Protein AF-0000000083251388 (afdb_homodimer)

Secondary structure (DSSP, 8-state):
-PPPPEEEEE--TTSSHHHHHHHHHH-SSS-EEEEEHHHHHHHHHHHHHTT---SS---HHHHHHHHHHHHHHHHHHHHHHHHHTT-EEEEEE----HHHHHHHHHHHTTS-EEEEEEE--HHHHHHHHHHH-SS-TTHHHHHHHHHHTS---SEEEETTTS-HHHHHHHHHHHHHTT----TGGGPPPP-----/-PPPPEEEEE--TTSSHHHHHHHHHH-SSS-EEEEEHHHHHHHHHHHHHTT---SS---HHHHHHHHHHHHHHHHHHHHHHHHHTT-EEEEEE----HHHHHHHHHHHTTS-EEEEEEE--HHHHHHHHHHH-SS-TTHHHHHHHHHHTT---SEEEETTTS-HHHHHHHHHHHHHTT----TGGGPPPP-----

Sequence (390 aa):
MKQGIIVLMNGTSSSGKTSISRELMNQKEILFHHLSVDDFIKDFFNNKFSDIEPARELDEQVIARIMFDPLLSLYYSTIKLFSEMGLNVIVDTVIENDKWFNECHDLFFDQPTLFIGVLCSKEELNRREQARGDRHIGLAASQFSKVYGNGEYDLEVNTEEMNPIECAEKILSFIKSNKEYEGFKKLSKRNVSVSMKQGIIVLMNGTSSSGKTSISRELMNQKEILFHHLSVDDFIKDFFNNKFSDIEPARELDEQVIARIMFDPLLSLYYSTIKLFSEMGLNVIVDTVIENDKWFNECHDLFFDQPTLFIGVLCSKEELNRREQARGDRHIGLAASQFSKVYGNGEYDLEVNTEEMNPIECAEKILSFIKSNKEYEGFKKLSKRNVSVS

Solvent-accessible surface area (backbone atoms only — not comparable to full-atom values): 21266 Å² total; per-residue (Å²): 125,65,65,14,42,35,41,38,38,38,30,39,62,66,31,47,58,68,55,24,50,53,42,42,54,67,43,82,89,54,76,52,41,78,55,44,59,68,54,53,51,50,49,49,48,50,73,72,42,66,90,58,79,69,67,28,91,71,55,68,65,60,51,46,69,51,42,46,64,31,49,50,48,34,51,49,31,48,53,45,49,40,16,64,19,29,35,27,33,39,34,55,46,66,60,68,46,50,64,58,43,37,50,46,48,66,63,42,60,88,47,58,34,44,24,29,36,37,36,59,53,69,70,57,28,51,52,44,35,63,71,65,67,82,53,68,81,61,50,30,66,72,31,41,64,50,45,70,60,70,73,66,49,61,41,74,41,47,51,82,82,31,54,42,62,54,44,29,48,52,52,52,52,50,61,72,64,67,64,82,59,50,20,53,70,70,54,72,77,58,86,64,78,83,126,125,66,65,14,44,35,43,40,36,38,30,38,62,65,30,48,59,68,56,24,51,52,42,41,55,67,43,83,88,54,75,52,42,79,55,43,59,69,56,51,52,49,51,49,48,50,72,73,43,66,88,57,78,69,68,27,91,71,56,69,66,59,52,45,70,52,43,47,63,31,48,50,48,35,50,50,31,49,53,44,50,38,15,62,20,29,34,26,33,37,31,54,46,67,59,66,45,49,64,58,42,36,51,46,49,66,65,42,58,89,47,59,35,44,24,30,34,39,36,59,54,71,68,57,29,52,54,43,34,62,71,66,67,82,54,67,82,62,50,30,68,71,30,41,63,53,45,68,60,69,76,62,50,60,41,74,42,47,52,81,83,31,55,43,62,55,44,29,48,52,51,51,51,50,61,73,64,67,63,82,60,50,18,53,70,70,55,71,77,57,87,65,77,84,127

Foldseek 3Di:
DAFAEEEEEEAFPLLCLVVLVVLLCPDDPAHEAEQELVCQVVVVCCVPPVPPDDPDDDDPVVVCVVPVVVSLLVSLLVSLVCRVVVHYYYYYDHQQDLVSLQSNLVSCLPGQYQFEYRDDDPVVSQVSQVVVVPDDRCRRVVRPCSRVVQDFGPYYDYCVVDPSNRRNVVVVVVVVVVDGRCRSNPTDRDDDDPD/DAFAEEEEEEAFPLLCLVVLVVLLCPDDPAHEAEQELVCQVVVVCCVPPVPPDDPDDDDPVVVCVVPVVVSLLVSLLVSLVCRVVVHYYYYYDHQQDLVSLQSNLVSCLPGQYQFEYRDDDPVVSQVSQVVVVPDDRCRRVVRPCSRPVQPFGPYYDYCVVDPSNRRNVVVVVSVVVVDGRCRSNPGDRDDDDPD

InterPro domains:
  IPR012853 Chloramphenicol phosphotransferase-like [PF07931] (5-175)
  IPR012853 Chloramphenicol phosphotransferase-like [PIRSF007531] (2-190)
  IPR027417 P-loop containing nucleoside triphosphate hydrolase [G3DSA:3.40.50.300] (3-176)
  IPR027417 P-loop containing nucleoside triphosphate hydrolase [SSF52540] (6-177)

Organism: NCBI:txid582686

Radius of gyration: 24.0 Å; Cα contacts (8 Å, |Δi|>4): 637; chains: 2; bounding box: 49×65×48 Å

Nearest PDB structures (foldseek):
  1grq-assembly1_A  TM=8.130E-01  e=6.326E-11  Streptomyces venezuelae
  2dwp-assembly1_A  TM=5.796E-01  e=2.954E-05  Homo sapiens
  2v54-assembly1_B  TM=5.614E-01  e=4.050E-05  Vaccinia virus Copenhagen
  3tmk-assembly2_C  TM=4.946E-01  e=3.681E-04  Saccharomyces cerevisiae
  3tmk-assembly4_G  TM=5.344E-01  e=7.846E-04  Saccharomyces cerevisiae

pLDDT: mean 90.64, std 8.25, range [33.78, 98.06]

Structure (mmCIF, N/CA/C/O backbone):
data_AF-0000000083251388-model_v1
#
loop_
_entity.id
_entity.type
_entity.pdbx_description
1 polymer 'Chloramphenicol 3-O phosphotransferase'
#
loop_
_atom_site.group_PDB
_atom_site.id
_atom_site.type_symbol
_atom_site.label_atom_id
_atom_site.label_alt_id
_atom_site.label_comp_id
_atom_site.label_asym_id
_atom_site.label_entity_id
_atom_site.label_seq_id
_atom_site.pdbx_PDB_ins_code
_atom_site.Cartn_x
_atom_site.Cartn_y
_atom_site.Cartn_z
_atom_site.occupancy
_atom_site.B_iso_or_equiv
_atom_site.auth_seq_id
_atom_site.auth_comp_id
_atom_site.auth_asym_id
_atom_site.auth_atom_id
_atom_site.pdbx_PDB_model_num
ATOM 1 N N . MET A 1 1 ? -21.812 -15.797 -7.957 1 66.75 1 MET A N 1
ATOM 2 C CA . MET A 1 1 ? -20.578 -16.047 -8.703 1 66.75 1 MET A CA 1
ATOM 3 C C . MET A 1 1 ? -19.406 -16.266 -7.754 1 66.75 1 MET A C 1
ATOM 5 O O . MET A 1 1 ? -19.438 -15.797 -6.613 1 66.75 1 MET A O 1
ATOM 9 N N . LYS A 1 2 ? -18.484 -17.234 -8.156 1 86.94 2 LYS A N 1
ATOM 10 C CA . LYS A 1 2 ? -17.453 -17.766 -7.293 1 86.94 2 LYS A CA 1
ATOM 11 C C . LYS A 1 2 ? -16.203 -16.875 -7.312 1 86.94 2 LYS A C 1
ATOM 13 O O . LYS A 1 2 ? -16.062 -16.016 -8.18 1 86.94 2 LYS A O 1
ATOM 18 N N . GLN A 1 3 ? -15.477 -16.875 -6.336 1 93.69 3 GLN A N 1
ATOM 19 C CA . GLN A 1 3 ? -14.164 -16.234 -6.285 1 93.69 3 GLN A CA 1
ATOM 20 C C . GLN A 1 3 ? -13.289 -16.688 -7.449 1 93.69 3 GLN A C 1
ATOM 22 O O . GLN A 1 3 ? -13.445 -17.797 -7.965 1 93.69 3 GLN A O 1
ATOM 27 N N . GLY A 1 4 ? -12.477 -15.797 -7.938 1 96.12 4 GLY A N 1
ATOM 28 C CA . GLY A 1 4 ? -11.492 -16.141 -8.953 1 96.12 4 GLY A CA 1
ATOM 29 C C . GLY A 1 4 ? -10.312 -16.922 -8.406 1 96.12 4 GLY A C 1
ATOM 30 O O . GLY A 1 4 ? -9.961 -16.781 -7.23 1 96.12 4 GLY A O 1
ATOM 31 N N . ILE A 1 5 ? -9.656 -17.641 -9.242 1 96.12 5 ILE A N 1
ATOM 32 C CA . ILE A 1 5 ? -8.516 -18.469 -8.859 1 96.12 5 ILE A CA 1
ATOM 33 C C . ILE A 1 5 ? -7.262 -17.594 -8.766 1 96.12 5 ILE A C 1
ATOM 35 O O . ILE A 1 5 ? -7.031 -16.734 -9.617 1 96.12 5 ILE A O 1
ATOM 39 N N . ILE A 1 6 ? -6.566 -17.812 -7.707 1 97.12 6 ILE A N 1
ATOM 40 C CA . ILE A 1 6 ? -5.219 -17.266 -7.605 1 97.12 6 ILE A CA 1
ATOM 41 C C . ILE A 1 6 ? -4.199 -18.312 -8.031 1 97.12 6 ILE A C 1
ATOM 43 O O . ILE A 1 6 ? -4.023 -19.328 -7.355 1 97.12 6 ILE A O 1
ATOM 47 N N . VAL A 1 7 ? -3.592 -18.109 -9.156 1 97 7 VAL A N 1
ATOM 48 C CA . VAL A 1 7 ? -2.496 -18.953 -9.602 1 97 7 VAL A CA 1
ATOM 49 C C . VAL A 1 7 ? -1.175 -18.438 -9.039 1 97 7 VAL A C 1
ATOM 51 O O . VAL A 1 7 ? -0.553 -17.547 -9.625 1 97 7 VAL A O 1
ATOM 54 N N . LEU A 1 8 ? -0.758 -18.984 -7.93 1 95.5 8 LEU A N 1
ATOM 55 C CA . LEU A 1 8 ? 0.434 -18.547 -7.211 1 95.5 8 LEU A CA 1
ATOM 56 C C . LEU A 1 8 ? 1.65 -19.359 -7.629 1 95.5 8 LEU A C 1
ATOM 58 O O . LEU A 1 8 ? 1.784 -20.531 -7.234 1 95.5 8 LEU A O 1
ATOM 62 N N . MET A 1 9 ? 2.48 -18.781 -8.383 1 94.75 9 MET A N 1
ATOM 63 C CA . MET A 1 9 ? 3.693 -19.453 -8.836 1 94.75 9 MET A CA 1
ATOM 64 C C . MET A 1 9 ? 4.887 -19.078 -7.965 1 94.75 9 MET A C 1
ATOM 66 O O . MET A 1 9 ? 5.211 -17.891 -7.824 1 94.75 9 MET A O 1
ATOM 70 N N . ASN A 1 10 ? 5.418 -20 -7.363 1 92.12 10 ASN A N 1
ATOM 71 C CA . ASN A 1 10 ? 6.605 -19.844 -6.531 1 92.12 10 ASN A CA 1
ATOM 72 C C . ASN A 1 10 ? 7.848 -20.422 -7.207 1 92.12 10 ASN A C 1
ATOM 74 O O . ASN A 1 10 ? 7.871 -21.594 -7.566 1 92.12 10 ASN A O 1
ATOM 78 N N . GLY A 1 11 ? 8.781 -19.656 -7.391 1 91.94 11 GLY A N 1
ATOM 79 C CA . GLY A 1 11 ? 10.047 -20 -8.023 1 91.94 11 GLY A CA 1
ATOM 80 C C . GLY A 1 11 ? 11.078 -18.891 -7.941 1 91.94 11 GLY A C 1
ATOM 81 O O . GLY A 1 11 ? 10.727 -17.734 -7.734 1 91.94 11 GLY A O 1
ATOM 82 N N . THR A 1 12 ? 12.305 -19.25 -8.078 1 91.75 12 THR A N 1
ATOM 83 C CA . THR A 1 12 ? 13.383 -18.266 -7.969 1 91.75 12 THR A CA 1
ATOM 84 C C . THR A 1 12 ? 13.375 -17.312 -9.164 1 91.75 12 THR A C 1
ATOM 86 O O . THR A 1 12 ? 12.664 -17.562 -10.148 1 91.75 12 THR A O 1
ATOM 89 N N . SER A 1 13 ? 14.148 -16.203 -8.938 1 90.81 13 SER A N 1
ATOM 90 C CA . SER A 1 13 ? 14.453 -15.375 -10.094 1 90.81 13 SER A CA 1
ATOM 91 C C . SER A 1 13 ? 15.047 -16.219 -11.227 1 90.81 13 SER A C 1
ATOM 93 O O . SER A 1 13 ? 15.852 -17.109 -10.992 1 90.81 13 SER A O 1
ATOM 95 N N . SER A 1 14 ? 14.555 -15.969 -12.461 1 91.88 14 SER A N 1
ATOM 96 C CA . SER A 1 14 ? 15.062 -16.609 -13.68 1 91.88 14 SER A CA 1
ATOM 97 C C . SER A 1 14 ? 14.539 -18.031 -13.812 1 91.88 14 SER A C 1
ATOM 99 O O . SER A 1 14 ? 15.008 -18.781 -14.672 1 91.88 14 SER A O 1
ATOM 101 N N . SER A 1 15 ? 13.523 -18.406 -13.008 1 94.06 15 SER A N 1
ATOM 102 C CA . SER A 1 15 ? 13.016 -19.781 -13.062 1 94.06 15 SER A CA 1
ATOM 103 C C . SER A 1 15 ? 12.031 -19.953 -14.211 1 94.06 15 SER A C 1
ATOM 105 O O . SER A 1 15 ? 11.695 -21.094 -14.57 1 94.06 15 SER A O 1
ATOM 107 N N . GLY A 1 16 ? 11.539 -18.906 -14.781 1 93.94 16 GLY A N 1
ATOM 108 C CA . GLY A 1 16 ? 10.641 -19.016 -15.922 1 93.94 16 GLY A CA 1
ATOM 109 C C . GLY A 1 16 ? 9.219 -18.594 -15.609 1 93.94 16 GLY A C 1
ATOM 110 O O . GLY A 1 16 ? 8.328 -18.703 -16.453 1 93.94 16 GLY A O 1
ATOM 111 N N . LYS A 1 17 ? 8.922 -18.047 -14.445 1 94.31 17 LYS A N 1
ATOM 112 C CA . LYS A 1 17 ? 7.586 -17.641 -14.016 1 94.31 17 LYS A CA 1
ATOM 113 C C . LYS A 1 17 ? 6.977 -16.641 -14.992 1 94.31 17 LYS A C 1
ATOM 115 O O . LYS A 1 17 ? 5.816 -16.781 -15.383 1 94.31 17 LYS A O 1
ATOM 120 N N . THR A 1 18 ? 7.781 -15.703 -15.414 1 92.5 18 THR A N 1
ATOM 121 C CA . THR A 1 18 ? 7.297 -14.648 -16.297 1 92.5 18 THR A CA 1
ATOM 122 C C . THR A 1 18 ? 6.871 -15.219 -17.641 1 92.5 18 THR A C 1
ATOM 124 O O . THR A 1 18 ? 5.832 -14.836 -18.188 1 92.5 18 THR A O 1
ATOM 127 N N . SER A 1 19 ? 7.668 -16.125 -18.203 1 94.19 19 SER A N 1
ATOM 128 C CA . SER A 1 19 ? 7.348 -16.75 -19.484 1 94.19 19 SER A CA 1
ATOM 129 C C . SER A 1 19 ? 6.07 -17.578 -19.375 1 94.19 19 SER A C 1
ATOM 131 O O . SER A 1 19 ? 5.23 -17.531 -20.281 1 94.19 19 SER A O 1
ATOM 133 N N . ILE A 1 20 ? 5.938 -18.312 -18.297 1 96.94 20 ILE A N 1
ATOM 134 C CA . ILE A 1 20 ? 4.734 -19.109 -18.094 1 96.94 20 ILE A CA 1
ATOM 135 C C . ILE A 1 20 ? 3.518 -18.203 -17.984 1 96.94 20 ILE A C 1
ATOM 137 O O . ILE A 1 20 ? 2.473 -18.469 -18.594 1 96.94 20 ILE A O 1
ATOM 141 N N . SER A 1 21 ? 3.637 -17.109 -17.219 1 96.44 21 SER A N 1
ATOM 142 C CA . SER A 1 21 ? 2.555 -16.156 -17.047 1 96.44 21 SER A CA 1
ATOM 143 C C . SER A 1 21 ? 2.09 -15.594 -18.391 1 96.44 21 SER A C 1
ATOM 145 O O . SER A 1 21 ? 0.889 -15.453 -18.625 1 96.44 21 SER A O 1
ATOM 147 N N . ARG A 1 22 ? 3.02 -15.289 -19.234 1 95.56 22 ARG A N 1
ATOM 148 C CA . ARG A 1 22 ? 2.688 -14.766 -20.547 1 95.56 22 ARG A CA 1
ATOM 149 C C . ARG A 1 22 ? 1.854 -15.766 -21.344 1 95.56 22 ARG A C 1
ATOM 151 O O . ARG A 1 22 ? 0.874 -15.383 -22 1 95.56 22 ARG A O 1
ATOM 158 N N . GLU A 1 23 ? 2.279 -17 -21.328 1 96.62 23 GLU A N 1
ATOM 159 C CA . GLU A 1 23 ? 1.537 -18.031 -22.031 1 96.62 23 GLU A CA 1
ATOM 160 C C . GLU A 1 23 ? 0.13 -18.203 -21.469 1 96.62 23 GLU A C 1
ATOM 162 O O . GLU A 1 23 ? -0.833 -18.375 -22.219 1 96.62 23 GLU A O 1
ATOM 167 N N . LEU A 1 24 ? -0.014 -18.156 -20.156 1 97 24 LEU A N 1
ATOM 168 C CA . LEU A 1 24 ? -1.323 -18.25 -19.531 1 97 24 LEU A CA 1
ATOM 169 C C . LEU A 1 24 ? -2.209 -17.078 -19.938 1 97 24 LEU A C 1
ATOM 171 O O . LEU A 1 24 ? -3.404 -17.25 -20.188 1 97 24 LEU A O 1
ATOM 175 N N . MET A 1 25 ? -1.577 -15.891 -20 1 95.75 25 MET A N 1
ATOM 176 C CA . MET A 1 25 ? -2.314 -14.688 -20.375 1 95.75 25 MET A CA 1
ATOM 177 C C . MET A 1 25 ? -2.811 -14.789 -21.812 1 95.75 25 MET A C 1
ATOM 179 O O . MET A 1 25 ? -3.84 -14.203 -22.156 1 95.75 25 MET A O 1
ATOM 183 N N . ASN A 1 26 ? -2.162 -15.539 -22.625 1 94.5 26 ASN A N 1
ATOM 184 C CA . ASN A 1 26 ? -2.461 -15.633 -24.047 1 94.5 26 ASN A CA 1
ATOM 185 C C . ASN A 1 26 ? -3.504 -16.719 -24.328 1 94.5 26 ASN A C 1
ATOM 187 O O . ASN A 1 26 ? -4.035 -16.797 -25.438 1 94.5 26 ASN A O 1
ATOM 191 N N . GLN A 1 27 ? -3.762 -17.469 -23.375 1 90.94 27 GLN A N 1
ATOM 192 C CA . GLN A 1 27 ? -4.766 -18.5 -23.578 1 90.94 27 GLN A CA 1
ATOM 193 C C . GLN A 1 27 ? -6.164 -17.906 -23.672 1 90.94 27 GLN A C 1
ATOM 195 O O . GLN A 1 27 ? -6.395 -16.781 -23.219 1 90.94 27 GLN A O 1
ATOM 200 N N . LYS A 1 28 ? -7.078 -18.578 -24.266 1 87.44 28 LYS A N 1
ATOM 201 C CA . LYS A 1 28 ? -8.398 -18 -24.531 1 87.44 28 LYS A CA 1
ATOM 202 C C . LYS A 1 28 ? -9.469 -18.672 -23.672 1 87.44 28 LYS A C 1
ATOM 204 O O . LYS A 1 28 ? -10.578 -18.156 -23.547 1 87.44 28 LYS A O 1
ATOM 209 N N . GLU A 1 29 ? -9.195 -19.781 -23.109 1 88.88 29 GLU A N 1
ATOM 210 C CA . GLU A 1 29 ? -10.188 -20.562 -22.375 1 88.88 29 GLU A CA 1
ATOM 211 C C . GLU A 1 29 ? -10.547 -19.906 -21.047 1 88.88 29 GLU A C 1
ATOM 213 O O . GLU A 1 29 ? -11.719 -19.844 -20.672 1 88.88 29 GLU A O 1
ATOM 218 N N . ILE A 1 30 ? -9.594 -19.469 -20.344 1 92.69 30 ILE A N 1
ATOM 219 C CA . ILE A 1 30 ? -9.758 -18.812 -19.062 1 92.69 30 ILE A CA 1
ATOM 220 C C . ILE A 1 30 ? -9.047 -17.453 -19.078 1 92.69 30 ILE A C 1
ATOM 222 O O . ILE A 1 30 ? -7.859 -17.375 -19.406 1 92.69 30 ILE A O 1
ATOM 226 N N . LEU A 1 31 ? -9.797 -16.438 -18.766 1 93.38 31 LEU A N 1
ATOM 227 C CA . LEU A 1 31 ? -9.195 -15.109 -18.734 1 93.38 31 LEU A CA 1
ATOM 228 C C . LEU A 1 31 ? -8.422 -14.906 -17.438 1 93.38 31 LEU A C 1
ATOM 230 O O . LEU A 1 31 ? -8.953 -15.133 -16.344 1 93.38 31 LEU A O 1
ATOM 234 N N . PHE A 1 32 ? -7.18 -14.477 -17.594 1 96.44 32 PHE A N 1
ATOM 235 C CA . PHE A 1 32 ? -6.324 -14.219 -16.453 1 96.44 32 PHE A CA 1
ATOM 236 C C . PHE A 1 32 ? -5.879 -12.758 -16.422 1 96.44 32 PHE A C 1
ATOM 238 O O . PHE A 1 32 ? -5.734 -12.133 -17.469 1 96.44 32 PHE A O 1
ATOM 245 N N . HIS A 1 33 ? -5.746 -12.266 -15.234 1 95.06 33 HIS A N 1
ATOM 246 C CA . HIS A 1 33 ? -4.984 -11.047 -14.977 1 95.06 33 HIS A CA 1
ATOM 247 C C . HIS A 1 33 ? -3.619 -11.367 -14.375 1 95.06 33 HIS A C 1
ATOM 249 O O . HIS A 1 33 ? -3.496 -12.25 -13.531 1 95.06 33 HIS A O 1
ATOM 255 N N . HIS A 1 34 ? -2.643 -10.727 -14.883 1 95.38 34 HIS A N 1
ATOM 256 C CA . HIS A 1 34 ? -1.301 -10.93 -14.344 1 95.38 34 HIS A CA 1
ATOM 257 C C . HIS A 1 34 ? -0.889 -9.781 -13.43 1 95.38 34 HIS A C 1
ATOM 259 O O . HIS A 1 34 ? -0.833 -8.633 -13.859 1 95.38 34 HIS A O 1
ATOM 265 N N . LEU A 1 35 ? -0.625 -10.078 -12.195 1 93.56 35 LEU A N 1
ATOM 266 C CA . LEU A 1 35 ? -0.106 -9.102 -11.25 1 93.56 35 LEU A CA 1
ATOM 267 C C . LEU A 1 35 ? 1.315 -9.453 -10.82 1 93.56 35 LEU A C 1
ATOM 269 O O . LEU A 1 35 ? 1.512 -10.234 -9.883 1 93.56 35 LEU A O 1
ATOM 273 N N . SER A 1 36 ? 2.275 -8.867 -11.492 1 90.5 36 SER A N 1
ATOM 274 C CA . SER A 1 36 ? 3.688 -9.008 -11.156 1 90.5 36 SER A CA 1
ATOM 275 C C . SER A 1 36 ? 4.082 -8.07 -10.023 1 90.5 36 SER A C 1
ATOM 277 O O . SER A 1 36 ? 3.828 -6.867 -10.086 1 90.5 36 SER A O 1
ATOM 279 N N . VAL A 1 37 ? 4.75 -8.617 -9.039 1 89.62 37 VAL A N 1
ATOM 280 C CA . VAL A 1 37 ? 5.148 -7.781 -7.91 1 89.62 37 VAL A CA 1
ATOM 281 C C . VAL A 1 37 ? 6.125 -6.703 -8.375 1 89.62 37 VAL A C 1
ATOM 283 O O . VAL A 1 37 ? 6.051 -5.559 -7.934 1 89.62 37 VAL A O 1
ATOM 286 N N . ASP A 1 38 ? 7.008 -7.023 -9.273 1 86.62 38 ASP A N 1
ATOM 287 C CA . ASP A 1 38 ? 7.965 -6.055 -9.797 1 86.62 38 ASP A CA 1
ATOM 288 C C . ASP A 1 38 ? 7.25 -4.914 -10.523 1 86.62 38 ASP A C 1
ATOM 290 O O . ASP A 1 38 ? 7.57 -3.742 -10.305 1 86.62 38 ASP A O 1
ATOM 294 N N . ASP A 1 39 ? 6.285 -5.254 -11.336 1 90 39 ASP A N 1
ATOM 295 C CA . ASP A 1 39 ? 5.535 -4.23 -12.055 1 90 39 ASP A CA 1
ATOM 296 C C . ASP A 1 39 ? 4.691 -3.391 -11.102 1 90 39 ASP A C 1
ATOM 298 O O . ASP A 1 39 ? 4.57 -2.176 -11.281 1 90 39 ASP A O 1
ATOM 302 N N . PHE A 1 40 ? 4.18 -4.059 -10.18 1 93.5 40 PHE A N 1
ATOM 303 C CA . PHE A 1 40 ? 3.35 -3.375 -9.195 1 93.5 40 PHE A CA 1
ATOM 304 C C . PHE A 1 40 ? 4.145 -2.291 -8.477 1 93.5 40 PHE A C 1
ATOM 306 O O . PHE A 1 40 ? 3.701 -1.146 -8.383 1 93.5 40 PHE A O 1
ATOM 313 N N . ILE A 1 41 ? 5.289 -2.656 -8.031 1 92.38 41 ILE A N 1
ATOM 314 C CA . ILE A 1 41 ? 6.156 -1.74 -7.305 1 92.38 41 ILE A CA 1
ATOM 315 C C . ILE A 1 41 ? 6.648 -0.637 -8.242 1 92.38 41 ILE A C 1
ATOM 317 O O . ILE A 1 41 ? 6.566 0.548 -7.906 1 92.38 41 ILE A O 1
ATOM 321 N N . LYS A 1 42 ? 7.094 -1.031 -9.344 1 91.94 42 LYS A N 1
ATOM 322 C CA . LYS A 1 42 ? 7.574 -0.059 -10.32 1 91.94 42 LYS A CA 1
ATOM 323 C C . LYS A 1 42 ? 6.48 0.942 -10.68 1 91.94 42 LYS A C 1
ATOM 325 O O . LYS A 1 42 ? 6.73 2.148 -10.742 1 91.94 42 LYS A O 1
ATOM 330 N N . ASP A 1 43 ? 5.332 0.438 -10.938 1 93 43 ASP A N 1
ATOM 331 C CA . ASP A 1 43 ? 4.203 1.292 -11.289 1 93 43 ASP A CA 1
ATOM 332 C C . ASP A 1 43 ? 3.904 2.295 -10.18 1 93 43 ASP A C 1
ATOM 334 O O . ASP A 1 43 ? 3.609 3.461 -10.445 1 93 43 ASP A O 1
ATOM 338 N N . PHE A 1 44 ? 3.971 1.841 -9 1 94.5 44 PHE A N 1
ATOM 339 C CA . PHE A 1 44 ? 3.709 2.73 -7.871 1 94.5 44 PHE A CA 1
ATOM 340 C C . PHE A 1 44 ? 4.715 3.875 -7.844 1 94.5 44 PHE A C 1
ATOM 342 O O . PHE A 1 44 ? 4.332 5.043 -7.77 1 94.5 44 PHE A O 1
ATOM 349 N N . PHE A 1 45 ? 5.953 3.535 -7.93 1 93.56 45 PHE A N 1
ATOM 350 C CA . PHE A 1 45 ? 7 4.551 -7.871 1 93.56 45 PHE A CA 1
ATOM 351 C C . PHE A 1 45 ? 6.906 5.488 -9.07 1 93.56 45 PHE A C 1
ATOM 353 O O . PHE A 1 45 ? 7.066 6.703 -8.922 1 93.56 45 PHE A O 1
ATOM 360 N N . ASN A 1 46 ? 6.652 4.922 -10.18 1 92.69 46 ASN A N 1
ATOM 361 C CA . ASN A 1 46 ? 6.52 5.758 -11.367 1 92.69 46 ASN A CA 1
ATOM 362 C C . ASN A 1 46 ? 5.359 6.742 -11.234 1 92.69 46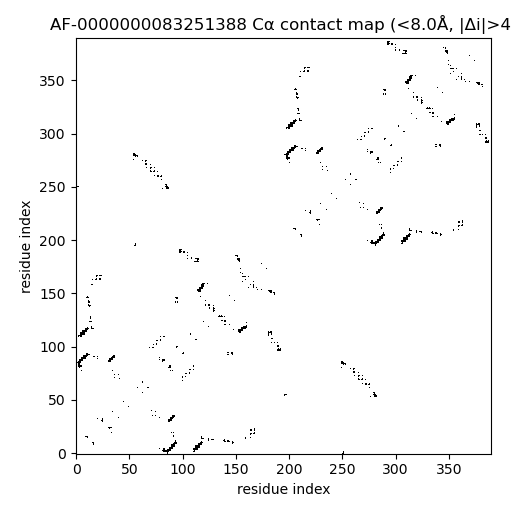 ASN A C 1
ATOM 364 O O . ASN A 1 46 ? 5.496 7.918 -11.578 1 92.69 46 ASN A O 1
ATOM 368 N N . ASN A 1 47 ? 4.289 6.297 -10.766 1 91.12 47 ASN A N 1
ATOM 369 C CA . ASN A 1 47 ? 3.088 7.121 -10.672 1 91.12 47 ASN A CA 1
ATOM 370 C C . ASN A 1 47 ? 3.225 8.18 -9.578 1 91.12 47 ASN A C 1
ATOM 372 O O . ASN A 1 47 ? 2.744 9.305 -9.734 1 91.12 47 ASN A O 1
ATOM 376 N N . LYS A 1 48 ? 3.91 7.832 -8.523 1 89.81 48 LYS A N 1
ATOM 377 C CA . LYS A 1 48 ? 3.889 8.719 -7.367 1 89.81 48 LYS A CA 1
ATOM 378 C C . LYS A 1 48 ? 5.133 9.602 -7.328 1 89.81 48 LYS A C 1
ATOM 380 O O . LYS A 1 48 ? 5.082 10.734 -6.84 1 89.81 48 LYS A O 1
ATOM 385 N N . PHE A 1 49 ? 6.227 9.172 -7.996 1 90.5 49 PHE A N 1
ATOM 386 C CA . PHE A 1 49 ? 7.477 9.875 -7.734 1 90.5 49 PHE A CA 1
ATOM 387 C C . PHE A 1 49 ? 8.125 10.336 -9.039 1 90.5 49 PHE A C 1
ATOM 389 O O . PHE A 1 49 ? 9.164 10.992 -9.023 1 90.5 49 PHE A O 1
ATOM 396 N N . SER A 1 50 ? 7.492 10.055 -10.164 1 87.75 50 SER A N 1
ATOM 397 C CA . SER A 1 50 ? 8.117 10.352 -11.445 1 87.75 50 SER A CA 1
ATOM 398 C C . SER A 1 50 ? 8.406 11.844 -11.586 1 87.75 50 SER A C 1
ATOM 400 O O . SER A 1 50 ? 9.398 12.242 -12.195 1 87.75 50 SER A O 1
ATOM 402 N N . ASP A 1 51 ? 7.551 12.719 -11.008 1 86.75 51 ASP A N 1
ATOM 403 C CA . ASP A 1 51 ? 7.719 14.164 -11.18 1 86.75 51 ASP A CA 1
ATOM 404 C C . ASP A 1 51 ? 8.266 14.812 -9.914 1 86.75 51 ASP A C 1
ATOM 406 O O . ASP A 1 51 ? 8.109 16.016 -9.711 1 86.75 51 ASP A O 1
ATOM 410 N N . ILE A 1 52 ? 8.852 14.008 -9.117 1 89.44 52 ILE A N 1
ATOM 411 C CA . ILE A 1 52 ? 9.359 14.508 -7.852 1 89.44 52 ILE A CA 1
ATOM 412 C C . ILE A 1 52 ? 10.883 14.594 -7.906 1 89.44 52 ILE A C 1
ATOM 414 O O . ILE A 1 52 ? 11.555 13.641 -8.312 1 89.44 52 ILE A O 1
ATOM 418 N N . GLU A 1 53 ? 11.422 15.711 -7.613 1 88.19 53 GLU A N 1
ATOM 419 C CA . GLU A 1 53 ? 12.859 15.891 -7.445 1 88.19 53 GLU A CA 1
ATOM 420 C C . GLU A 1 53 ? 13.242 15.93 -5.969 1 88.19 53 GLU A C 1
ATOM 422 O O . GLU A 1 53 ? 12.898 16.875 -5.258 1 88.19 53 GLU A O 1
ATOM 427 N N . PRO A 1 54 ? 13.961 14.859 -5.602 1 89.12 54 PRO A N 1
ATOM 428 C CA . PRO A 1 54 ? 14.352 14.859 -4.191 1 89.12 54 PRO A CA 1
ATOM 429 C C . PRO A 1 54 ? 15.32 15.992 -3.852 1 89.12 54 PRO A C 1
ATOM 431 O O . PRO A 1 54 ? 16.141 16.375 -4.688 1 89.12 54 PRO A O 1
ATOM 434 N N . ALA A 1 55 ? 15.156 16.531 -2.639 1 89.38 55 ALA A N 1
ATOM 435 C CA . ALA A 1 55 ? 16.094 17.531 -2.135 1 89.38 55 ALA A CA 1
ATOM 436 C C . ALA A 1 55 ? 17.312 16.859 -1.509 1 89.38 55 ALA A C 1
ATOM 438 O O . ALA A 1 55 ? 18.359 17.484 -1.341 1 89.38 55 ALA A O 1
ATOM 439 N N . ARG A 1 56 ? 17.125 15.586 -1.186 1 88.94 56 ARG A N 1
ATOM 440 C CA . ARG A 1 56 ? 18.141 14.75 -0.556 1 88.94 56 ARG A CA 1
ATOM 441 C C . ARG A 1 56 ? 18.141 13.352 -1.152 1 88.94 56 ARG A C 1
ATOM 443 O O . ARG A 1 56 ? 17.094 12.71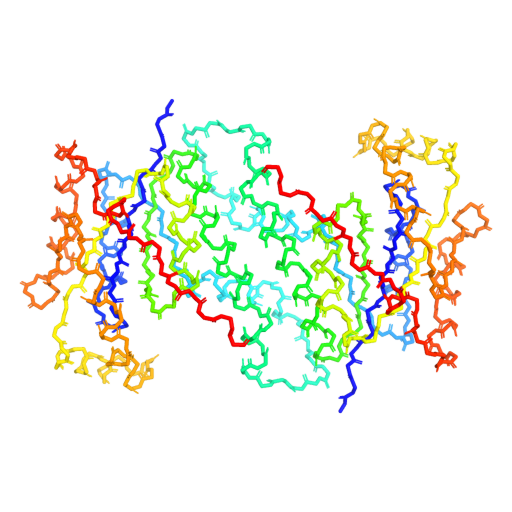1 -1.259 1 88.94 56 ARG A O 1
ATOM 450 N N . GLU A 1 57 ? 19.375 12.945 -1.561 1 87.19 57 GLU A N 1
ATOM 451 C CA . GLU A 1 57 ? 19.469 11.586 -2.094 1 87.19 57 GLU A CA 1
ATOM 452 C C . GLU A 1 57 ? 19.375 10.547 -0.982 1 87.19 57 GLU A C 1
ATOM 454 O O . GLU A 1 57 ? 19.906 10.742 0.11 1 87.19 57 GLU A O 1
ATOM 459 N N . LEU A 1 58 ? 18.641 9.547 -1.289 1 90.94 58 LEU A N 1
ATOM 460 C CA . LEU A 1 58 ? 18.5 8.461 -0.325 1 90.94 58 LEU A CA 1
ATOM 461 C C . LEU A 1 58 ? 19.078 7.168 -0.882 1 90.94 58 LEU A C 1
ATOM 463 O O . LEU A 1 58 ? 18.969 6.895 -2.078 1 90.94 58 LEU A O 1
ATOM 467 N N . ASP A 1 59 ? 19.609 6.43 0.093 1 91.81 59 ASP A N 1
ATOM 468 C CA . ASP A 1 59 ? 20.062 5.078 -0.217 1 91.81 59 ASP A CA 1
ATOM 469 C C . ASP A 1 59 ? 18.875 4.16 -0.531 1 91.81 59 ASP A C 1
ATOM 471 O O . ASP A 1 59 ? 17.812 4.266 0.092 1 91.81 59 ASP A O 1
ATOM 475 N N . GLU A 1 60 ? 19.125 3.258 -1.43 1 89.5 60 GLU A N 1
ATOM 476 C CA . GLU A 1 60 ? 18.094 2.301 -1.822 1 89.5 60 GLU A CA 1
ATOM 477 C C . GLU A 1 60 ? 17.625 1.476 -0.628 1 89.5 60 GLU A C 1
ATOM 479 O O . GLU A 1 60 ? 16.453 1.109 -0.545 1 89.5 60 GLU A O 1
ATOM 484 N N . GLN A 1 61 ? 18.484 1.24 0.241 1 90.31 61 GLN A N 1
ATOM 485 C CA . GLN A 1 61 ? 18.141 0.444 1.414 1 90.31 61 GLN A CA 1
ATOM 486 C C . GLN A 1 61 ? 17.172 1.194 2.326 1 90.31 61 GLN A C 1
ATOM 488 O O . GLN A 1 61 ? 16.281 0.591 2.924 1 90.31 61 GLN A O 1
ATOM 493 N N . VAL A 1 62 ? 17.422 2.486 2.438 1 91 62 VAL A N 1
ATOM 494 C CA . VAL A 1 62 ? 16.531 3.312 3.254 1 91 62 VAL A CA 1
ATOM 495 C C . VAL A 1 62 ? 15.133 3.344 2.635 1 91 62 VAL A C 1
ATOM 497 O O . VAL A 1 62 ? 14.133 3.16 3.332 1 91 62 VAL A O 1
ATOM 500 N N . ILE A 1 63 ? 15.086 3.514 1.338 1 93.5 63 ILE A N 1
ATOM 501 C CA . ILE A 1 63 ? 13.82 3.52 0.619 1 93.5 63 ILE A CA 1
ATOM 502 C C . ILE A 1 63 ? 13.109 2.182 0.811 1 93.5 63 ILE A C 1
ATOM 504 O O . ILE A 1 63 ? 11.914 2.141 1.116 1 93.5 63 ILE A O 1
ATOM 508 N N . ALA A 1 64 ? 13.852 1.069 0.652 1 90.88 64 ALA A N 1
ATOM 509 C CA . ALA A 1 64 ? 13.289 -0.272 0.794 1 90.88 64 ALA A CA 1
ATOM 510 C C . ALA A 1 64 ? 12.719 -0.482 2.191 1 90.88 64 ALA A C 1
ATOM 512 O O . ALA A 1 64 ? 11.625 -1.032 2.344 1 90.88 64 ALA A O 1
ATOM 513 N N . ARG A 1 65 ? 13.367 0.009 3.188 1 91.38 65 ARG A N 1
ATOM 514 C CA . ARG A 1 65 ? 12.945 -0.147 4.574 1 91.38 65 ARG A CA 1
ATOM 515 C C . ARG A 1 65 ? 11.633 0.593 4.832 1 91.38 65 ARG A C 1
ATOM 517 O O . ARG A 1 65 ? 10.805 0.139 5.617 1 91.38 65 ARG A O 1
ATOM 524 N N . ILE A 1 66 ? 11.461 1.631 4.133 1 94.12 66 ILE A N 1
ATOM 525 C CA . ILE A 1 66 ? 10.289 2.467 4.363 1 94.12 66 ILE A CA 1
ATOM 526 C C . ILE A 1 66 ? 9.109 1.932 3.559 1 94.12 66 ILE A C 1
ATOM 528 O O . ILE A 1 66 ? 7.977 1.911 4.047 1 94.12 66 ILE A O 1
ATOM 532 N N . MET A 1 67 ? 9.398 1.402 2.375 1 95.5 67 MET A N 1
ATOM 533 C CA . MET A 1 67 ? 8.32 1.272 1.403 1 95.5 67 MET A CA 1
ATOM 534 C C . MET A 1 67 ? 7.965 -0.193 1.173 1 95.5 67 MET A C 1
ATOM 536 O O . MET A 1 67 ? 6.84 -0.513 0.789 1 95.5 67 MET A O 1
ATOM 540 N N . PHE A 1 68 ? 8.805 -1.131 1.397 1 91.88 68 PHE A N 1
ATOM 541 C CA . PHE A 1 68 ? 8.633 -2.463 0.827 1 91.88 68 PHE A CA 1
ATOM 542 C C . PHE A 1 68 ? 7.523 -3.223 1.545 1 91.88 68 PHE A C 1
ATOM 544 O O . PHE A 1 68 ? 6.68 -3.852 0.903 1 91.88 68 PHE A O 1
ATOM 551 N N . ASP A 1 69 ? 7.465 -3.162 2.891 1 92.19 69 ASP A N 1
ATOM 552 C CA . ASP A 1 69 ? 6.457 -3.904 3.639 1 92.19 69 ASP A CA 1
ATOM 553 C C . ASP A 1 69 ? 5.051 -3.428 3.283 1 92.19 69 ASP A C 1
ATOM 555 O O . ASP A 1 69 ? 4.191 -4.23 2.916 1 92.19 69 ASP A O 1
ATOM 559 N N . PRO A 1 70 ? 4.844 -2.113 3.334 1 94.69 70 PRO A N 1
ATOM 560 C CA . PRO A 1 70 ? 3.484 -1.688 2.988 1 94.69 70 PRO A CA 1
ATOM 561 C C . PRO A 1 70 ? 3.143 -1.938 1.522 1 94.69 70 PRO A C 1
ATOM 563 O O . PRO A 1 70 ? 1.982 -2.195 1.19 1 94.69 70 PRO A O 1
ATOM 566 N N . LEU A 1 71 ? 4.07 -1.853 0.634 1 94.69 71 LEU A N 1
ATOM 567 C CA . LEU A 1 71 ? 3.832 -2.139 -0.777 1 94.69 71 LEU A CA 1
ATOM 568 C C . LEU A 1 71 ? 3.457 -3.604 -0.979 1 94.69 71 LEU A C 1
ATOM 570 O O . LEU A 1 71 ? 2.512 -3.912 -1.708 1 94.69 71 LEU A O 1
ATOM 574 N N . LEU A 1 72 ? 4.18 -4.449 -0.354 1 93.25 72 LEU A N 1
ATOM 575 C CA . LEU A 1 72 ? 3.896 -5.875 -0.491 1 93.25 72 LEU A CA 1
ATOM 576 C C . LEU A 1 72 ? 2.535 -6.219 0.107 1 93.25 72 LEU A C 1
ATOM 578 O O . LEU A 1 72 ? 1.792 -7.027 -0.453 1 93.25 72 LEU A O 1
ATOM 582 N N . SER A 1 73 ? 2.266 -5.625 1.272 1 94.44 73 SER A N 1
ATOM 583 C CA . SER A 1 73 ? 0.95 -5.82 1.874 1 94.44 73 SER A CA 1
ATOM 584 C C . SER A 1 73 ? -0.163 -5.391 0.924 1 94.44 73 SER A C 1
ATOM 586 O O . SER A 1 73 ? -1.154 -6.105 0.757 1 94.44 73 SER A O 1
ATOM 588 N N . LEU A 1 74 ? 0.005 -4.27 0.327 1 96.12 74 LEU A N 1
ATOM 589 C CA . LEU A 1 74 ? -0.991 -3.787 -0.623 1 96.12 74 LEU A CA 1
ATOM 590 C C . LEU A 1 74 ? -1.062 -4.695 -1.846 1 96.12 74 LEU A C 1
ATOM 592 O O . LEU A 1 74 ? -2.146 -4.934 -2.385 1 96.12 74 LEU A O 1
ATOM 596 N N . TYR A 1 75 ? 0.033 -5.172 -2.303 1 95.75 75 TYR A N 1
ATOM 597 C CA . TYR A 1 75 ? 0.109 -6.098 -3.432 1 95.75 75 TYR A CA 1
ATOM 598 C C . TYR A 1 75 ? -0.733 -7.34 -3.176 1 95.75 75 TYR A C 1
ATOM 600 O O . TYR A 1 75 ? -1.598 -7.688 -3.982 1 95.75 75 TYR A O 1
ATOM 608 N N . TYR A 1 76 ? -0.567 -7.996 -2.049 1 96 76 TYR A N 1
ATOM 609 C CA . TYR A 1 76 ? -1.303 -9.211 -1.721 1 96 76 TYR A CA 1
ATOM 610 C C . TYR A 1 76 ? -2.785 -8.914 -1.523 1 96 76 TYR A C 1
ATOM 612 O O . TYR A 1 76 ? -3.641 -9.703 -1.927 1 96 76 TYR A O 1
ATOM 620 N N . SER A 1 77 ? -3.104 -7.812 -0.872 1 97.19 77 SER A N 1
ATOM 621 C CA . SER A 1 77 ? -4.5 -7.422 -0.695 1 97.19 77 SER A CA 1
ATOM 622 C C . SER A 1 77 ? -5.184 -7.195 -2.039 1 97.19 77 SER A C 1
ATOM 624 O O . SER A 1 77 ? -6.359 -7.535 -2.207 1 97.19 77 SER A O 1
ATOM 626 N N . THR A 1 78 ? -4.438 -6.617 -2.963 1 97 78 THR A N 1
ATOM 627 C CA . THR A 1 78 ? -4.969 -6.391 -4.305 1 97 78 THR A CA 1
ATOM 628 C C . THR A 1 78 ? -5.289 -7.719 -4.988 1 97 78 THR A C 1
ATOM 630 O O . THR A 1 78 ? -6.332 -7.855 -5.629 1 97 78 THR A O 1
ATOM 633 N N . ILE A 1 79 ? -4.383 -8.656 -4.836 1 96.88 79 ILE A N 1
ATOM 634 C CA . ILE A 1 79 ? -4.602 -9.992 -5.387 1 96.88 79 ILE A CA 1
ATOM 635 C C . ILE A 1 79 ? -5.875 -10.594 -4.797 1 96.88 79 ILE A C 1
ATOM 637 O O . ILE A 1 79 ? -6.719 -11.117 -5.527 1 96.88 79 ILE A O 1
ATOM 641 N N . LYS A 1 80 ? -5.992 -10.523 -3.479 1 97.19 80 LYS A N 1
ATOM 642 C CA . LYS A 1 80 ? -7.191 -11.039 -2.826 1 97.19 80 LYS A CA 1
ATOM 643 C C . LYS A 1 80 ? -8.445 -10.352 -3.363 1 97.19 80 LYS A C 1
ATOM 645 O O . LYS A 1 80 ? -9.461 -11.008 -3.607 1 97.19 80 LYS A O 1
ATOM 650 N N . LEU A 1 81 ? -8.398 -9.039 -3.533 1 96.88 81 LEU A N 1
ATOM 651 C CA . LEU A 1 81 ? -9.555 -8.297 -4.031 1 96.88 81 LEU A CA 1
ATOM 652 C C . LEU A 1 81 ? -9.938 -8.766 -5.43 1 96.88 81 LEU A C 1
ATOM 654 O O . LEU A 1 81 ? -11.125 -8.922 -5.734 1 96.88 81 LEU A O 1
ATOM 658 N N . PHE A 1 82 ? -8.953 -9 -6.32 1 96.31 82 PHE A N 1
ATOM 659 C CA . PHE A 1 82 ? -9.219 -9.539 -7.648 1 96.31 82 PHE A CA 1
ATOM 660 C C . PHE A 1 82 ? -9.969 -10.859 -7.559 1 96.31 82 PHE A C 1
ATOM 662 O O . PHE A 1 82 ? -10.984 -11.055 -8.234 1 96.31 82 PHE A O 1
ATOM 669 N N . SER A 1 83 ? -9.453 -11.703 -6.711 1 97 83 SER A N 1
ATOM 670 C CA . SER A 1 83 ? -10.117 -12.992 -6.539 1 97 83 SER A CA 1
ATOM 671 C C . SER A 1 83 ? -11.547 -12.812 -6.035 1 97 83 SER A C 1
ATOM 673 O O . SER A 1 83 ? -12.477 -13.422 -6.57 1 97 83 SER A O 1
ATOM 675 N N . GLU A 1 84 ? -11.766 -11.93 -5.023 1 96.19 84 GLU A N 1
ATOM 676 C CA . GLU A 1 84 ? -13.094 -11.664 -4.469 1 96.19 84 GLU A CA 1
ATOM 677 C C . GLU A 1 84 ? -14.031 -11.094 -5.535 1 96.19 84 GLU A C 1
ATOM 679 O O . GLU A 1 84 ? -15.242 -11.312 -5.477 1 96.19 84 GLU A O 1
ATOM 684 N N . MET A 1 85 ? -13.453 -10.477 -6.48 1 95.81 85 MET A N 1
ATOM 685 C CA . MET A 1 85 ? -14.227 -9.898 -7.578 1 95.81 85 MET A CA 1
ATOM 686 C C . MET A 1 85 ? -14.5 -10.938 -8.664 1 95.81 85 MET A C 1
ATOM 688 O O . MET A 1 85 ? -15.086 -10.625 -9.695 1 95.81 85 MET A O 1
ATOM 692 N N . GLY A 1 86 ? -13.984 -12.141 -8.477 1 95.75 86 GLY A N 1
ATOM 693 C CA . GLY A 1 86 ? -14.219 -13.227 -9.414 1 95.75 86 GLY A CA 1
ATOM 694 C C . GLY A 1 86 ? -13.227 -13.266 -10.555 1 95.75 86 GLY A C 1
ATOM 695 O O . GLY A 1 86 ? -13.469 -13.922 -11.57 1 95.75 86 GLY A O 1
ATOM 696 N N . LEU A 1 87 ? -12.156 -12.531 -10.445 1 96.25 87 LEU A N 1
ATOM 697 C CA . LEU A 1 87 ? -11.141 -12.461 -11.484 1 96.25 87 LEU A CA 1
ATOM 698 C C . LEU A 1 87 ? -10.008 -13.445 -11.211 1 96.25 87 LEU A C 1
ATOM 700 O O . LEU A 1 87 ? -9.523 -13.539 -10.086 1 96.25 87 LEU A O 1
ATOM 704 N N . ASN A 1 88 ? -9.633 -14.195 -12.203 1 96.69 88 ASN A N 1
ATOM 705 C CA . ASN A 1 88 ? -8.477 -15.078 -12.078 1 96.69 88 ASN A CA 1
ATOM 706 C C . ASN A 1 88 ? -7.164 -14.312 -12.18 1 96.69 88 ASN A C 1
ATOM 708 O O . ASN A 1 88 ? -7.004 -13.461 -13.062 1 96.69 88 ASN A O 1
ATOM 712 N N . VAL A 1 89 ? -6.301 -14.625 -11.258 1 96.88 89 VAL A N 1
ATOM 713 C CA . VAL A 1 89 ? -5.09 -13.812 -11.195 1 96.88 89 VAL A CA 1
ATOM 714 C C . VAL A 1 89 ? -3.861 -14.719 -11.188 1 96.88 89 VAL A C 1
ATOM 716 O O . VAL A 1 89 ? -3.822 -15.719 -10.469 1 96.88 89 VAL A O 1
ATOM 719 N N . ILE A 1 90 ? -2.906 -14.367 -12.031 1 97.5 90 ILE A N 1
ATOM 720 C CA . ILE A 1 90 ? -1.579 -14.969 -12.016 1 97.5 90 ILE A CA 1
ATOM 721 C C . ILE A 1 90 ? -0.648 -14.148 -11.125 1 97.5 90 ILE A C 1
ATOM 723 O O . ILE A 1 90 ? -0.525 -12.938 -11.297 1 97.5 90 ILE A O 1
ATOM 727 N N . VAL A 1 91 ? -0.096 -14.805 -10.195 1 95.44 91 VAL A N 1
ATOM 728 C CA . VAL A 1 91 ? 0.818 -14.18 -9.242 1 95.44 91 VAL A CA 1
ATOM 729 C C . VAL A 1 91 ? 2.203 -14.812 -9.367 1 95.44 91 VAL A C 1
ATOM 731 O O . VAL A 1 91 ? 2.381 -16 -9.078 1 95.44 91 VAL A O 1
ATOM 734 N N . ASP A 1 92 ? 3.107 -14.047 -9.828 1 90.06 92 ASP A N 1
ATOM 735 C CA . ASP A 1 92 ? 4.484 -14.531 -9.922 1 90.06 92 ASP A CA 1
ATOM 736 C C . ASP A 1 92 ? 5.363 -13.898 -8.844 1 90.06 92 ASP A C 1
ATOM 738 O O . ASP A 1 92 ? 5.836 -12.766 -9.008 1 90.06 92 ASP A O 1
ATOM 742 N N . THR A 1 93 ? 5.551 -14.547 -7.754 1 80.38 93 THR A N 1
ATOM 743 C CA . THR A 1 93 ? 6.266 -13.992 -6.609 1 80.38 93 THR A CA 1
ATOM 744 C C . THR A 1 93 ? 7.406 -14.914 -6.184 1 80.38 93 THR A C 1
ATOM 746 O O . THR A 1 93 ? 7.516 -16.047 -6.676 1 80.38 93 THR A O 1
ATOM 749 N N . VAL A 1 94 ? 8.359 -14.359 -5.523 1 83.5 94 VAL A N 1
ATOM 750 C CA . VAL A 1 94 ? 9.43 -15.094 -4.848 1 83.5 94 VAL A CA 1
ATOM 751 C C . VAL A 1 94 ? 9.188 -15.078 -3.34 1 83.5 94 VAL A C 1
ATOM 753 O O . VAL A 1 94 ? 9.328 -14.039 -2.693 1 83.5 94 VAL A O 1
ATOM 756 N N . ILE A 1 95 ? 8.719 -16.125 -2.811 1 81.5 95 ILE A N 1
ATOM 757 C CA . ILE A 1 95 ? 8.453 -16.188 -1.379 1 81.5 95 ILE A CA 1
ATOM 758 C C . ILE A 1 95 ? 9.742 -16.5 -0.624 1 81.5 95 ILE A C 1
ATOM 760 O O . ILE A 1 95 ? 10.039 -17.672 -0.362 1 81.5 95 ILE A O 1
ATOM 764 N N . GLU A 1 96 ? 10.508 -15.523 -0.374 1 80.5 96 GLU A N 1
ATOM 765 C CA . GLU A 1 96 ? 11.797 -15.727 0.281 1 80.5 96 GLU A CA 1
ATOM 766 C C . GLU A 1 96 ? 11.836 -15.047 1.645 1 80.5 96 GLU A C 1
ATOM 768 O O . GLU A 1 96 ? 12.859 -15.086 2.336 1 80.5 96 GLU A O 1
ATOM 773 N N . ASN A 1 97 ? 10.781 -14.359 2.051 1 81.75 97 ASN A N 1
ATOM 774 C CA . ASN A 1 97 ? 10.664 -13.617 3.303 1 81.75 97 ASN A CA 1
ATOM 775 C C . ASN A 1 97 ? 9.508 -14.133 4.152 1 81.75 97 ASN A C 1
ATOM 777 O O . ASN A 1 97 ? 8.352 -14.117 3.713 1 81.75 97 ASN A O 1
ATOM 781 N N . ASP A 1 98 ? 9.844 -14.547 5.379 1 85.31 98 ASP A N 1
ATOM 782 C CA . ASP A 1 98 ? 8.867 -15.195 6.246 1 85.31 98 ASP A CA 1
ATOM 783 C C . ASP A 1 98 ? 7.707 -14.25 6.57 1 85.31 98 ASP A C 1
ATOM 785 O O . ASP A 1 98 ? 6.555 -14.68 6.629 1 85.31 98 ASP A O 1
ATOM 789 N N . LYS A 1 99 ? 8.047 -13.023 6.801 1 86.69 99 LYS A N 1
ATOM 790 C CA . LYS A 1 99 ? 7.008 -12.039 7.09 1 86.69 99 LYS A CA 1
ATOM 791 C C . LYS A 1 99 ? 6.043 -11.906 5.914 1 86.69 99 LYS A C 1
ATOM 793 O O . LYS A 1 99 ? 4.824 -11.891 6.105 1 86.69 99 LYS A O 1
ATOM 798 N N . TRP A 1 100 ? 6.609 -11.883 4.797 1 85.5 100 TRP A N 1
ATOM 799 C CA . TRP A 1 100 ? 5.797 -11.75 3.592 1 85.5 100 TRP A CA 1
ATOM 800 C C . TRP A 1 100 ? 4.984 -13.016 3.34 1 85.5 100 TRP A C 1
ATOM 802 O O . TRP A 1 100 ? 3.818 -12.938 2.943 1 85.5 100 TRP A O 1
ATOM 812 N N . PHE A 1 101 ? 5.625 -14.117 3.58 1 87.06 101 PHE A N 1
ATOM 813 C CA . PHE A 1 101 ? 4.91 -15.375 3.453 1 87.06 101 PHE A CA 1
ATOM 814 C C . PHE A 1 101 ? 3.703 -15.414 4.383 1 87.06 101 PHE A C 1
ATOM 816 O O . PHE A 1 101 ? 2.607 -15.797 3.973 1 87.06 101 PHE A O 1
ATOM 823 N N . ASN A 1 102 ? 3.891 -15.039 5.637 1 90.62 102 ASN A N 1
ATOM 824 C CA . ASN A 1 102 ? 2.799 -15.047 6.605 1 90.62 102 ASN A CA 1
ATOM 825 C C . ASN A 1 102 ? 1.661 -14.125 6.172 1 90.62 102 ASN A C 1
ATOM 827 O O . ASN A 1 102 ? 0.488 -14.461 6.332 1 90.62 102 ASN A O 1
ATOM 831 N N . GLU A 1 103 ? 2.004 -13.039 5.645 1 88.62 103 GLU A N 1
ATOM 832 C CA . GLU A 1 103 ? 0.991 -12.102 5.168 1 88.62 103 GLU A CA 1
ATOM 833 C C . GLU A 1 103 ? 0.197 -12.695 4.008 1 88.62 103 GLU A C 1
ATOM 835 O O . GLU A 1 103 ? -1.034 -12.625 3.992 1 88.62 103 GLU A O 1
ATOM 840 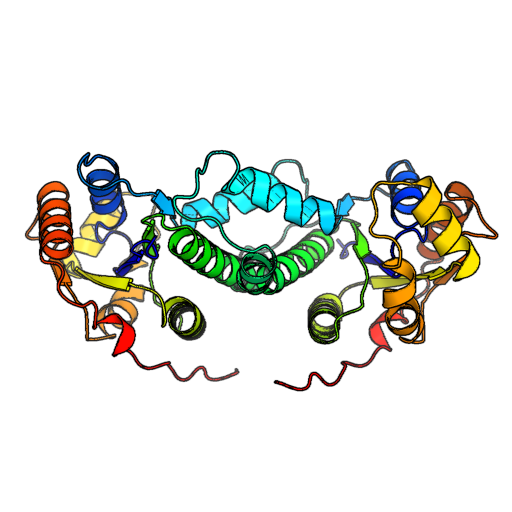N N . CYS A 1 104 ? 0.944 -13.211 3.084 1 89.94 104 CYS A N 1
ATOM 841 C CA . CYS A 1 104 ? 0.317 -13.883 1.952 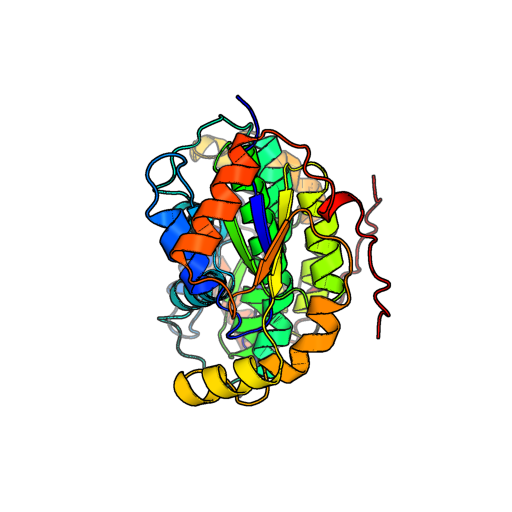1 89.94 104 CYS A CA 1
ATOM 842 C C . CYS A 1 104 ? -0.566 -15.031 2.422 1 89.94 104 CYS A C 1
ATOM 844 O O . CYS A 1 104 ? -1.699 -15.18 1.961 1 89.94 104 CYS A O 1
ATOM 846 N N . HIS A 1 105 ? -0.027 -15.797 3.297 1 90.69 105 HIS A N 1
ATOM 847 C CA . HIS A 1 105 ? -0.757 -16.938 3.848 1 90.69 105 HIS A CA 1
ATOM 848 C C . HIS A 1 105 ? -2.072 -16.484 4.48 1 90.69 105 HIS A C 1
ATOM 850 O O . HIS A 1 105 ? -3.125 -17.078 4.211 1 90.69 105 HIS A O 1
ATOM 856 N N . ASP A 1 106 ? -2.076 -15.469 5.301 1 92.31 106 ASP A N 1
ATOM 857 C CA . ASP A 1 106 ? -3.268 -14.961 5.973 1 92.31 106 ASP A CA 1
ATOM 858 C C . ASP A 1 106 ? -4.301 -14.477 4.957 1 92.31 106 ASP A C 1
ATOM 860 O O . ASP A 1 106 ? -5.492 -14.773 5.086 1 92.31 106 ASP A O 1
ATOM 864 N N . LEU A 1 107 ? -3.84 -13.82 3.979 1 92.94 107 LEU A N 1
ATOM 865 C CA . LEU A 1 107 ? -4.742 -13.156 3.043 1 92.94 107 LEU A CA 1
ATOM 866 C C . LEU A 1 107 ? -5.344 -14.164 2.064 1 92.94 107 LEU A C 1
ATOM 868 O O . LEU A 1 107 ? -6.492 -14.016 1.646 1 92.94 107 LEU A O 1
ATOM 872 N N . PHE A 1 108 ? -4.582 -15.203 1.75 1 93.81 108 PHE A N 1
ATOM 873 C CA . PHE A 1 108 ? -5.031 -16.109 0.7 1 93.81 108 PHE A CA 1
ATOM 874 C C . PHE A 1 108 ? -5.668 -17.359 1.299 1 93.81 108 PHE A C 1
ATOM 876 O O . PHE A 1 108 ? -6.203 -18.203 0.572 1 93.81 108 PHE A O 1
ATOM 883 N N . PHE A 1 109 ? -5.688 -17.5 2.59 1 89.75 109 PHE A N 1
ATOM 884 C CA . PHE A 1 109 ? -6.125 -18.719 3.264 1 89.75 109 PHE A CA 1
ATOM 885 C C . PHE A 1 109 ? -7.531 -19.109 2.812 1 89.75 109 PHE A C 1
ATOM 887 O O . PHE A 1 109 ? -7.816 -20.297 2.619 1 89.75 109 PHE A O 1
ATOM 894 N N . ASP A 1 110 ? -8.414 -18.219 2.664 1 90.81 110 ASP A N 1
ATOM 895 C CA . ASP A 1 110 ? -9.805 -18.5 2.328 1 90.81 110 ASP A CA 1
ATOM 896 C C . ASP A 1 110 ? -10.062 -18.312 0.834 1 90.81 110 ASP A C 1
ATOM 898 O O . ASP A 1 110 ? -11.211 -18.25 0.397 1 90.81 110 ASP A O 1
ATOM 902 N N . GLN A 1 111 ? -9.008 -18.188 0.051 1 94.5 111 GLN A N 1
ATOM 903 C CA . GLN A 1 111 ? -9.125 -18.016 -1.393 1 94.5 111 GLN A CA 1
ATOM 904 C C . GLN A 1 111 ? -8.812 -19.312 -2.127 1 94.5 111 GLN A C 1
ATOM 906 O O . GLN A 1 111 ? -8.109 -20.188 -1.595 1 94.5 111 GLN A O 1
ATOM 911 N N . PRO A 1 112 ? -9.414 -19.531 -3.271 1 95.44 112 PRO A N 1
ATOM 912 C CA . PRO A 1 112 ? -8.977 -20.656 -4.109 1 95.44 112 PRO A CA 1
ATOM 913 C C . PRO A 1 112 ? -7.586 -20.438 -4.703 1 95.44 112 PRO A C 1
ATOM 915 O O . PRO A 1 112 ? -7.461 -19.922 -5.816 1 95.44 112 PRO A O 1
ATOM 918 N N . THR A 1 113 ? -6.609 -20.891 -4.023 1 96 113 THR A N 1
ATOM 919 C CA . THR A 1 113 ? -5.227 -20.625 -4.402 1 96 113 THR A CA 1
ATOM 920 C C . THR A 1 113 ? -4.562 -21.891 -4.926 1 96 113 THR A C 1
ATOM 922 O O . THR A 1 113 ? -4.379 -22.859 -4.18 1 96 113 THR A O 1
ATOM 925 N N . LEU A 1 114 ? -4.293 -21.922 -6.184 1 96.19 114 LEU A N 1
ATOM 926 C CA . LEU A 1 114 ? -3.482 -22.984 -6.785 1 96.19 114 LEU A CA 1
ATOM 927 C C . LEU A 1 114 ? -1.996 -22.688 -6.613 1 96.19 114 LEU A C 1
ATOM 929 O O . LEU A 1 114 ? -1.461 -21.766 -7.242 1 96.19 114 LEU A O 1
ATOM 933 N N . PHE A 1 115 ? -1.385 -23.422 -5.781 1 95.19 115 PHE A N 1
ATOM 934 C CA . PHE A 1 115 ? 0.016 -23.219 -5.438 1 95.19 115 PHE A CA 1
ATOM 935 C C . PHE A 1 115 ? 0.926 -24.047 -6.332 1 95.19 115 PHE A C 1
ATOM 937 O O . PHE A 1 115 ? 0.896 -25.281 -6.281 1 95.19 115 PHE A O 1
ATOM 944 N N . ILE A 1 116 ? 1.752 -23.344 -7.102 1 95.5 116 ILE A N 1
ATOM 945 C CA . ILE A 1 116 ? 2.553 -24.016 -8.117 1 95.5 116 ILE A CA 1
ATOM 946 C C . ILE A 1 116 ? 4.039 -23.797 -7.832 1 95.5 116 ILE A C 1
ATOM 948 O O . ILE A 1 116 ? 4.48 -22.656 -7.66 1 95.5 116 ILE A O 1
ATOM 952 N N . GLY A 1 117 ? 4.746 -24.859 -7.781 1 94.5 117 GLY A N 1
ATOM 953 C CA . GLY A 1 117 ? 6.195 -24.766 -7.75 1 94.5 117 GLY A CA 1
ATOM 954 C C . GLY A 1 117 ? 6.824 -24.766 -9.133 1 94.5 117 GLY A C 1
ATOM 955 O O . GLY A 1 117 ? 6.598 -25.672 -9.922 1 94.5 117 GLY A O 1
ATOM 956 N N . VAL A 1 118 ? 7.539 -23.734 -9.422 1 96.06 118 VAL A N 1
ATOM 957 C CA . VAL A 1 118 ? 8.273 -23.641 -10.68 1 96.06 118 VAL A CA 1
ATOM 958 C C . VAL A 1 118 ? 9.734 -24.047 -10.453 1 96.06 118 VAL A C 1
ATOM 960 O O . VAL A 1 118 ? 10.516 -23.266 -9.906 1 96.06 118 VAL A O 1
ATOM 963 N N . LEU A 1 119 ? 10.055 -25.125 -10.961 1 94.88 119 LEU A N 1
ATOM 964 C CA . LEU A 1 119 ? 11.328 -25.75 -10.617 1 94.88 119 LEU A CA 1
ATOM 965 C C . LEU A 1 119 ? 12.352 -25.547 -11.734 1 94.88 119 LEU A C 1
ATOM 967 O O . LEU A 1 119 ? 12 -25.594 -12.914 1 94.88 119 LEU A O 1
ATOM 971 N N . CYS A 1 120 ? 13.508 -25.344 -11.312 1 95 120 CYS A N 1
ATOM 972 C CA . CYS A 1 120 ? 14.68 -25.219 -12.172 1 95 120 CYS A CA 1
ATOM 973 C C . CYS A 1 120 ? 15.961 -25.484 -11.383 1 95 120 CYS A C 1
ATOM 975 O O . CYS A 1 120 ? 16.062 -25.125 -10.219 1 95 120 CYS A O 1
ATOM 977 N N . SER A 1 121 ? 16.891 -26.172 -11.984 1 94.25 121 SER A N 1
ATOM 978 C CA . SER A 1 121 ? 18.125 -26.484 -11.281 1 94.25 121 SER A CA 1
ATOM 979 C C . SER A 1 121 ? 18.953 -25.219 -11.031 1 94.25 121 SER A C 1
ATOM 981 O O . SER A 1 121 ? 18.828 -24.234 -11.758 1 94.25 121 SER A O 1
ATOM 983 N N . LYS A 1 122 ? 19.812 -25.312 -9.984 1 93.5 122 LYS A N 1
ATOM 984 C CA . LYS A 1 122 ? 20.688 -24.188 -9.672 1 93.5 122 LYS A CA 1
ATOM 985 C C . LYS A 1 122 ? 21.594 -23.859 -10.859 1 93.5 122 LYS A C 1
ATOM 987 O O . LYS A 1 122 ? 21.828 -22.688 -11.164 1 93.5 122 LYS A O 1
ATOM 992 N N . GLU A 1 123 ? 22.078 -24.891 -11.445 1 94.06 123 GLU A N 1
ATOM 993 C CA . GLU A 1 123 ? 22.969 -24.703 -12.586 1 94.06 123 GLU A CA 1
ATOM 994 C C . GLU A 1 123 ? 22.281 -23.969 -13.727 1 94.06 123 GLU A C 1
ATOM 996 O O . GLU A 1 123 ? 22.844 -23.031 -14.297 1 94.06 123 GLU A O 1
ATOM 1001 N N . GLU A 1 124 ? 21.156 -24.391 -14.008 1 94.88 124 GLU A N 1
ATOM 1002 C CA . GLU A 1 124 ? 20.406 -23.766 -15.102 1 94.88 124 GLU A CA 1
ATOM 1003 C C . GLU A 1 124 ? 20.016 -22.328 -14.742 1 94.88 124 GLU A C 1
ATOM 1005 O O . GLU A 1 124 ? 20.031 -21.438 -15.602 1 94.88 124 GLU A O 1
ATOM 1010 N N . LEU A 1 125 ? 19.625 -22.062 -13.484 1 94.25 125 LEU A N 1
ATOM 1011 C CA . LEU A 1 125 ? 19.297 -20.719 -13.031 1 94.25 125 LEU A CA 1
ATOM 1012 C C . LEU A 1 125 ? 20.469 -19.781 -13.242 1 94.25 125 LEU A C 1
ATOM 1014 O O . LEU A 1 125 ? 20.297 -18.656 -13.727 1 94.25 125 LEU A O 1
ATOM 1018 N N . ASN A 1 126 ? 21.594 -20.266 -12.914 1 92.81 126 ASN A N 1
ATOM 1019 C CA . ASN A 1 126 ? 22.797 -19.469 -13.094 1 92.81 126 ASN A CA 1
ATOM 1020 C C . ASN A 1 126 ? 23.031 -19.125 -14.562 1 92.81 126 ASN A C 1
ATOM 1022 O O . ASN A 1 126 ? 23.375 -18 -14.898 1 92.81 126 ASN A O 1
ATOM 1026 N N . ARG A 1 127 ? 22.906 -20.141 -15.336 1 93.94 127 ARG A N 1
ATOM 1027 C CA . ARG A 1 127 ? 23.078 -19.938 -16.781 1 93.94 127 ARG A CA 1
ATOM 1028 C C . ARG A 1 127 ? 22.109 -18.891 -17.297 1 93.94 127 ARG A C 1
ATOM 1030 O O . ARG A 1 127 ? 22.516 -17.984 -18.047 1 93.94 127 ARG A O 1
ATOM 1037 N N . ARG A 1 128 ? 20.844 -18.953 -16.969 1 93.31 128 ARG A N 1
ATOM 1038 C CA . ARG A 1 128 ? 19.812 -18.016 -17.422 1 93.31 128 ARG A CA 1
ATOM 1039 C C . ARG A 1 128 ? 20.094 -16.609 -16.922 1 93.31 128 ARG A C 1
ATOM 1041 O O . ARG A 1 128 ? 19.906 -15.633 -17.656 1 93.31 128 ARG A O 1
ATOM 1048 N N . GLU A 1 129 ? 20.438 -16.484 -15.641 1 90.94 129 GLU A N 1
ATOM 1049 C CA . GLU A 1 129 ? 20.766 -15.188 -15.062 1 90.94 129 GLU A CA 1
ATOM 1050 C C . GLU A 1 129 ? 21.875 -14.5 -15.859 1 90.94 129 GLU A C 1
ATOM 1052 O O . GLU A 1 129 ? 21.797 -13.289 -16.109 1 90.94 129 GLU A O 1
ATOM 1057 N N . GLN A 1 130 ? 22.844 -15.281 -16.25 1 90.62 130 GLN A N 1
ATOM 1058 C CA . GLN A 1 130 ? 23.969 -14.742 -17.016 1 90.62 130 GLN A CA 1
ATOM 1059 C C . GLN A 1 130 ? 23.531 -14.328 -18.422 1 90.62 130 GLN A C 1
ATOM 1061 O O . GLN A 1 130 ? 23.953 -13.281 -18.922 1 90.62 130 GLN A O 1
ATOM 1066 N N . ALA A 1 131 ? 22.719 -15.047 -19 1 91.31 131 ALA A N 1
ATOM 1067 C CA . ALA A 1 131 ? 22.25 -14.789 -20.359 1 91.31 131 ALA A CA 1
ATOM 1068 C C . ALA A 1 131 ? 21.344 -13.57 -20.391 1 91.31 131 ALA A C 1
ATOM 1070 O O . ALA A 1 131 ? 21.328 -12.828 -21.375 1 91.31 131 ALA A O 1
ATOM 1071 N N . ARG A 1 132 ? 20.469 -13.375 -19.359 1 86.5 132 ARG A N 1
ATOM 1072 C CA . ARG A 1 132 ? 19.484 -12.297 -19.281 1 86.5 132 ARG A CA 1
ATOM 1073 C C . ARG A 1 132 ? 20.172 -10.945 -19.141 1 86.5 132 ARG A C 1
ATOM 1075 O O . ARG A 1 132 ? 19.781 -9.961 -19.766 1 86.5 132 ARG A O 1
ATOM 1082 N N . GLY A 1 133 ? 21.141 -10.805 -18.406 1 84.25 133 GLY A N 1
ATOM 1083 C CA . GLY A 1 133 ? 21.953 -9.609 -18.234 1 84.25 133 GLY A CA 1
ATOM 1084 C C . GLY A 1 133 ? 21.266 -8.531 -17.422 1 84.25 133 GLY A C 1
ATOM 1085 O O . GLY A 1 133 ? 21.859 -7.488 -17.125 1 84.25 133 GLY A O 1
ATOM 1086 N N . ASP A 1 134 ? 20 -8.703 -17.078 1 82.19 134 ASP A N 1
ATOM 1087 C CA . ASP A 1 134 ? 19.281 -7.645 -16.359 1 82.19 134 ASP A CA 1
ATOM 1088 C C . ASP A 1 134 ? 18.969 -8.062 -14.93 1 82.19 134 ASP A C 1
ATOM 1090 O O . ASP A 1 134 ? 18.094 -7.48 -14.281 1 82.19 134 ASP A O 1
ATOM 1094 N N . ARG A 1 135 ? 19.625 -9.117 -14.477 1 82.75 135 ARG A N 1
ATOM 1095 C CA . ARG A 1 135 ? 19.438 -9.609 -13.117 1 82.75 135 ARG A CA 1
ATOM 1096 C C . ARG A 1 135 ? 20.75 -9.609 -12.352 1 82.75 135 ARG A C 1
ATOM 1098 O O . ARG A 1 135 ? 21.828 -9.758 -12.953 1 82.75 135 ARG A O 1
ATOM 1105 N N . HIS A 1 136 ? 20.609 -9.438 -11.016 1 83.38 136 HIS A N 1
ATOM 1106 C CA . HIS A 1 136 ? 21.797 -9.562 -10.172 1 83.38 136 HIS A CA 1
ATOM 1107 C C . HIS A 1 136 ? 22.297 -11 -10.141 1 83.38 136 HIS A C 1
ATOM 1109 O O . HIS A 1 136 ? 21.562 -11.914 -9.742 1 83.38 136 HIS A O 1
ATOM 1115 N N . ILE A 1 137 ? 23.562 -11.109 -10.586 1 85.44 137 ILE A N 1
ATOM 1116 C CA . ILE A 1 137 ? 24.156 -12.438 -10.57 1 85.44 137 ILE A CA 1
ATOM 1117 C C . ILE A 1 137 ? 24.172 -12.984 -9.141 1 85.44 137 ILE A C 1
ATOM 1119 O O . ILE A 1 137 ? 24.562 -12.281 -8.211 1 85.44 137 ILE A O 1
ATOM 1123 N N . GLY A 1 138 ? 23.672 -14.164 -8.984 1 89.06 138 GLY A N 1
ATOM 1124 C CA . GLY A 1 138 ? 23.641 -14.781 -7.664 1 89.06 138 GLY A CA 1
ATOM 1125 C C . GLY A 1 138 ? 22.312 -14.625 -6.957 1 89.06 138 GLY A C 1
ATOM 1126 O O . GLY A 1 138 ? 22.094 -15.211 -5.898 1 89.06 138 GLY A O 1
ATOM 1127 N N . LEU A 1 139 ? 21.453 -13.859 -7.52 1 88 139 LEU A N 1
ATOM 1128 C CA . LEU A 1 139 ? 20.156 -13.625 -6.895 1 88 139 LEU A CA 1
ATOM 1129 C C . LEU A 1 139 ? 19.359 -14.922 -6.797 1 88 139 LEU A C 1
ATOM 1131 O O . LEU A 1 139 ? 18.859 -15.273 -5.723 1 88 139 LEU A O 1
ATOM 1135 N N . ALA A 1 140 ? 19.281 -15.656 -7.898 1 89.69 140 ALA A N 1
ATOM 1136 C CA . ALA A 1 140 ? 18.531 -16.906 -7.918 1 89.69 140 ALA A CA 1
ATOM 1137 C C . ALA A 1 140 ? 19.094 -17.906 -6.91 1 89.69 140 ALA A C 1
ATOM 1139 O O . ALA A 1 140 ? 18.344 -18.562 -6.184 1 89.69 140 ALA A O 1
ATOM 1140 N N . ALA A 1 141 ? 20.359 -17.984 -6.906 1 87.94 141 ALA A N 1
ATOM 1141 C CA . ALA A 1 141 ? 21.031 -18.891 -5.973 1 87.94 141 ALA A CA 1
ATOM 1142 C C . ALA A 1 141 ? 20.703 -18.531 -4.527 1 87.94 141 ALA A C 1
ATOM 1144 O O . ALA A 1 141 ? 20.469 -19.406 -3.691 1 87.94 141 ALA A O 1
ATOM 1145 N N . SER A 1 142 ? 20.641 -17.281 -4.238 1 88.88 142 SER A N 1
ATOM 1146 C CA . SER A 1 142 ? 20.375 -16.828 -2.875 1 88.88 142 SER A CA 1
ATOM 1147 C C . SER A 1 142 ? 18.953 -17.141 -2.445 1 88.88 142 SER A C 1
ATOM 1149 O O . SER A 1 142 ? 18.672 -17.25 -1.251 1 88.88 142 SER A O 1
ATOM 1151 N N . GLN A 1 143 ? 18.141 -17.328 -3.395 1 89.12 143 GLN A N 1
ATOM 1152 C CA . GLN A 1 143 ? 16.719 -17.578 -3.131 1 89.12 143 GLN A CA 1
ATOM 1153 C C . GLN A 1 143 ? 16.438 -19.062 -3.045 1 89.12 143 GLN A C 1
ATOM 1155 O O . GLN A 1 143 ? 15.391 -19.469 -2.525 1 89.12 143 GLN A O 1
ATOM 1160 N N . PHE A 1 144 ? 17.266 -19.891 -3.592 1 89.56 144 PHE A N 1
ATOM 1161 C CA . PHE A 1 144 ? 16.984 -21.266 -3.957 1 89.56 144 PHE A CA 1
ATOM 1162 C C . PHE A 1 144 ? 16.484 -22.062 -2.752 1 89.56 144 PHE A C 1
ATOM 1164 O O . PHE A 1 144 ? 15.414 -22.672 -2.797 1 89.56 144 PHE A O 1
ATOM 1171 N N . SER A 1 145 ? 17.172 -22.016 -1.68 1 86.75 145 SER A N 1
ATOM 1172 C CA . SER A 1 145 ? 16.812 -22.797 -0.509 1 86.75 145 SER A CA 1
ATOM 1173 C C . SER A 1 145 ? 15.523 -22.281 0.122 1 86.75 145 SER A C 1
ATOM 1175 O O . SER A 1 145 ? 14.703 -23.078 0.595 1 86.75 145 SER A O 1
ATOM 1177 N N . LYS A 1 146 ? 15.297 -21.062 0.142 1 84.88 146 LYS A N 1
ATOM 1178 C CA . LYS A 1 146 ? 14.117 -20.453 0.757 1 84.88 146 LYS A CA 1
ATOM 1179 C C . LYS A 1 146 ? 12.867 -20.75 -0.062 1 84.88 146 LYS A C 1
ATOM 1181 O O . LYS A 1 146 ? 11.789 -20.984 0.498 1 84.88 146 LYS A O 1
ATOM 1186 N N . VAL A 1 147 ? 13.078 -20.766 -1.323 1 86.06 147 VAL A N 1
ATOM 1187 C CA . VAL A 1 147 ? 11.953 -20.922 -2.236 1 86.06 147 VAL A CA 1
ATOM 1188 C C . VAL A 1 147 ? 11.539 -22.391 -2.303 1 86.06 147 VAL A C 1
ATOM 1190 O O . VAL A 1 147 ? 10.352 -22.719 -2.26 1 86.06 147 VAL A O 1
ATOM 1193 N N . TYR A 1 148 ? 12.422 -23.266 -2.383 1 82.38 148 TYR A N 1
ATOM 1194 C CA . TYR A 1 148 ? 12.094 -24.656 -2.643 1 82.38 148 TYR A CA 1
ATOM 1195 C C . TYR A 1 148 ? 12.102 -25.469 -1.352 1 82.38 148 TYR A C 1
ATOM 1197 O O . TYR A 1 148 ? 11.781 -26.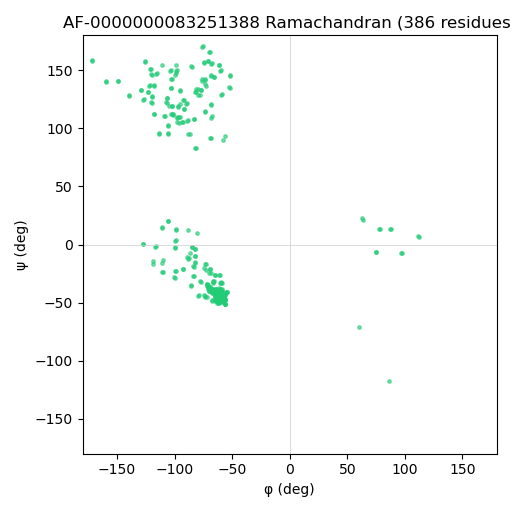656 -1.355 1 82.38 148 TYR A O 1
ATOM 1205 N N . GLY A 1 149 ? 12.336 -24.719 -0.32 1 76.38 149 GLY A N 1
ATOM 1206 C CA . GLY A 1 149 ? 12.289 -25.391 0.97 1 76.38 149 GLY A CA 1
ATOM 1207 C C . GLY A 1 149 ? 10.898 -25.438 1.565 1 76.38 149 GLY A C 1
ATOM 1208 O O . GLY A 1 149 ? 10.688 -26.047 2.619 1 76.38 149 GLY A O 1
ATOM 1209 N N . ASN A 1 150 ? 9.945 -24.719 1.056 1 67 150 ASN A N 1
ATOM 1210 C CA . ASN A 1 150 ? 8.648 -24.5 1.684 1 67 150 ASN A CA 1
ATOM 1211 C C . ASN A 1 150 ? 7.703 -25.672 1.455 1 67 150 ASN A C 1
ATOM 1213 O O . ASN A 1 150 ? 6.59 -25.688 1.978 1 67 150 ASN A O 1
ATOM 1217 N N . GLY A 1 151 ? 8.039 -26.766 0.972 1 69.06 151 GLY A N 1
ATOM 1218 C CA . GLY A 1 151 ? 7.34 -28.047 0.964 1 69.06 151 GLY A CA 1
ATOM 1219 C C . GLY A 1 151 ? 6.371 -28.188 -0.197 1 69.06 151 GLY A C 1
ATOM 1220 O O . GLY A 1 151 ? 6.73 -27.906 -1.345 1 69.06 151 GLY A O 1
ATOM 1221 N N . GLU A 1 152 ? 4.812 -28.359 0.158 1 82.25 152 GLU A N 1
ATOM 1222 C CA . GLU A 1 152 ? 3.889 -29.078 -0.715 1 82.25 152 GLU A CA 1
ATOM 1223 C C . GLU A 1 152 ? 3.148 -28.125 -1.646 1 82.25 152 GLU A C 1
ATOM 1225 O O . GLU A 1 152 ? 2.648 -27.094 -1.207 1 82.25 152 GLU A O 1
ATOM 1230 N N . TYR A 1 153 ? 3.293 -28.328 -2.906 1 92.31 153 TYR A N 1
ATOM 1231 C CA . TYR A 1 153 ? 2.598 -27.625 -3.988 1 92.31 153 TYR A CA 1
ATOM 1232 C C . TYR A 1 153 ? 1.422 -28.453 -4.496 1 92.31 153 TYR A C 1
ATOM 1234 O O . TYR A 1 153 ? 1.378 -29.672 -4.293 1 92.31 153 TYR A O 1
ATOM 1242 N N . ASP A 1 154 ? 0.483 -27.797 -5.039 1 95.06 154 ASP A N 1
ATOM 1243 C CA . ASP A 1 154 ? -0.58 -28.516 -5.742 1 95.06 154 ASP A CA 1
ATOM 1244 C C . ASP A 1 154 ? -0.069 -29.109 -7.055 1 95.06 154 ASP A C 1
ATOM 1246 O O . ASP A 1 154 ? -0.519 -30.172 -7.473 1 95.06 154 ASP A O 1
ATOM 1250 N N . LEU A 1 155 ? 0.791 -28.375 -7.621 1 95.75 155 LEU A N 1
ATOM 1251 C CA . LEU A 1 155 ? 1.35 -28.734 -8.922 1 95.75 155 LEU A CA 1
ATOM 1252 C C . LEU A 1 155 ? 2.785 -28.234 -9.055 1 95.75 155 LEU A C 1
ATOM 1254 O O . LEU A 1 155 ? 3.121 -27.156 -8.555 1 95.75 155 LEU A O 1
ATOM 1258 N N . GLU A 1 156 ? 3.6 -29 -9.641 1 95.88 156 GLU A N 1
ATOM 1259 C CA . GLU A 1 156 ? 4.965 -28.594 -9.953 1 95.88 156 GLU A CA 1
ATOM 1260 C C . GLU A 1 156 ? 5.203 -28.594 -11.461 1 95.88 156 GLU A C 1
ATOM 1262 O O . GLU A 1 156 ? 4.738 -29.5 -12.164 1 95.88 156 GLU A O 1
ATOM 1267 N N . VAL A 1 157 ? 5.848 -27.562 -11.914 1 97.12 157 VAL A N 1
ATOM 1268 C CA . VAL A 1 157 ? 6.281 -27.516 -13.312 1 97.12 157 VAL A CA 1
ATOM 1269 C C . VAL A 1 157 ? 7.793 -27.312 -13.375 1 97.12 157 VAL A C 1
ATOM 1271 O O . VAL A 1 157 ? 8.336 -26.453 -12.664 1 97.12 157 VAL A O 1
ATOM 1274 N N . ASN A 1 158 ? 8.461 -28.109 -14.164 1 96.88 158 ASN A N 1
ATOM 1275 C CA . ASN A 1 158 ? 9.906 -28.031 -14.344 1 96.88 158 ASN A CA 1
ATOM 1276 C C . ASN A 1 158 ? 10.266 -27.359 -15.664 1 96.88 158 ASN A C 1
ATOM 1278 O O . ASN A 1 158 ? 10.102 -27.953 -16.734 1 96.88 158 ASN A O 1
ATOM 1282 N N . THR A 1 159 ? 10.836 -26.188 -15.539 1 97.19 159 THR A N 1
ATOM 1283 C CA . THR A 1 159 ? 11.047 -25.375 -16.734 1 97.19 159 THR A CA 1
ATOM 1284 C C . THR A 1 159 ? 12.312 -25.812 -17.469 1 97.19 159 THR A C 1
ATOM 1286 O O . THR A 1 159 ? 12.625 -25.297 -18.547 1 97.19 159 THR A O 1
ATOM 1289 N N . GLU A 1 160 ? 13.023 -26.719 -16.953 1 95.5 160 GLU A N 1
ATOM 1290 C CA . GLU A 1 160 ? 14.133 -27.344 -17.688 1 95.5 160 GLU A CA 1
ATOM 1291 C C . GLU A 1 160 ? 13.633 -28.453 -18.594 1 95.5 160 GLU A C 1
ATOM 1293 O O . GLU A 1 160 ? 14.25 -28.75 -19.625 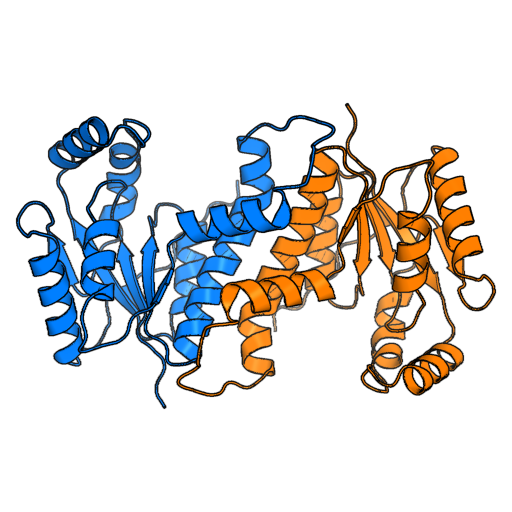1 95.5 160 GLU A O 1
ATOM 1298 N N . GLU A 1 161 ? 12.594 -29 -18.219 1 96.5 161 GLU A N 1
ATOM 1299 C CA . GLU A 1 161 ? 12.055 -30.141 -18.938 1 96.5 161 GLU A CA 1
ATOM 1300 C C . GLU A 1 161 ? 10.906 -29.734 -19.844 1 96.5 161 GLU A C 1
ATOM 1302 O O . GLU A 1 161 ? 10.617 -30.422 -20.844 1 96.5 161 GLU A O 1
ATOM 1307 N N . MET A 1 162 ? 10.227 -28.703 -19.469 1 97.5 162 MET A N 1
ATOM 1308 C CA . MET A 1 162 ? 9.055 -28.234 -20.203 1 97.5 162 MET A CA 1
ATOM 1309 C C . MET A 1 162 ? 9.25 -26.781 -20.656 1 97.5 162 MET A C 1
ATOM 1311 O O . MET A 1 162 ? 9.797 -25.969 -19.906 1 97.5 162 MET A O 1
ATOM 1315 N N . ASN A 1 163 ? 8.867 -26.469 -21.875 1 96.75 163 ASN A N 1
ATOM 1316 C CA . ASN A 1 163 ? 8.852 -25.078 -22.297 1 96.75 163 ASN A CA 1
ATOM 1317 C C . ASN A 1 163 ? 7.656 -24.328 -21.719 1 96.75 163 ASN A C 1
ATOM 1319 O O . ASN A 1 163 ? 6.773 -24.938 -21.109 1 96.75 163 ASN A O 1
ATOM 1323 N N . PRO A 1 164 ? 7.637 -23.078 -21.859 1 97.12 164 PRO A N 1
ATOM 1324 C CA . PRO A 1 164 ? 6.59 -22.281 -21.219 1 97.12 164 PRO A CA 1
ATOM 1325 C C . PRO A 1 164 ? 5.184 -22.688 -21.656 1 97.12 164 PRO A C 1
ATOM 1327 O O . PRO A 1 164 ? 4.25 -22.672 -20.844 1 97.12 164 PRO A O 1
ATOM 1330 N N . ILE A 1 165 ? 4.973 -23 -22.922 1 97.19 165 ILE A N 1
ATOM 1331 C CA . ILE A 1 165 ? 3.672 -23.406 -23.453 1 97.19 165 ILE A CA 1
ATOM 1332 C C . ILE A 1 165 ? 3.213 -24.688 -22.75 1 97.19 165 ILE A C 1
ATOM 1334 O O . ILE A 1 165 ? 2.066 -24.781 -22.312 1 97.19 165 ILE A O 1
ATOM 1338 N N . GLU A 1 166 ? 4.098 -25.625 -22.656 1 97.88 166 GLU A N 1
ATOM 1339 C CA . GLU A 1 166 ? 3.805 -26.891 -22 1 97.88 166 GLU A CA 1
ATOM 1340 C C . GLU A 1 166 ? 3.465 -26.688 -20.531 1 97.88 166 GLU A C 1
ATOM 1342 O O . GLU A 1 166 ? 2.545 -27.328 -20 1 97.88 166 GLU A O 1
ATOM 1347 N N . CYS A 1 167 ? 4.227 -25.891 -19.875 1 98.06 167 CYS A N 1
ATOM 1348 C CA . CYS A 1 167 ? 3.951 -25.562 -18.469 1 98.06 167 CYS A CA 1
ATOM 1349 C C . CYS A 1 167 ? 2.559 -24.969 -18.312 1 98.06 167 CYS A C 1
ATOM 1351 O O . CYS A 1 167 ? 1.795 -25.391 -17.438 1 98.06 167 CYS A O 1
ATOM 1353 N N . ALA A 1 168 ? 2.201 -23.984 -19.172 1 97.62 168 ALA A N 1
ATOM 1354 C CA . ALA A 1 168 ? 0.896 -23.328 -19.109 1 97.62 168 ALA A CA 1
ATOM 1355 C C . ALA A 1 168 ? -0.229 -24.344 -19.344 1 97.62 168 ALA A C 1
ATOM 1357 O O . ALA A 1 168 ? -1.246 -24.312 -18.641 1 97.62 168 ALA A O 1
ATOM 1358 N N . GLU A 1 169 ? -0.001 -25.234 -20.281 1 97 169 GLU A N 1
ATOM 1359 C CA . GLU A 1 169 ? -1.004 -26.25 -20.578 1 97 169 GLU A CA 1
ATOM 1360 C C . GLU A 1 169 ? -1.218 -27.172 -19.375 1 97 169 GLU A C 1
ATOM 1362 O O . GLU A 1 169 ? -2.35 -27.562 -19.094 1 97 169 GLU A O 1
ATOM 1367 N N . LYS A 1 170 ? -0.18 -27.531 -18.781 1 97.56 170 LYS A N 1
ATOM 1368 C CA . LYS A 1 170 ? -0.271 -28.359 -17.594 1 97.56 170 LYS A CA 1
ATOM 1369 C C . LYS A 1 170 ? -1.065 -27.672 -16.484 1 97.56 170 LYS A C 1
ATOM 1371 O O . LYS A 1 170 ? -1.896 -28.297 -15.82 1 97.56 170 LYS A O 1
ATOM 1376 N N . ILE A 1 171 ? -0.845 -26.438 -16.297 1 97.19 171 ILE A N 1
ATOM 1377 C CA . ILE A 1 171 ? -1.554 -25.641 -15.305 1 97.19 171 ILE A CA 1
ATOM 1378 C C . ILE A 1 171 ? -3.035 -25.578 -15.664 1 97.19 171 ILE A C 1
ATOM 1380 O O . ILE A 1 171 ? -3.898 -25.812 -14.82 1 97.19 171 ILE A O 1
ATOM 1384 N N . LEU A 1 172 ? -3.357 -25.297 -16.922 1 97 172 LEU A N 1
ATOM 1385 C CA . LEU A 1 172 ? -4.734 -25.188 -17.391 1 97 172 LEU A CA 1
ATOM 1386 C C . LEU A 1 172 ? -5.469 -26.516 -17.203 1 97 172 LEU A C 1
ATOM 1388 O O . LEU A 1 172 ? -6.633 -26.531 -16.797 1 97 172 LEU A O 1
ATOM 1392 N N . SER A 1 173 ? -4.754 -27.578 -17.531 1 96.75 173 SER A N 1
ATOM 1393 C CA . SER A 1 173 ? -5.344 -28.906 -17.375 1 96.75 173 SER A CA 1
ATOM 1394 C C . SER A 1 173 ? -5.688 -29.172 -15.914 1 96.75 173 SER A C 1
ATOM 1396 O O . SER A 1 173 ? -6.73 -29.766 -15.609 1 96.75 173 SER A O 1
ATOM 1398 N N . PHE A 1 174 ? -4.812 -28.781 -15.062 1 96.94 174 PHE A N 1
ATOM 1399 C CA . PHE A 1 174 ? -5.066 -28.953 -13.633 1 96.94 174 PHE A CA 1
ATOM 1400 C C . PHE A 1 174 ? -6.293 -28.156 -13.203 1 96.94 174 PHE A C 1
ATOM 1402 O O . PHE A 1 174 ? -7.148 -28.672 -12.484 1 96.94 174 PHE A O 1
ATOM 1409 N N . ILE A 1 175 ? -6.418 -26.953 -13.633 1 96 175 ILE A N 1
ATOM 1410 C CA . ILE A 1 175 ? -7.547 -26.094 -13.305 1 96 175 ILE A CA 1
ATOM 1411 C C . ILE A 1 175 ? -8.844 -26.734 -13.797 1 96 175 ILE A C 1
ATOM 1413 O O . ILE A 1 175 ? -9.844 -26.75 -13.078 1 96 175 ILE A O 1
ATOM 1417 N N . LYS A 1 176 ? -8.836 -27.312 -14.945 1 94.44 176 LYS A N 1
ATOM 1418 C CA . LYS A 1 176 ? -10.023 -27.906 -15.562 1 94.44 176 LYS A CA 1
ATOM 1419 C C . LYS A 1 176 ? -10.422 -29.203 -14.875 1 94.44 176 LYS A C 1
ATOM 1421 O O . LYS A 1 176 ? -11.562 -29.656 -14.992 1 94.44 176 LYS A O 1
ATOM 1426 N N . SER A 1 177 ? -9.469 -29.766 -14.219 1 94.19 177 SER A N 1
ATOM 1427 C CA . SER A 1 177 ? -9.742 -31.031 -13.523 1 94.19 177 SER A CA 1
ATOM 1428 C C . SER A 1 177 ? -10.602 -30.797 -12.289 1 94.19 177 SER A C 1
ATOM 1430 O O . SER A 1 177 ? -11.156 -31.75 -11.734 1 94.19 177 SER A O 1
ATOM 1432 N N . ASN A 1 178 ? -10.734 -29.578 -11.766 1 88.06 178 ASN A N 1
ATOM 1433 C CA . ASN A 1 178 ? -11.531 -29.141 -10.625 1 88.06 178 ASN A CA 1
ATOM 1434 C C . ASN A 1 178 ? -11.078 -29.812 -9.328 1 88.06 178 ASN A C 1
ATOM 1436 O O . ASN A 1 178 ? -11.883 -30.062 -8.438 1 88.06 178 ASN A O 1
ATOM 1440 N N . LYS A 1 179 ? -9.812 -30.266 -9.352 1 90 179 LYS A N 1
ATOM 1441 C CA . LYS A 1 179 ? -9.234 -30.75 -8.102 1 90 179 LYS A CA 1
ATOM 1442 C C . LYS A 1 179 ? -9.172 -29.641 -7.062 1 90 179 LYS A C 1
ATOM 1444 O O . LYS A 1 179 ? -9.164 -28.453 -7.406 1 90 179 LYS A O 1
ATOM 1449 N N . GLU A 1 180 ? -9.18 -30.078 -5.879 1 90.62 180 GLU A N 1
ATOM 1450 C CA . GLU A 1 180 ? -9.078 -29.109 -4.801 1 90.62 180 GLU A CA 1
ATOM 1451 C C . GLU A 1 180 ? -7.656 -28.547 -4.699 1 90.62 180 GLU A C 1
ATOM 1453 O O . GLU A 1 180 ? -6.684 -29.266 -4.961 1 90.62 180 GLU A O 1
ATOM 1458 N N . TYR A 1 181 ? -7.602 -27.391 -4.434 1 92.25 181 TYR A N 1
ATOM 1459 C CA . TYR A 1 181 ? -6.316 -26.75 -4.164 1 92.25 181 TYR A CA 1
ATOM 1460 C C . TYR A 1 181 ? -5.961 -26.844 -2.688 1 92.25 181 TYR A C 1
ATOM 1462 O O . TYR A 1 181 ? -6.523 -26.125 -1.86 1 92.25 181 TYR A O 1
ATOM 1470 N N . GLU A 1 182 ? -5.035 -27.672 -2.352 1 89.31 182 GLU A N 1
ATOM 1471 C CA . GLU A 1 182 ? -4.758 -27.891 -0.937 1 89.31 182 GLU A CA 1
ATOM 1472 C C . GLU A 1 182 ? -3.326 -27.5 -0.585 1 89.31 182 GLU A C 1
ATOM 1474 O O . GLU A 1 182 ? -2.986 -27.359 0.592 1 89.31 182 GLU A O 1
ATOM 1479 N N . GLY A 1 183 ? -2.57 -27.344 -1.588 1 88.06 183 GLY A N 1
ATOM 1480 C CA . GLY A 1 183 ? -1.154 -27.109 -1.358 1 88.06 183 GLY A CA 1
ATOM 1481 C C . GLY A 1 183 ? -0.887 -25.906 -0.486 1 88.06 183 GLY A C 1
ATOM 1482 O O . GLY A 1 183 ? -0.137 -25.984 0.489 1 88.06 183 GLY A O 1
ATOM 1483 N N . PHE A 1 184 ? -1.51 -24.859 -0.786 1 87.06 184 PHE A N 1
ATOM 1484 C CA . PHE A 1 184 ? -1.271 -23.594 -0.081 1 87.06 184 PHE A CA 1
ATOM 1485 C C . PHE A 1 184 ? -1.827 -23.656 1.337 1 87.06 184 PHE A C 1
ATOM 1487 O O . PHE A 1 184 ? -1.213 -23.141 2.273 1 87.06 184 PHE A O 1
ATOM 1494 N N . LYS A 1 185 ? -2.883 -24.297 1.524 1 85.44 185 LYS A N 1
ATOM 1495 C CA . LYS A 1 185 ? -3.553 -24.391 2.818 1 85.44 185 LYS A CA 1
ATOM 1496 C C . LYS A 1 185 ? -2.744 -25.234 3.793 1 85.44 185 LYS A C 1
ATOM 1498 O O . LYS A 1 185 ? -2.902 -25.125 5.008 1 85.44 185 LYS A O 1
ATOM 1503 N N . LYS A 1 186 ? -1.951 -26.078 3.246 1 84.62 186 LYS A N 1
ATOM 1504 C CA . LYS A 1 186 ? -1.176 -27 4.07 1 84.62 186 LYS A CA 1
ATOM 1505 C C . LYS A 1 186 ? 0.089 -26.328 4.602 1 84.62 186 LYS A C 1
ATOM 1507 O O . LYS A 1 186 ? 0.762 -26.875 5.484 1 84.62 186 LYS A O 1
ATOM 1512 N N . LEU A 1 187 ? 0.335 -25.172 4.078 1 83.75 187 LEU A N 1
ATOM 1513 C CA . LEU A 1 187 ? 1.516 -24.453 4.551 1 83.75 187 LEU A CA 1
ATOM 1514 C C . LEU A 1 187 ? 1.265 -23.844 5.922 1 83.75 187 LEU A C 1
ATOM 1516 O O . LEU A 1 187 ? 0.158 -23.375 6.207 1 83.75 187 LEU A O 1
ATOM 1520 N N . SER A 1 188 ? 2.266 -23.922 6.699 1 77.5 188 SER A N 1
ATOM 1521 C CA . SER A 1 188 ? 2.195 -23.281 8.016 1 77.5 188 SER A CA 1
ATOM 1522 C C . SER A 1 188 ? 2.889 -21.922 8.016 1 77.5 188 SER A C 1
ATOM 1524 O O . SER A 1 188 ? 3.852 -21.719 7.277 1 77.5 188 SER A O 1
ATOM 1526 N N . LYS A 1 189 ? 2.301 -21.109 8.836 1 81.88 189 LYS A N 1
ATOM 1527 C CA . LYS A 1 189 ? 2.977 -19.828 9.039 1 81.88 189 LYS A CA 1
ATOM 1528 C C . LYS A 1 189 ? 4.375 -20.031 9.617 1 81.88 189 LYS A C 1
ATOM 1530 O O . LYS A 1 189 ? 4.625 -21.031 10.312 1 81.88 189 LYS A O 1
ATOM 1535 N N . ARG A 1 190 ? 5.195 -19.109 9.25 1 78.81 190 ARG A N 1
ATOM 1536 C CA . ARG A 1 190 ? 6.59 -19.188 9.664 1 78.81 190 ARG A CA 1
ATOM 1537 C C . ARG A 1 190 ? 6.848 -18.312 10.883 1 78.81 190 ARG A C 1
ATOM 1539 O O . ARG A 1 190 ? 6.133 -17.328 11.109 1 78.81 190 ARG A O 1
ATOM 1546 N N . ASN A 1 191 ? 7.773 -18.703 11.68 1 70.38 191 ASN A N 1
ATOM 1547 C CA . ASN A 1 191 ? 8.18 -17.906 12.828 1 70.38 191 ASN A CA 1
ATOM 1548 C C . ASN A 1 191 ? 9.008 -16.688 12.406 1 70.38 191 ASN A C 1
ATOM 1550 O O . ASN A 1 191 ? 10 -16.828 11.68 1 70.38 191 ASN A O 1
ATOM 1554 N N . VAL A 1 192 ? 8.453 -15.594 12.641 1 65.44 192 VAL A N 1
ATOM 1555 C CA . VAL A 1 192 ? 9.188 -14.375 12.312 1 65.44 192 VAL A CA 1
ATOM 1556 C C . VAL A 1 192 ? 9.875 -13.828 13.562 1 65.44 192 VAL A C 1
ATOM 1558 O O . VAL A 1 192 ? 9.234 -13.617 14.594 1 65.44 192 VAL A O 1
ATOM 1561 N N . SER A 1 193 ? 11.188 -13.969 13.688 1 55.62 193 SER A N 1
ATOM 1562 C CA . SER A 1 193 ? 11.898 -13.391 14.82 1 55.62 193 SER A CA 1
ATOM 1563 C C . SER A 1 193 ? 11.898 -11.867 14.758 1 55.62 193 SER A C 1
ATOM 1565 O O . SER A 1 193 ? 12.109 -11.281 13.695 1 55.62 193 SER A O 1
ATOM 1567 N N . VAL A 1 194 ? 11.219 -11.117 15.539 1 48.22 194 VAL A N 1
ATOM 1568 C CA . VAL A 1 194 ? 11.312 -9.664 15.68 1 48.22 194 VAL A CA 1
ATOM 1569 C C . VAL A 1 194 ? 12.75 -9.273 16.016 1 48.22 194 VAL A C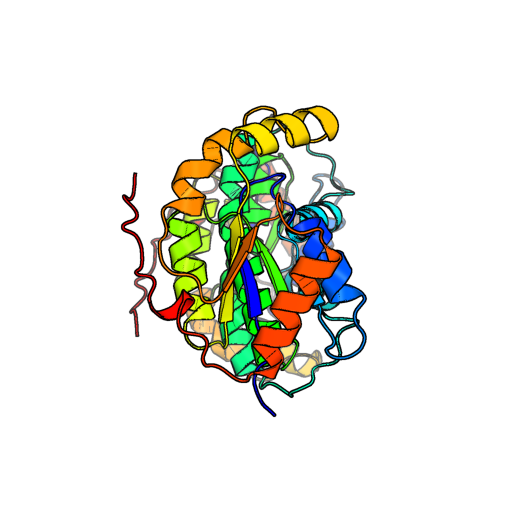 1
ATOM 1571 O O . VAL A 1 194 ? 13.297 -9.703 17.031 1 48.22 194 VAL A O 1
ATOM 1574 N N . SER A 1 195 ? 13.641 -8.922 14.945 1 33.84 195 SER A N 1
ATOM 1575 C CA . SER A 1 195 ? 14.875 -8.344 15.453 1 33.84 195 SER A CA 1
ATOM 1576 C C . SER A 1 195 ? 14.641 -6.949 16.016 1 33.84 195 SER A C 1
ATOM 1578 O O . SER A 1 195 ? 13.797 -6.203 15.523 1 33.84 195 SER A O 1
ATOM 1580 N N . MET B 1 1 ? 21.734 17.5 3.754 1 66.5 1 MET B N 1
ATOM 1581 C CA . MET B 1 1 ? 20.438 18.172 3.688 1 66.5 1 MET B CA 1
ATOM 1582 C C . MET B 1 1 ? 19.438 17.484 4.617 1 66.5 1 MET B C 1
ATOM 1584 O O . MET B 1 1 ? 19.594 16.312 4.953 1 66.5 1 MET B O 1
ATOM 1588 N N . LYS B 1 2 ? 18.547 18.359 5.25 1 86.94 2 LYS B N 1
ATOM 1589 C CA . LYS B 1 2 ? 17.688 17.969 6.359 1 86.94 2 LYS B CA 1
ATOM 1590 C C . LYS B 1 2 ? 16.391 17.328 5.855 1 86.94 2 LYS B C 1
ATOM 1592 O O . LYS B 1 2 ? 16.062 17.438 4.672 1 86.94 2 LYS B O 1
ATOM 1597 N N . GLN B 1 3 ? 15.805 16.516 6.555 1 93.62 3 GLN B N 1
ATOM 1598 C CA . GLN B 1 3 ? 14.477 15.984 6.293 1 93.62 3 GLN B CA 1
ATOM 1599 C C . GLN B 1 3 ? 13.469 17.094 6.055 1 93.62 3 GLN B C 1
ATOM 1601 O O . GLN B 1 3 ? 13.633 18.219 6.555 1 93.62 3 GLN B O 1
ATOM 1606 N N . GLY B 1 4 ? 12.516 16.859 5.199 1 96.12 4 GLY B N 1
ATOM 1607 C CA . GLY B 1 4 ? 11.422 17.781 4.98 1 96.12 4 GLY B CA 1
ATOM 1608 C C . GLY B 1 4 ? 10.398 17.781 6.102 1 96.12 4 GLY B C 1
ATOM 1609 O O . GLY B 1 4 ? 10.219 16.766 6.781 1 96.12 4 GLY B O 1
ATOM 1610 N N . ILE B 1 5 ? 9.688 18.844 6.234 1 96.12 5 ILE B N 1
ATOM 1611 C CA . ILE B 1 5 ? 8.68 19 7.277 1 96.12 5 ILE B CA 1
ATOM 1612 C C . ILE B 1 5 ? 7.395 18.281 6.863 1 96.12 5 ILE B C 1
ATOM 1614 O O . ILE B 1 5 ? 6.973 18.359 5.707 1 96.12 5 ILE B O 1
ATOM 1618 N N . ILE B 1 6 ? 6.883 17.562 7.797 1 97.12 6 ILE B N 1
ATOM 1619 C CA . ILE B 1 6 ? 5.531 17.031 7.645 1 97.12 6 ILE B CA 1
ATOM 1620 C C . ILE B 1 6 ? 4.535 17.953 8.344 1 97.12 6 ILE B C 1
ATOM 1622 O O . ILE B 1 6 ? 4.539 18.062 9.57 1 97.12 6 ILE B O 1
ATOM 1626 N N . VAL B 1 7 ? 3.752 18.625 7.578 1 97.06 7 VAL B N 1
ATOM 1627 C CA . VAL B 1 7 ? 2.666 19.438 8.125 1 97.06 7 VAL B CA 1
ATOM 1628 C C . VAL B 1 7 ? 1.411 18.578 8.273 1 97.06 7 VAL B C 1
ATOM 1630 O O . VAL B 1 7 ? 0.646 18.422 7.32 1 97.06 7 VAL B O 1
ATOM 1633 N N . LEU B 1 8 ? 1.209 18.031 9.453 1 95.62 8 LEU B N 1
ATOM 1634 C CA . LEU B 1 8 ? 0.112 17.125 9.75 1 95.62 8 LEU B CA 1
ATOM 1635 C C . LEU B 1 8 ? -1.091 17.875 10.305 1 95.62 8 LEU B C 1
ATOM 1637 O O . LEU B 1 8 ? -1.08 18.297 11.469 1 95.62 8 LEU B O 1
ATOM 1641 N N . MET B 1 9 ? -2.07 18.031 9.516 1 94.81 9 MET B N 1
ATOM 1642 C CA . MET B 1 9 ? -3.287 18.719 9.938 1 94.81 9 MET B CA 1
ATOM 1643 C C . MET B 1 9 ? -4.355 17.719 10.375 1 94.81 9 MET B C 1
ATOM 1645 O O . MET B 1 9 ? -4.73 16.828 9.602 1 94.81 9 MET B O 1
ATOM 1649 N N . ASN B 1 10 ? -4.727 17.812 11.539 1 92.38 10 ASN B N 1
ATOM 1650 C CA . ASN B 1 10 ? -5.781 16.969 12.109 1 92.38 10 ASN B CA 1
ATOM 1651 C C . ASN B 1 10 ? -7.066 17.766 12.328 1 92.38 10 ASN B C 1
ATOM 1653 O O . ASN B 1 10 ? -7.059 18.781 13.016 1 92.38 10 ASN B O 1
ATOM 1657 N N . GLY B 1 11 ? -8.07 17.359 11.773 1 92.12 11 GLY B N 1
ATOM 1658 C CA . GLY B 1 11 ? -9.383 17.969 11.836 1 92.12 11 GLY B CA 1
ATOM 1659 C C . GLY B 1 11 ? -10.469 17.125 11.195 1 92.12 11 GLY B C 1
ATOM 1660 O O . GLY B 1 11 ? -10.18 16.25 10.375 1 92.12 11 GLY B O 1
ATOM 1661 N N . THR B 1 12 ? -11.68 17.359 11.578 1 91.94 12 THR B N 1
ATOM 1662 C CA . THR B 1 12 ? -12.797 16.578 11.062 1 91.94 12 THR B CA 1
ATOM 1663 C C . THR B 1 12 ? -13.039 16.891 9.586 1 91.94 12 THR B C 1
ATOM 1665 O O . THR B 1 12 ? -12.477 17.844 9.055 1 91.94 12 THR B O 1
ATOM 1668 N N . SER B 1 13 ? -13.852 15.961 8.992 1 91.06 13 SER B N 1
ATOM 1669 C CA . SER B 1 13 ? -14.398 16.312 7.684 1 91.06 13 SER B CA 1
ATOM 1670 C C . SER B 1 13 ? -15.086 17.672 7.715 1 91.06 13 SER B C 1
ATOM 1672 O O . SER B 1 13 ? -15.773 18 8.68 1 91.06 13 SER B O 1
ATOM 1674 N N . SER B 1 14 ? -14.805 18.5 6.684 1 92.19 14 SER B N 1
ATOM 1675 C CA . SER B 1 14 ? -15.445 19.797 6.496 1 92.19 14 SER B CA 1
ATOM 1676 C C . SER B 1 14 ? -14.852 20.859 7.426 1 92.19 14 SER B C 1
ATOM 1678 O O . SER B 1 14 ? -15.375 21.953 7.543 1 92.19 14 SER B O 1
ATOM 1680 N N . SER B 1 15 ? -13.695 20.547 8.055 1 94.19 15 SER B N 1
ATOM 1681 C CA . SER B 1 15 ? -13.102 21.484 9 1 94.19 15 SER B CA 1
ATOM 1682 C C . SER B 1 15 ? -12.297 22.562 8.273 1 94.19 15 SER B C 1
ATOM 1684 O O . SER B 1 15 ? -11.938 23.578 8.867 1 94.19 15 SER B O 1
ATOM 1686 N N . GLY B 1 16 ? -11.969 22.359 7.035 1 94.06 16 GLY B N 1
ATOM 1687 C CA . GLY B 1 16 ? -11.258 23.375 6.273 1 94.06 16 GLY B CA 1
ATOM 1688 C C . GLY B 1 16 ? -9.836 22.953 5.918 1 94.06 16 GLY B C 1
ATOM 1689 O O . GLY B 1 16 ? -9.086 23.75 5.336 1 94.06 16 GLY B O 1
ATOM 1690 N N . LYS B 1 17 ? -9.406 21.75 6.18 1 94.44 17 LYS B N 1
ATOM 1691 C CA . LYS B 1 17 ? -8.055 21.25 5.926 1 94.44 17 LYS B CA 1
ATOM 1692 C C . LYS B 1 17 ? -7.68 21.406 4.457 1 94.44 17 LYS B C 1
ATOM 1694 O O . LYS B 1 17 ? -6.586 21.875 4.133 1 94.44 17 LYS B O 1
ATOM 1699 N N . THR B 1 18 ? -8.602 21.078 3.6 1 92.62 18 THR B N 1
ATOM 1700 C CA . THR B 1 18 ? -8.344 21.125 2.164 1 92.62 18 THR B CA 1
ATOM 1701 C C . THR B 1 18 ? -8.086 22.547 1.702 1 92.62 18 THR B C 1
ATOM 1703 O O . THR B 1 18 ? -7.176 22.797 0.911 1 92.62 18 THR B O 1
ATOM 1706 N N . SER B 1 19 ? -8.891 23.5 2.17 1 94.31 19 SER B N 1
ATOM 1707 C CA . SER B 1 19 ? -8.727 24.906 1.811 1 94.31 19 SER B CA 1
ATOM 1708 C C . SER B 1 19 ? -7.391 25.438 2.309 1 94.31 19 SER B C 1
ATOM 1710 O O . SER B 1 19 ? -6.703 26.172 1.589 1 94.31 19 SER B O 1
ATOM 1712 N N . ILE B 1 20 ? -7.039 25.094 3.525 1 97.06 20 ILE B N 1
ATOM 1713 C CA . ILE B 1 20 ? -5.766 25.547 4.078 1 97.06 20 ILE B CA 1
ATOM 1714 C C . ILE B 1 20 ? -4.617 24.969 3.254 1 97.06 20 ILE B C 1
ATOM 1716 O O . ILE B 1 20 ? -3.66 25.672 2.93 1 97.06 20 ILE B O 1
ATOM 1720 N N . SER B 1 21 ? -4.695 23.672 2.916 1 96.5 21 SER B N 1
ATOM 1721 C CA . SER B 1 21 ? -3.674 23 2.113 1 96.5 21 SER B CA 1
ATOM 1722 C C . SER B 1 21 ? -3.463 23.719 0.783 1 96.5 21 SER B C 1
ATOM 1724 O O . SER B 1 21 ? -2.326 23.906 0.34 1 96.5 21 SER B O 1
ATOM 1726 N N . ARG B 1 22 ? -4.527 24.109 0.167 1 95.69 22 ARG B N 1
ATOM 1727 C CA . ARG B 1 22 ? -4.441 24.812 -1.107 1 95.69 22 ARG B CA 1
ATOM 1728 C C . ARG B 1 22 ? -3.668 26.125 -0.96 1 95.69 22 ARG B C 1
ATOM 1730 O O . ARG B 1 22 ? -2.83 26.453 -1.802 1 95.69 22 ARG B O 1
ATOM 1737 N N . GLU B 1 23 ? -3.998 26.859 0.077 1 96.69 23 GLU B N 1
ATOM 1738 C CA . GLU B 1 23 ? -3.299 28.109 0.323 1 96.69 23 GLU B CA 1
ATOM 1739 C C . GLU B 1 23 ? -1.814 27.875 0.582 1 96.69 23 GLU B C 1
ATOM 1741 O O . GLU B 1 23 ? -0.968 28.641 0.102 1 96.69 23 GLU B O 1
ATOM 1746 N N . LEU B 1 24 ? -1.47 26.859 1.341 1 97.06 24 LEU B N 1
ATOM 1747 C CA . LEU B 1 24 ? -0.075 26.516 1.605 1 97.06 24 LEU B CA 1
ATOM 1748 C C . LEU B 1 24 ? 0.65 26.156 0.316 1 97.06 24 LEU B C 1
ATOM 1750 O O . LEU B 1 24 ? 1.804 26.531 0.116 1 97.06 24 LEU B O 1
ATOM 1754 N N . MET B 1 25 ? -0.071 25.406 -0.548 1 95.88 25 MET B N 1
ATOM 1755 C CA . MET B 1 25 ? 0.508 24.984 -1.822 1 95.88 25 MET B CA 1
ATOM 1756 C C . MET B 1 25 ? 0.783 26.188 -2.713 1 95.88 25 MET B C 1
ATOM 1758 O O . MET B 1 25 ? 1.702 26.172 -3.535 1 95.88 25 MET B O 1
ATOM 1762 N N . ASN B 1 26 ? 0.065 27.234 -2.535 1 94.62 26 ASN B N 1
ATOM 1763 C CA . ASN B 1 26 ? 0.14 28.422 -3.396 1 94.62 26 ASN B CA 1
ATOM 1764 C C . ASN B 1 26 ? 1.193 29.406 -2.904 1 94.62 26 ASN B C 1
ATOM 1766 O O . ASN B 1 26 ? 1.564 30.328 -3.627 1 94.62 26 ASN B O 1
ATOM 1770 N N . GLN B 1 27 ? 1.634 29.188 -1.751 1 91.19 27 GLN B N 1
ATOM 1771 C CA . GLN B 1 27 ? 2.652 30.094 -1.238 1 91.19 27 GLN B CA 1
ATOM 1772 C C . GLN B 1 27 ? 3.986 29.891 -1.948 1 91.19 27 GLN B C 1
ATOM 1774 O O . GLN B 1 27 ? 4.207 28.844 -2.568 1 91.19 27 GLN B O 1
ATOM 1779 N N . LYS B 1 28 ? 4.84 30.844 -1.948 1 88 28 LYS B N 1
ATOM 1780 C CA . LYS B 1 28 ? 6.066 30.781 -2.742 1 88 28 LYS B CA 1
ATOM 1781 C C . LYS B 1 28 ? 7.293 30.625 -1.848 1 88 28 LYS B C 1
ATOM 1783 O O . LYS B 1 28 ? 8.383 30.312 -2.33 1 88 28 LYS B O 1
ATOM 1788 N N . GLU B 1 29 ? 7.176 30.828 -0.589 1 89.19 29 GLU B N 1
ATOM 1789 C CA . GLU B 1 29 ? 8.312 30.844 0.329 1 89.19 29 GLU B CA 1
ATOM 1790 C C . GLU B 1 29 ? 8.852 29.438 0.567 1 89.19 29 GLU B C 1
ATOM 1792 O O . GLU B 1 29 ? 10.062 29.219 0.569 1 89.19 29 GLU B O 1
ATOM 1797 N N . ILE B 1 30 ? 8 28.531 0.79 1 92.81 30 ILE B N 1
ATOM 1798 C CA . ILE B 1 30 ? 8.336 27.141 1.049 1 92.81 30 ILE B CA 1
ATOM 1799 C C . ILE B 1 30 ? 7.547 26.234 0.103 1 92.81 30 ILE B C 1
ATOM 1801 O O . ILE B 1 30 ? 6.32 26.328 0.015 1 92.81 30 ILE B O 1
ATOM 1805 N N . LEU B 1 31 ? 8.266 25.422 -0.619 1 93.44 31 LEU B N 1
ATOM 1806 C CA . LEU B 1 31 ? 7.586 24.5 -1.521 1 93.44 31 LEU B CA 1
ATOM 1807 C C . LEU B 1 31 ? 7.008 23.312 -0.754 1 93.44 31 LEU B C 1
ATOM 1809 O O . LEU B 1 31 ? 7.719 22.656 0.014 1 93.44 31 LEU B O 1
ATOM 1813 N N . PHE B 1 32 ? 5.73 23.078 -1.012 1 96.5 32 PHE B N 1
ATOM 1814 C CA . PHE B 1 32 ? 5.051 21.969 -0.365 1 96.5 32 PHE B CA 1
ATOM 1815 C C . PHE B 1 32 ? 4.512 20.984 -1.401 1 96.5 32 PHE B C 1
ATOM 1817 O O . PHE B 1 32 ? 4.16 21.375 -2.516 1 96.5 32 PHE B O 1
ATOM 1824 N N . HIS B 1 33 ? 4.52 19.75 -1.021 1 95.06 33 HIS B N 1
ATOM 1825 C CA . HIS B 1 33 ? 3.723 18.719 -1.679 1 95.06 33 HIS B CA 1
ATOM 1826 C C . HIS B 1 33 ? 2.488 18.359 -0.854 1 95.06 33 HIS B C 1
ATOM 1828 O O . HIS B 1 33 ? 2.562 18.281 0.374 1 95.06 33 HIS B O 1
ATOM 1834 N N . HIS B 1 34 ? 1.404 18.266 -1.51 1 95.44 34 HIS B N 1
ATOM 1835 C CA . HIS B 1 34 ? 0.18 17.891 -0.812 1 95.44 34 HIS B CA 1
ATOM 1836 C C . HIS B 1 34 ? -0.168 16.422 -1.064 1 95.44 34 HIS B C 1
ATOM 1838 O O . HIS B 1 34 ? -0.375 16.016 -2.211 1 95.44 34 HIS B O 1
ATOM 1844 N N . LEU B 1 35 ? -0.217 15.648 -0.031 1 93.56 35 LEU B N 1
ATOM 1845 C CA . LEU B 1 35 ? -0.658 14.258 -0.113 1 93.56 35 LEU B CA 1
ATOM 1846 C C . LEU B 1 35 ? -1.969 14.062 0.641 1 93.56 35 LEU B C 1
ATOM 1848 O O . LEU B 1 35 ? -1.965 13.836 1.853 1 93.56 35 LEU B O 1
ATOM 1852 N N . SER B 1 36 ? -3.059 14.125 -0.077 1 90.69 36 SER B N 1
ATOM 1853 C CA . SER B 1 36 ? -4.387 13.852 0.46 1 90.69 36 SER B CA 1
ATOM 1854 C C . SER B 1 36 ? -4.672 12.352 0.505 1 90.69 36 SER B C 1
ATOM 1856 O O . SER B 1 36 ? -4.516 11.656 -0.5 1 90.69 36 SER B O 1
ATOM 1858 N N . VAL B 1 37 ? -5.145 11.883 1.621 1 89.56 37 VAL B N 1
ATOM 1859 C CA . VAL B 1 37 ? -5.426 10.461 1.743 1 89.56 37 VAL B CA 1
ATOM 1860 C C . VAL B 1 37 ? -6.539 10.062 0.774 1 89.56 37 VAL B C 1
ATOM 1862 O O . VAL B 1 37 ? -6.484 9 0.158 1 89.56 37 VAL B O 1
ATOM 1865 N N . ASP B 1 38 ? -7.52 10.898 0.612 1 86.75 38 ASP B N 1
ATOM 1866 C CA . ASP B 1 38 ? -8.609 10.617 -0.313 1 86.75 38 ASP B CA 1
ATOM 1867 C C . ASP B 1 38 ? -8.102 10.5 -1.747 1 86.75 38 ASP B C 1
ATOM 1869 O O . ASP B 1 38 ? -8.469 9.57 -2.467 1 86.75 38 ASP B O 1
ATOM 1873 N N . ASP B 1 39 ? -7.254 11.414 -2.143 1 90.31 39 ASP B N 1
ATOM 1874 C CA . ASP B 1 39 ? -6.695 11.383 -3.49 1 90.31 39 ASP B CA 1
ATOM 1875 C C . ASP B 1 39 ? -5.781 10.172 -3.674 1 90.31 39 ASP B C 1
ATOM 1877 O O . ASP B 1 39 ? -5.773 9.547 -4.738 1 90.31 39 ASP B O 1
ATOM 1881 N N . PHE B 1 40 ? -5.082 9.914 -2.674 1 93.56 40 PHE B N 1
ATOM 1882 C CA . PHE B 1 40 ? -4.164 8.781 -2.713 1 93.56 40 PHE B CA 1
ATOM 1883 C C . PHE B 1 40 ? -4.914 7.48 -2.98 1 93.56 40 PHE B C 1
ATOM 1885 O O . PHE B 1 40 ? -4.543 6.715 -3.871 1 93.56 40 PHE B O 1
ATOM 1892 N N . ILE B 1 41 ? -5.945 7.289 -2.252 1 92.44 41 ILE B N 1
ATOM 1893 C CA . ILE B 1 41 ? -6.758 6.082 -2.373 1 92.44 41 ILE B CA 1
ATOM 1894 C C . ILE B 1 41 ? -7.461 6.066 -3.729 1 92.44 41 ILE B C 1
ATOM 1896 O O . ILE B 1 41 ? -7.414 5.066 -4.449 1 92.44 41 ILE B O 1
ATOM 1900 N N . LYS B 1 42 ? -8.047 7.145 -4.035 1 92 42 LYS B N 1
ATOM 1901 C CA . LYS B 1 42 ? -8.742 7.246 -5.316 1 92 42 LYS B CA 1
ATOM 1902 C C . LYS B 1 42 ? -7.789 6.969 -6.477 1 92 42 LYS B C 1
ATOM 1904 O O . LYS B 1 42 ? -8.133 6.23 -7.402 1 92 42 LYS B O 1
ATOM 1909 N N . ASP B 1 43 ? -6.656 7.574 -6.422 1 93.06 43 ASP B N 1
ATOM 1910 C CA . ASP B 1 43 ? -5.66 7.383 -7.473 1 93.06 43 ASP B CA 1
ATOM 1911 C C . ASP B 1 43 ? -5.266 5.914 -7.598 1 93.06 43 ASP B C 1
ATOM 1913 O O . ASP B 1 43 ? -5.094 5.402 -8.703 1 93.06 43 ASP B O 1
ATOM 1917 N N . PHE B 1 44 ? -5.109 5.281 -6.5 1 94.5 44 PHE B N 1
ATOM 1918 C CA . PHE B 1 44 ? -4.742 3.869 -6.523 1 94.5 44 PHE B CA 1
ATOM 1919 C C . PHE B 1 44 ? -5.809 3.045 -7.234 1 94.5 44 PHE B C 1
ATOM 1921 O O . PHE B 1 44 ? -5.5 2.268 -8.141 1 94.5 44 PHE B O 1
ATOM 1928 N N . PHE B 1 45 ? -7.023 3.238 -6.848 1 93.56 45 PHE B N 1
ATOM 1929 C CA . PHE B 1 45 ? -8.117 2.471 -7.438 1 93.56 45 PHE B CA 1
ATOM 1930 C C . PHE B 1 45 ? -8.273 2.799 -8.914 1 93.56 45 PHE B C 1
ATOM 1932 O O . PHE B 1 45 ? -8.492 1.905 -9.734 1 93.56 45 PHE B O 1
ATOM 1939 N N . ASN B 1 46 ? -8.164 4.047 -9.211 1 92.81 46 ASN B N 1
ATOM 1940 C CA . ASN B 1 46 ? -8.273 4.438 -10.609 1 92.81 46 ASN B CA 1
ATOM 1941 C C . ASN B 1 46 ? -7.18 3.801 -11.461 1 92.81 46 ASN B C 1
ATOM 1943 O O . ASN B 1 46 ? -7.449 3.303 -12.555 1 92.81 46 ASN B O 1
ATOM 1947 N N . ASN B 1 47 ? -6.008 3.795 -10.992 1 91.19 47 ASN B N 1
ATOM 1948 C CA . ASN B 1 47 ? -4.871 3.285 -11.742 1 91.19 47 ASN B CA 1
ATOM 1949 C C . ASN B 1 47 ? -4.91 1.764 -11.859 1 91.19 47 ASN B C 1
ATOM 1951 O O . ASN B 1 47 ? -4.539 1.207 -12.898 1 91.19 47 ASN B O 1
ATOM 1955 N N . LYS B 1 48 ? -5.402 1.123 -10.844 1 89.88 48 LYS B N 1
ATOM 1956 C CA . LYS B 1 48 ? -5.266 -0.331 -10.812 1 89.88 48 LYS B CA 1
ATOM 1957 C C . LYS B 1 48 ? -6.551 -1.013 -11.273 1 89.88 48 LYS B C 1
ATOM 1959 O O . LYS B 1 48 ? -6.508 -2.104 -11.852 1 89.88 48 LYS B O 1
ATOM 1964 N N . PHE B 1 49 ? -7.699 -0.31 -11.188 1 90.56 49 PHE B N 1
ATOM 1965 C CA . PHE B 1 49 ? -8.945 -1.046 -11.383 1 90.56 49 PHE B CA 1
ATOM 1966 C C . PHE B 1 49 ? -9.805 -0.385 -12.445 1 90.56 49 PHE B C 1
ATOM 1968 O O . PHE B 1 49 ? -10.883 -0.886 -12.781 1 90.56 49 PHE B O 1
ATOM 1975 N N . SER B 1 50 ? -9.344 0.702 -13.023 1 87.88 50 SER B N 1
ATOM 1976 C CA . SER B 1 50 ? -10.172 1.453 -13.961 1 87.88 50 SER B CA 1
ATOM 1977 C C . SER B 1 50 ? -10.586 0.593 -15.148 1 87.88 50 SER B C 1
ATOM 1979 O O . SER B 1 50 ? -11.688 0.746 -15.688 1 87.88 50 SER B O 1
ATOM 1981 N N . ASP B 1 51 ? -9.727 -0.355 -15.594 1 87 51 ASP B N 1
ATOM 1982 C CA . ASP B 1 51 ? -10.023 -1.148 -16.781 1 87 51 ASP B CA 1
ATOM 1983 C C . ASP B 1 51 ? -10.422 -2.574 -16.406 1 87 51 ASP B C 1
ATOM 1985 O O . ASP B 1 51 ? -10.32 -3.488 -17.219 1 87 51 ASP B O 1
ATOM 1989 N N . ILE B 1 52 ? -10.82 -2.705 -15.203 1 89.5 52 ILE B N 1
ATOM 1990 C CA . ILE B 1 52 ? -11.172 -4.035 -14.719 1 89.5 52 ILE B CA 1
ATOM 1991 C C . ILE B 1 52 ? -12.688 -4.156 -14.586 1 89.5 52 ILE B C 1
ATOM 1993 O O . ILE B 1 52 ? -13.336 -3.285 -14 1 89.5 52 ILE B O 1
ATOM 1997 N N . GLU B 1 53 ? -13.25 -5.129 -15.18 1 88.31 53 GLU B N 1
ATOM 1998 C CA . GLU B 1 53 ? -14.656 -5.48 -15 1 88.31 53 GLU B CA 1
ATOM 1999 C C . GLU B 1 53 ? -14.812 -6.668 -14.047 1 88.31 53 GLU B C 1
ATOM 2001 O O . GLU B 1 53 ? -14.43 -7.789 -14.383 1 88.31 53 GLU B O 1
ATOM 2006 N N . PRO B 1 54 ? -15.375 -6.32 -12.891 1 89.31 54 PRO B N 1
ATOM 2007 C CA . PRO B 1 54 ? -15.539 -7.434 -11.953 1 89.31 54 PRO B CA 1
ATOM 2008 C C . PRO B 1 54 ? -16.531 -8.484 -12.461 1 89.31 54 PRO B C 1
ATOM 2010 O O . PRO B 1 54 ? -17.5 -8.148 -13.148 1 89.31 54 PRO B O 1
ATOM 2013 N N . ALA B 1 55 ? -16.234 -9.742 -12.156 1 89.56 55 ALA B N 1
ATOM 2014 C CA . ALA B 1 55 ? -17.156 -10.836 -12.461 1 89.56 55 ALA B CA 1
ATOM 2015 C C . ALA B 1 55 ? -18.219 -10.977 -11.367 1 89.56 55 ALA B C 1
ATOM 2017 O O . ALA B 1 55 ? -19.266 -11.594 -11.586 1 89.56 55 ALA B O 1
ATOM 2018 N N . ARG B 1 56 ? -17.875 -10.398 -10.234 1 89 56 ARG B N 1
ATOM 2019 C CA . ARG B 1 56 ? -18.719 -10.43 -9.039 1 89 56 ARG B CA 1
ATOM 2020 C C . ARG B 1 56 ? -18.703 -9.078 -8.336 1 89 56 ARG B C 1
ATOM 2022 O O . ARG B 1 56 ? -17.641 -8.516 -8.07 1 89 56 ARG B O 1
ATOM 2029 N N . GLU B 1 57 ? -19.953 -8.602 -8.094 1 87.56 57 GLU B N 1
ATOM 2030 C CA . GLU B 1 57 ? -20.047 -7.34 -7.367 1 87.56 57 GLU B CA 1
ATOM 2031 C C . GLU B 1 57 ? -19.703 -7.523 -5.891 1 87.56 57 GLU B C 1
ATOM 2033 O O . GLU B 1 57 ? -20.078 -8.523 -5.277 1 87.56 57 GLU B O 1
ATOM 2038 N N . LEU B 1 58 ? -18.938 -6.602 -5.426 1 91.06 58 LEU B N 1
ATOM 2039 C CA . LEU B 1 58 ? -18.594 -6.637 -4.012 1 91.06 58 LEU B CA 1
ATOM 2040 C C . LEU B 1 58 ? -19.156 -5.422 -3.279 1 91.06 58 LEU B C 1
ATOM 2042 O O . LEU B 1 58 ? -19.203 -4.324 -3.836 1 91.06 58 LEU B O 1
ATOM 2046 N N . ASP B 1 59 ? -19.484 -5.73 -2.029 1 91.94 59 ASP B N 1
ATOM 2047 C CA . ASP B 1 59 ? -19.875 -4.66 -1.119 1 91.94 59 ASP B CA 1
ATOM 2048 C C . ASP B 1 59 ? -18.688 -3.752 -0.788 1 91.94 59 ASP B C 1
ATOM 2050 O O . ASP B 1 59 ? -17.562 -4.227 -0.634 1 91.94 59 ASP B O 1
ATOM 2054 N N . GLU B 1 60 ? -19 -2.504 -0.629 1 89.62 60 GLU B N 1
ATOM 2055 C CA . GLU B 1 60 ? -17.984 -1.521 -0.298 1 89.62 60 GLU B CA 1
ATOM 2056 C C . GLU B 1 60 ? -17.281 -1.878 1.008 1 89.62 60 GLU B C 1
ATOM 2058 O O . GLU B 1 60 ? -16.078 -1.627 1.163 1 89.62 60 GLU B O 1
ATOM 2063 N N . GLN B 1 61 ? -17.984 -2.453 1.866 1 90.5 61 GLN B N 1
ATOM 2064 C CA . GLN B 1 61 ? -17.406 -2.82 3.156 1 90.5 61 GLN B CA 1
ATOM 2065 C C . GLN B 1 61 ? -16.375 -3.932 3.004 1 90.5 61 GLN B C 1
ATOM 2067 O O . GLN B 1 61 ? -15.359 -3.941 3.701 1 90.5 61 GLN B O 1
ATOM 2072 N N . VAL B 1 62 ? -16.688 -4.863 2.127 1 91.12 62 VAL B N 1
ATOM 2073 C CA . VAL B 1 62 ? -15.75 -5.953 1.867 1 91.12 62 VAL B CA 1
ATOM 2074 C C . VAL B 1 62 ? -14.469 -5.406 1.245 1 91.12 62 VAL B C 1
ATOM 2076 O O . VAL B 1 62 ? -13.367 -5.758 1.668 1 91.12 62 VAL B O 1
ATOM 2079 N N . ILE B 1 63 ? -14.641 -4.516 0.293 1 93.62 63 ILE B N 1
ATOM 2080 C CA . ILE B 1 63 ? -13.492 -3.881 -0.353 1 93.62 63 ILE B CA 1
ATOM 2081 C C . ILE B 1 63 ? -12.664 -3.125 0.685 1 93.62 63 ILE B C 1
ATOM 2083 O O . ILE B 1 63 ? -11.438 -3.252 0.722 1 93.62 63 ILE B O 1
ATOM 2087 N N . ALA B 1 64 ? -13.328 -2.346 1.557 1 91.06 64 ALA B N 1
ATOM 2088 C CA . ALA B 1 64 ? -12.656 -1.562 2.59 1 91.06 64 ALA B CA 1
ATOM 2089 C C . ALA B 1 64 ? -11.867 -2.463 3.533 1 91.06 64 ALA B C 1
ATOM 2091 O O . ALA B 1 64 ? -10.719 -2.154 3.887 1 91.06 64 ALA B O 1
ATOM 2092 N N . ARG B 1 65 ? -12.391 -3.582 3.881 1 91.56 65 ARG B N 1
ATOM 2093 C CA . ARG B 1 65 ? -11.75 -4.52 4.801 1 91.56 65 ARG B CA 1
ATOM 2094 C C . ARG B 1 65 ? -10.477 -5.094 4.191 1 91.56 65 ARG B C 1
ATOM 2096 O O . ARG B 1 65 ? -9.508 -5.348 4.906 1 91.56 65 ARG B O 1
ATOM 2103 N N . ILE B 1 66 ? -10.492 -5.211 2.936 1 94.25 66 ILE B N 1
ATOM 2104 C CA . ILE B 1 66 ? -9.359 -5.836 2.258 1 94.25 66 ILE B CA 1
ATOM 2105 C C . ILE B 1 66 ? -8.273 -4.789 1.99 1 94.25 66 ILE B C 1
ATOM 2107 O O . ILE B 1 66 ? -7.082 -5.07 2.143 1 94.25 66 ILE B O 1
ATOM 2111 N N . MET B 1 67 ? -8.703 -3.568 1.691 1 95.5 67 MET B N 1
ATOM 2112 C CA . MET B 1 67 ? -7.773 -2.658 1.026 1 95.5 67 MET B CA 1
ATOM 2113 C C . MET B 1 67 ? -7.355 -1.527 1.96 1 95.5 67 MET B C 1
ATOM 2115 O O . MET B 1 67 ? -6.277 -0.95 1.801 1 95.5 67 MET B O 1
ATOM 2119 N N . PHE B 1 68 ? -8.078 -1.172 2.947 1 91.88 68 PHE B N 1
ATOM 2120 C CA . PHE B 1 68 ? -7.91 0.12 3.602 1 91.88 68 PHE B CA 1
ATOM 2121 C C . PHE B 1 68 ? -6.648 0.13 4.457 1 91.88 68 PHE B C 1
ATOM 2123 O O . PHE B 1 68 ? -5.871 1.084 4.414 1 91.88 68 PHE B O 1
ATOM 2130 N N . ASP B 1 69 ? -6.387 -0.933 5.238 1 92.25 69 ASP B N 1
ATOM 2131 C CA . ASP B 1 69 ? -5.223 -0.965 6.121 1 92.25 69 ASP B CA 1
ATOM 2132 C C . ASP B 1 69 ? -3.926 -0.892 5.32 1 92.25 69 ASP B C 1
ATOM 2134 O O . ASP B 1 69 ? -3.076 -0.039 5.586 1 92.25 69 ASP B O 1
ATOM 2138 N N . PRO B 1 70 ? -3.807 -1.748 4.309 1 94.69 70 PRO B N 1
ATOM 2139 C CA . PRO B 1 70 ? -2.551 -1.653 3.562 1 94.69 70 PRO B CA 1
ATOM 2140 C C . PRO B 1 70 ? -2.416 -0.34 2.797 1 94.69 70 PRO B C 1
ATOM 2142 O O . PRO B 1 70 ? -1.305 0.162 2.615 1 94.69 70 PRO B O 1
ATOM 2145 N N . LEU B 1 71 ? -3.475 0.22 2.32 1 94.69 71 LEU B N 1
ATOM 2146 C CA . LEU B 1 71 ? -3.438 1.505 1.631 1 94.69 71 LEU B CA 1
ATOM 2147 C C . LEU B 1 71 ? -2.994 2.617 2.576 1 94.69 71 LEU B C 1
ATOM 2149 O O . LEU B 1 71 ? -2.154 3.445 2.219 1 94.69 71 LEU B O 1
ATOM 2153 N N . LEU B 1 72 ? -3.551 2.619 3.725 1 93.19 72 LEU B N 1
ATOM 2154 C CA . LEU B 1 72 ? -3.191 3.648 4.695 1 93.19 72 LEU B CA 1
ATOM 2155 C C . LEU B 1 72 ? -1.734 3.506 5.125 1 93.19 72 LEU B C 1
ATOM 2157 O O . LEU B 1 72 ? -1.031 4.504 5.289 1 93.19 72 LEU B O 1
ATOM 2161 N N . SER B 1 73 ? -1.334 2.254 5.344 1 94.38 73 SER B N 1
ATOM 2162 C CA . SER B 1 73 ? 0.068 2.012 5.672 1 94.38 73 SER B CA 1
ATOM 2163 C C . SER B 1 73 ? 0.99 2.549 4.582 1 94.38 73 SER B C 1
ATOM 2165 O O . SER B 1 73 ? 1.994 3.199 4.875 1 94.38 73 SER B O 1
ATOM 2167 N N . LEU B 1 74 ? 0.656 2.295 3.379 1 96.12 74 LEU B N 1
ATOM 2168 C CA . LEU B 1 74 ? 1.457 2.789 2.264 1 96.12 74 LEU B CA 1
ATOM 2169 C C . LEU B 1 74 ? 1.409 4.312 2.191 1 96.12 74 LEU B C 1
ATOM 2171 O O . LEU B 1 74 ? 2.412 4.953 1.876 1 96.12 74 LEU B O 1
ATOM 2175 N N . TYR B 1 75 ? 0.293 4.879 2.447 1 95.69 75 TYR B N 1
ATOM 2176 C CA . TYR B 1 75 ? 0.112 6.328 2.473 1 95.69 75 TYR B CA 1
ATOM 2177 C C . TYR B 1 75 ? 1.072 6.98 3.459 1 95.69 75 TYR B C 1
ATOM 2179 O O . TYR B 1 75 ? 1.828 7.883 3.094 1 95.69 75 TYR B O 1
ATOM 2187 N N . TYR B 1 76 ? 1.129 6.516 4.684 1 95.88 76 TYR B N 1
ATOM 2188 C CA . TYR B 1 76 ? 1.992 7.086 5.711 1 95.88 76 TYR B CA 1
ATOM 2189 C C . TYR B 1 76 ? 3.461 6.855 5.383 1 95.88 76 TYR B C 1
ATOM 2191 O O . TYR B 1 76 ? 4.301 7.73 5.605 1 95.88 76 TYR B O 1
ATOM 2199 N N . SER B 1 77 ? 3.795 5.68 4.887 1 97.12 77 SER B N 1
ATOM 2200 C CA . SER B 1 77 ? 5.172 5.398 4.484 1 97.12 77 SER B CA 1
ATOM 2201 C C . SER B 1 77 ? 5.621 6.336 3.369 1 97.12 77 SER B C 1
ATOM 2203 O O . SER B 1 77 ? 6.777 6.762 3.342 1 97.12 77 SER B O 1
ATOM 2205 N N . THR B 1 78 ? 4.703 6.629 2.467 1 97 78 THR B N 1
ATOM 2206 C CA . THR B 1 78 ? 5 7.551 1.379 1 97 78 THR B CA 1
ATOM 2207 C C . THR B 1 78 ? 5.305 8.945 1.922 1 97 78 THR B C 1
ATOM 2209 O O . THR B 1 78 ? 6.246 9.602 1.47 1 97 78 THR B O 1
ATOM 2212 N N . ILE B 1 79 ? 4.508 9.359 2.875 1 96.81 79 ILE B N 1
ATOM 2213 C CA . ILE B 1 79 ? 4.738 10.641 3.523 1 96.81 79 ILE B CA 1
ATOM 2214 C C . ILE B 1 79 ? 6.125 10.664 4.156 1 96.81 79 ILE B C 1
ATOM 2216 O O . ILE B 1 79 ? 6.887 11.617 3.971 1 96.81 79 ILE B O 1
ATOM 2220 N N . LYS B 1 80 ? 6.438 9.625 4.91 1 97.12 80 LYS B N 1
ATOM 2221 C CA . LYS B 1 80 ? 7.758 9.539 5.527 1 97.12 80 LYS B CA 1
ATOM 2222 C C . LYS B 1 80 ? 8.859 9.602 4.473 1 97.12 80 LYS B C 1
ATOM 2224 O O . LYS B 1 80 ? 9.875 10.281 4.672 1 97.12 80 LYS B O 1
ATOM 2229 N N . LEU B 1 81 ? 8.695 8.898 3.369 1 96.88 81 LEU B N 1
ATOM 2230 C CA . LEU B 1 81 ? 9.703 8.891 2.314 1 96.88 81 LEU B CA 1
ATOM 2231 C C . LEU B 1 81 ? 9.898 10.289 1.742 1 96.88 81 LEU B C 1
ATOM 2233 O O . LEU B 1 81 ? 11.031 10.711 1.489 1 96.88 81 LEU B O 1
ATOM 2237 N N . PHE B 1 82 ? 8.812 11.047 1.52 1 96.31 82 PHE B N 1
ATOM 2238 C CA . PHE B 1 82 ? 8.906 12.43 1.062 1 96.31 82 PHE B CA 1
ATOM 2239 C C . PHE B 1 82 ? 9.758 13.258 2.016 1 96.31 82 PHE B C 1
ATOM 2241 O O . PHE B 1 82 ? 10.664 13.977 1.587 1 96.31 82 PHE B O 1
ATOM 2248 N N . SER B 1 83 ? 9.438 13.102 3.262 1 96.94 83 SER B N 1
ATOM 2249 C CA . SER B 1 83 ? 10.211 13.836 4.258 1 96.94 83 SER B CA 1
ATOM 2250 C C . SER B 1 83 ? 11.68 13.445 4.219 1 96.94 83 SER B C 1
ATOM 2252 O O . SER B 1 83 ? 12.562 14.312 4.211 1 96.94 83 SER B O 1
ATOM 2254 N N . GLU B 1 84 ? 11.992 12.117 4.145 1 96.12 84 GLU B N 1
ATOM 2255 C CA . GLU B 1 84 ? 13.359 11.625 4.082 1 96.12 84 GLU B CA 1
ATOM 2256 C C . GLU B 1 84 ? 14.086 12.148 2.844 1 96.12 84 GLU B C 1
ATOM 2258 O O . GLU B 1 84 ? 15.305 12.328 2.861 1 96.12 84 GLU B O 1
ATOM 2263 N N . MET B 1 85 ? 13.328 12.438 1.866 1 95.75 85 MET B N 1
ATOM 2264 C CA . ME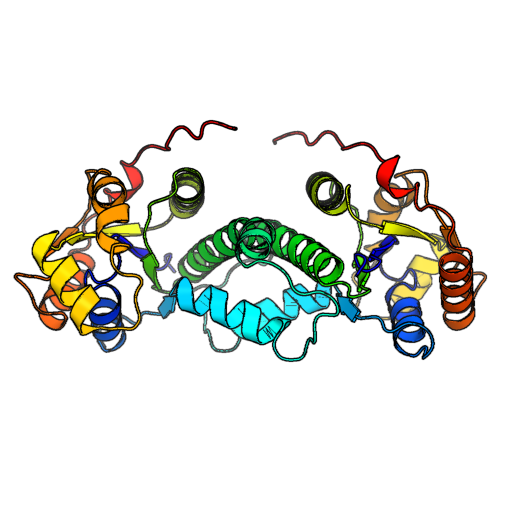T B 1 85 ? 13.883 12.969 0.624 1 95.75 85 MET B CA 1
ATOM 2265 C C . MET B 1 85 ? 14.055 14.477 0.706 1 95.75 85 MET B C 1
ATOM 2267 O O . MET B 1 85 ? 14.461 15.117 -0.27 1 95.75 85 MET B O 1
ATOM 2271 N N . GLY B 1 86 ? 13.664 15.07 1.812 1 95.69 86 GLY B N 1
ATOM 2272 C CA . GLY B 1 86 ? 13.844 16.5 2.035 1 95.69 86 GLY B CA 1
ATOM 2273 C C . GLY B 1 86 ? 12.688 17.328 1.506 1 95.69 86 GLY B C 1
ATOM 2274 O O . GLY B 1 86 ? 12.82 18.547 1.346 1 95.69 86 GLY B O 1
ATOM 2275 N N . LEU B 1 87 ? 11.586 16.688 1.181 1 96.19 87 LEU B N 1
ATOM 2276 C CA . LEU B 1 87 ? 10.422 17.375 0.634 1 96.19 87 LEU B CA 1
ATOM 2277 C C . LEU B 1 87 ? 9.43 17.719 1.736 1 96.19 87 LEU B C 1
ATOM 2279 O O . LEU B 1 87 ? 9.125 16.875 2.588 1 96.19 87 LEU B O 1
ATOM 2283 N N . ASN B 1 88 ? 8.961 18.922 1.75 1 96.75 88 ASN B N 1
ATOM 2284 C CA . ASN B 1 88 ? 7.906 19.312 2.684 1 96.75 88 ASN B CA 1
ATOM 2285 C C . ASN B 1 88 ? 6.539 18.797 2.232 1 96.75 88 ASN B C 1
ATOM 2287 O O . ASN B 1 88 ? 6.184 18.922 1.059 1 96.75 88 ASN B O 1
ATOM 2291 N N . VAL B 1 89 ? 5.852 18.234 3.182 1 96.88 89 VAL B N 1
ATOM 2292 C CA . VAL B 1 89 ? 4.609 17.578 2.789 1 96.88 89 VAL B CA 1
ATOM 2293 C C . VAL B 1 89 ? 3.463 18.062 3.674 1 96.88 89 VAL B C 1
ATOM 2295 O O . VAL B 1 89 ? 3.607 18.156 4.895 1 96.88 89 VAL B O 1
ATOM 2298 N N . ILE B 1 90 ? 2.361 18.406 3.021 1 97.56 90 ILE B N 1
ATOM 2299 C CA . ILE B 1 90 ? 1.101 18.688 3.701 1 97.56 90 ILE B CA 1
ATOM 2300 C C . ILE B 1 90 ? 0.259 17.422 3.766 1 97.56 90 ILE B C 1
ATOM 2302 O O . ILE B 1 90 ? 0.022 16.766 2.744 1 97.56 90 ILE B O 1
ATOM 2306 N N . VAL B 1 91 ? -0.097 17.078 4.934 1 95.5 91 VAL B N 1
ATOM 2307 C CA . VAL B 1 91 ? -0.901 15.883 5.184 1 95.5 91 VAL B CA 1
ATOM 2308 C C . VAL B 1 91 ? -2.238 16.281 5.805 1 95.5 91 VAL B C 1
ATOM 2310 O O . VAL B 1 91 ? -2.279 16.797 6.926 1 95.5 91 VAL B O 1
ATOM 2313 N N . ASP B 1 92 ? -3.262 16.094 5.074 1 90.38 92 ASP B N 1
ATOM 2314 C CA . ASP B 1 92 ? -4.598 16.375 5.594 1 90.38 92 ASP B CA 1
ATOM 2315 C C . ASP B 1 92 ? -5.348 15.094 5.914 1 90.38 92 ASP B C 1
ATOM 2317 O O . ASP B 1 92 ? -5.906 14.453 5.02 1 90.38 92 ASP B O 1
ATOM 2321 N N . THR B 1 93 ? -5.316 14.656 7.133 1 80.81 93 THR B N 1
ATOM 2322 C CA . THR B 1 93 ? -5.887 13.375 7.527 1 80.81 93 THR B CA 1
ATOM 2323 C C . THR B 1 93 ? -6.875 13.555 8.672 1 80.81 93 THR B C 1
ATOM 2325 O O . THR B 1 93 ? -6.984 14.641 9.242 1 80.81 93 THR B O 1
ATOM 2328 N N . VAL B 1 94 ? -7.75 12.609 8.805 1 84.5 94 VAL B N 1
ATOM 2329 C CA . VAL B 1 94 ? -8.641 12.477 9.953 1 84.5 94 VAL B CA 1
ATOM 2330 C C . VAL B 1 94 ? -8.172 11.328 10.844 1 84.5 94 VAL B C 1
ATOM 2332 O O . VAL B 1 94 ? -8.289 10.156 10.477 1 84.5 94 VAL B O 1
ATOM 2335 N N . ILE B 1 95 ? -7.543 11.633 11.898 1 82.31 95 ILE B N 1
ATOM 2336 C CA . ILE B 1 95 ? -7.047 10.594 12.797 1 82.31 95 ILE B CA 1
ATOM 2337 C C . ILE B 1 95 ? -8.172 10.109 13.703 1 82.31 95 ILE B C 1
ATOM 2339 O O . ILE B 1 95 ? -8.352 10.625 14.805 1 82.31 95 ILE B O 1
ATOM 2343 N N . GLU B 1 96 ? -8.953 9.227 13.234 1 81.12 96 GLU B N 1
ATOM 2344 C CA . GLU B 1 96 ? -10.109 8.758 13.992 1 81.12 96 GLU B CA 1
ATOM 2345 C C . GLU B 1 96 ? -9.984 7.27 14.312 1 81.12 96 GLU B C 1
ATOM 2347 O O . GLU B 1 96 ? -10.875 6.688 14.93 1 81.12 96 GLU B O 1
ATOM 2352 N N . ASN B 1 97 ? -8.945 6.59 13.867 1 81.62 97 ASN B N 1
ATOM 2353 C CA . ASN B 1 97 ? -8.688 5.164 14.047 1 81.62 97 ASN B CA 1
ATOM 2354 C C . ASN B 1 97 ? -7.383 4.922 14.797 1 81.62 97 ASN B C 1
ATOM 2356 O O . ASN B 1 97 ? -6.312 5.32 14.336 1 81.62 97 ASN B O 1
ATOM 2360 N N . ASP B 1 98 ? -7.492 4.215 15.938 1 85.31 98 ASP B N 1
ATOM 2361 C CA . ASP B 1 98 ? -6.352 4.031 16.828 1 85.31 98 ASP B CA 1
ATOM 2362 C C . ASP B 1 98 ? -5.23 3.266 16.125 1 85.31 98 ASP B C 1
ATOM 2364 O O . ASP B 1 98 ? -4.051 3.576 16.312 1 85.31 98 ASP B O 1
ATOM 2368 N N . LYS B 1 99 ? -5.617 2.287 15.391 1 86.56 99 LYS B N 1
ATOM 2369 C CA . LYS B 1 99 ? -4.617 1.51 14.656 1 86.56 99 LYS B CA 1
ATOM 2370 C C . LYS B 1 99 ? -3.85 2.389 13.68 1 86.56 99 LYS B C 1
ATOM 2372 O O . LYS B 1 99 ? -2.621 2.318 13.602 1 86.56 99 LYS B O 1
ATOM 2377 N N . TRP B 1 100 ? -4.586 3.191 13.047 1 85.44 100 TRP B N 1
ATOM 2378 C CA . TRP B 1 100 ? -3.973 4.082 12.062 1 85.44 100 TRP B CA 1
ATOM 2379 C C . TRP B 1 100 ? -3.121 5.145 12.75 1 85.44 100 TRP B C 1
ATOM 2381 O O . TRP B 1 100 ? -2.039 5.488 12.266 1 85.44 100 TRP B O 1
ATOM 2391 N N . PHE B 1 101 ? -3.641 5.625 13.852 1 87.19 101 PHE B N 1
ATOM 2392 C CA . PHE B 1 101 ? -2.865 6.582 14.633 1 87.19 101 PHE B CA 1
ATOM 2393 C C . PHE B 1 101 ? -1.53 5.984 15.055 1 87.19 101 PHE B C 1
ATOM 2395 O O . PHE B 1 101 ? -0.485 6.625 14.93 1 87.19 101 PHE B O 1
ATOM 2402 N N . ASN B 1 102 ? -1.555 4.77 15.57 1 90.5 102 ASN B N 1
ATOM 2403 C CA . ASN B 1 102 ? -0.33 4.109 16.016 1 90.5 102 ASN B CA 1
ATOM 2404 C C . ASN B 1 102 ? 0.66 3.939 14.859 1 90.5 102 ASN B C 1
ATOM 2406 O O . ASN B 1 102 ? 1.865 4.121 15.039 1 90.5 102 ASN B O 1
ATOM 2410 N N . GLU B 1 103 ? 0.175 3.619 13.758 1 88.44 103 GLU B N 1
ATOM 2411 C CA . GLU B 1 103 ? 1.034 3.461 12.586 1 88.44 103 GLU B CA 1
ATOM 2412 C C . GLU B 1 103 ? 1.68 4.785 12.195 1 88.44 103 GLU B C 1
ATOM 2414 O O . GLU B 1 103 ? 2.885 4.848 11.945 1 88.44 103 GLU B O 1
ATOM 2419 N N . CYS B 1 104 ? 0.84 5.773 12.141 1 90 104 CYS B N 1
ATOM 2420 C CA . CYS B 1 104 ? 1.329 7.117 11.852 1 90 104 CYS B CA 1
ATOM 2421 C C . CYS B 1 104 ? 2.354 7.559 12.891 1 90 104 CYS B C 1
ATOM 2423 O O . CYS B 1 104 ? 3.408 8.086 12.547 1 90 104 CYS B O 1
ATOM 2425 N N . HIS B 1 105 ? 2.006 7.332 14.102 1 90.75 105 HIS B N 1
ATOM 2426 C CA . HIS B 1 105 ? 2.891 7.688 15.211 1 90.75 105 HIS B CA 1
ATOM 2427 C C . HIS B 1 105 ? 4.254 7.02 15.062 1 90.75 105 HIS B C 1
ATOM 2429 O O . HIS B 1 105 ? 5.289 7.676 15.18 1 90.75 105 HIS B O 1
ATOM 2435 N N . ASP B 1 106 ? 4.316 5.742 14.773 1 92.25 106 ASP B N 1
ATOM 2436 C CA . ASP B 1 106 ? 5.559 4.992 14.617 1 92.25 106 ASP B CA 1
ATOM 2437 C C . ASP B 1 106 ? 6.383 5.535 13.453 1 92.25 106 ASP B C 1
ATOM 2439 O O . ASP B 1 106 ? 7.598 5.715 13.578 1 92.25 106 ASP B O 1
ATOM 2443 N N . LEU B 1 107 ? 5.723 5.832 12.414 1 92.88 107 LEU B N 1
ATOM 2444 C CA . LEU B 1 107 ? 6.414 6.195 11.188 1 92.88 107 LEU B CA 1
ATOM 2445 C C . LEU B 1 107 ? 6.934 7.629 11.258 1 92.88 107 LEU B C 1
ATOM 2447 O O . LEU B 1 107 ? 7.988 7.941 10.703 1 92.88 107 LEU B O 1
ATOM 2451 N N . PHE B 1 108 ? 6.203 8.477 11.977 1 93.81 108 PHE B N 1
ATOM 2452 C CA . PHE B 1 108 ? 6.547 9.891 11.953 1 93.81 108 PHE B CA 1
ATOM 2453 C C . PHE B 1 108 ? 7.359 10.273 13.188 1 93.81 108 PHE B C 1
ATOM 2455 O O . PHE B 1 108 ? 7.836 11.398 13.297 1 93.81 108 PHE B O 1
ATOM 2462 N N . PHE B 1 109 ? 7.598 9.375 14.094 1 89.69 109 PHE B N 1
ATOM 2463 C CA . PHE B 1 109 ? 8.227 9.664 15.383 1 89.69 109 PHE B CA 1
ATOM 2464 C C . PHE B 1 109 ? 9.57 10.359 15.18 1 89.69 109 PHE B C 1
ATOM 2466 O O . PHE B 1 109 ? 9.906 11.281 15.922 1 89.69 109 PHE B O 1
ATOM 2473 N N . ASP B 1 110 ? 10.352 9.969 14.258 1 90.69 110 ASP B N 1
ATOM 2474 C CA . ASP B 1 110 ? 11.688 10.516 14.047 1 90.69 110 ASP B CA 1
ATOM 2475 C C . ASP B 1 110 ? 11.688 11.555 12.93 1 90.69 110 ASP B C 1
ATOM 2477 O O . ASP B 1 110 ? 12.75 11.938 12.438 1 90.69 110 ASP B O 1
ATOM 2481 N N . GLN B 1 111 ? 10.516 12.008 12.523 1 94.38 111 GLN B N 1
ATOM 2482 C CA . GLN B 1 111 ? 10.398 13.016 11.477 1 94.38 111 GLN B CA 1
ATOM 2483 C C . GLN B 1 111 ? 10.07 14.383 12.07 1 94.38 111 GLN B C 1
ATOM 2485 O O . GLN B 1 111 ? 9.531 14.477 13.18 1 94.38 111 GLN B O 1
ATOM 2490 N N . PRO B 1 112 ? 10.508 15.453 11.438 1 95.38 112 PRO B N 1
ATOM 2491 C CA . PRO B 1 112 ? 10.031 16.781 11.844 1 95.38 112 PRO B CA 1
ATOM 2492 C C . PRO B 1 112 ? 8.555 17 11.516 1 95.38 112 PRO B C 1
ATOM 2494 O O . PRO B 1 112 ? 8.219 17.531 10.453 1 95.38 112 PRO B O 1
ATOM 2497 N N . THR B 1 113 ? 7.719 16.688 12.438 1 96 113 THR B N 1
ATOM 2498 C CA . THR B 1 113 ? 6.277 16.703 12.219 1 96 113 THR B CA 1
ATOM 2499 C C . THR B 1 113 ? 5.637 17.875 12.969 1 96 113 THR B C 1
ATOM 2501 O O . THR B 1 113 ? 5.645 17.891 14.203 1 96 113 THR B O 1
ATOM 2504 N N . LEU B 1 114 ? 5.176 18.828 12.242 1 96.25 114 LEU B N 1
ATOM 2505 C CA . LEU B 1 114 ? 4.359 19.906 12.805 1 96.25 114 LEU B CA 1
ATOM 2506 C C . LEU B 1 114 ? 2.9 19.469 12.922 1 96.25 114 LEU B C 1
ATOM 2508 O O . LEU B 1 114 ? 2.209 19.344 11.906 1 96.25 114 LEU B O 1
ATOM 2512 N N . PHE B 1 115 ? 2.477 19.25 14.102 1 95.25 115 PHE B N 1
ATOM 2513 C CA . PHE B 1 115 ? 1.133 18.75 14.367 1 95.25 115 PHE B CA 1
ATOM 2514 C C . PHE B 1 115 ? 0.16 19.906 14.594 1 95.25 115 PHE B C 1
ATOM 2516 O O . PHE B 1 115 ? 0.294 20.656 15.562 1 95.25 115 PHE B O 1
ATOM 2523 N N . ILE B 1 116 ? -0.82 20 13.703 1 95.69 116 ILE B N 1
ATOM 2524 C CA . ILE B 1 116 ? -1.716 21.141 13.719 1 95.69 116 ILE B CA 1
ATOM 2525 C C . ILE B 1 116 ? -3.152 20.672 13.953 1 95.69 116 ILE B C 1
ATOM 2527 O O . ILE B 1 116 ? -3.645 19.797 13.25 1 95.69 116 ILE B O 1
ATOM 2531 N N . GLY B 1 117 ? -3.768 21.25 14.906 1 94.69 117 GLY B N 1
ATOM 2532 C CA . GLY B 1 117 ? -5.199 21.062 15.078 1 94.69 117 GLY B CA 1
ATOM 2533 C C . GLY B 1 117 ? -6.031 22.078 14.312 1 94.69 117 GLY B C 1
ATOM 2534 O O . GLY B 1 117 ? -5.859 23.281 14.477 1 94.69 117 GLY B O 1
ATOM 2535 N N . VAL B 1 118 ? -6.859 21.594 13.453 1 96.25 118 VAL B N 1
ATOM 2536 C CA . VAL B 1 118 ? -7.781 22.453 12.711 1 96.25 118 VAL B CA 1
ATOM 2537 C C . VAL B 1 118 ? -9.156 22.438 13.383 1 96.25 118 VAL B C 1
ATOM 2539 O O . VAL B 1 118 ? -9.898 21.453 13.242 1 96.25 118 VAL B O 1
ATOM 2542 N N . LEU B 1 119 ? -9.469 23.484 13.953 1 94.94 119 LEU B N 1
ATOM 2543 C CA . LEU B 1 119 ? -10.625 23.516 14.844 1 94.94 119 LEU B CA 1
ATOM 2544 C C . LEU B 1 119 ? -11.82 24.172 14.156 1 94.94 119 LEU B C 1
ATOM 2546 O O . LEU B 1 119 ? -11.656 25.141 13.406 1 94.94 119 LEU B O 1
ATOM 2550 N N . CYS B 1 120 ? -12.898 23.625 14.445 1 95.19 120 CYS B N 1
ATOM 2551 C CA . CYS B 1 120 ? -14.195 24.125 14 1 95.19 120 CYS B CA 1
ATOM 2552 C C . CYS B 1 120 ? -15.32 23.594 14.883 1 95.19 120 CYS B C 1
ATOM 2554 O O . CYS B 1 120 ? -15.266 22.453 15.344 1 95.19 120 CYS B O 1
ATOM 2556 N N . SER B 1 121 ? -16.281 24.422 15.18 1 94.44 121 SER B N 1
ATOM 2557 C CA . SER B 1 121 ? -17.359 23.984 16.047 1 94.44 121 SER B CA 1
ATOM 2558 C C . SER B 1 121 ? -18.234 22.938 15.367 1 94.44 121 SER B C 1
ATOM 2560 O O . SER B 1 121 ? -18.297 22.875 14.141 1 94.44 121 SER B O 1
ATOM 2562 N N . LYS B 1 122 ? -18.891 22.125 16.219 1 93.62 122 LYS B N 1
ATOM 2563 C CA . LYS B 1 122 ? -19.797 21.109 15.695 1 93.62 122 LYS B CA 1
ATOM 2564 C C . LYS B 1 122 ? -20.906 21.734 14.844 1 93.62 122 LYS B C 1
ATOM 2566 O O . LYS B 1 122 ? -21.266 21.203 13.789 1 93.62 122 LYS B O 1
ATOM 2571 N N . GLU B 1 123 ? -21.391 22.828 15.336 1 94.25 123 GLU B N 1
ATOM 2572 C CA . GLU B 1 123 ? -22.453 23.516 14.633 1 94.25 123 GLU B CA 1
ATOM 2573 C C . GLU B 1 123 ? -22 23.969 13.242 1 94.25 123 GLU B C 1
ATOM 2575 O O . GLU B 1 123 ? -22.719 23.781 12.258 1 94.25 123 GLU B O 1
ATOM 2580 N N . GLU B 1 124 ? -20.922 24.547 13.219 1 95.06 124 GLU B N 1
ATOM 2581 C CA . GLU B 1 124 ? -20.406 25.031 11.945 1 95.06 124 GLU B CA 1
ATOM 2582 C C . GLU B 1 124 ? -20.062 23.891 11.008 1 95.06 124 GLU B C 1
ATOM 2584 O O . GLU B 1 124 ? -20.266 23.984 9.797 1 95.06 124 GLU B O 1
ATOM 2589 N N . LEU B 1 125 ? -19.5 22.781 11.516 1 94.5 125 LEU B N 1
ATOM 2590 C CA . LEU B 1 125 ? -19.219 21.594 10.711 1 94.5 125 LEU B CA 1
ATOM 2591 C C . LEU B 1 125 ? -20.484 21.062 10.039 1 94.5 125 LEU B C 1
ATOM 2593 O O . LEU B 1 125 ? -20.469 20.734 8.844 1 94.5 125 LEU B O 1
ATOM 2597 N N . ASN B 1 126 ? -21.484 21.031 10.797 1 93.06 126 ASN B N 1
ATOM 2598 C CA . ASN B 1 126 ? -22.75 20.578 10.266 1 93.06 126 ASN B CA 1
ATOM 2599 C C . ASN B 1 126 ? -23.25 21.484 9.133 1 93.06 126 ASN B C 1
ATOM 2601 O O . ASN B 1 126 ? -23.719 21 8.102 1 93.06 126 ASN B O 1
ATOM 2605 N N . ARG B 1 127 ? -23.172 22.734 9.398 1 94.12 127 ARG B N 1
ATOM 2606 C CA . ARG B 1 127 ? -23.578 23.703 8.391 1 94.12 127 ARG B CA 1
ATOM 2607 C C . ARG B 1 127 ? -22.781 23.516 7.098 1 94.12 127 ARG B C 1
ATOM 2609 O O . ARG B 1 127 ? -23.359 23.484 6.008 1 94.12 127 ARG B O 1
ATOM 2616 N N . ARG B 1 128 ? -21.484 23.391 7.16 1 93.5 128 ARG B N 1
ATOM 2617 C CA . ARG B 1 128 ? -20.609 23.219 6.004 1 93.5 128 ARG B CA 1
ATOM 2618 C C . ARG B 1 128 ? -20.906 21.922 5.27 1 93.5 128 ARG B C 1
ATOM 2620 O O . ARG B 1 128 ? -20.906 21.875 4.035 1 93.5 128 ARG B O 1
ATOM 2627 N N . GLU B 1 129 ? -21.031 20.844 6.039 1 91.12 129 GLU B N 1
ATOM 2628 C CA . GLU B 1 129 ? -21.359 19.547 5.449 1 91.12 129 GLU B CA 1
ATOM 2629 C C . GLU B 1 129 ? -22.625 19.625 4.602 1 91.12 129 GLU B C 1
ATOM 2631 O O . GLU B 1 129 ? -22.688 19.062 3.51 1 91.12 129 GLU B O 1
ATOM 2636 N N . GLN B 1 130 ? -23.594 20.344 5.105 1 90.75 130 GLN B N 1
ATOM 2637 C CA . GLN B 1 130 ? -24.859 20.516 4.395 1 90.75 130 GLN B CA 1
ATOM 2638 C C . GLN B 1 130 ? -24.672 21.359 3.137 1 90.75 130 GLN B C 1
ATOM 2640 O O . GLN B 1 130 ? -25.234 21.047 2.088 1 90.75 130 GLN B O 1
ATOM 2645 N N . ALA B 1 131 ? -23.922 22.328 3.207 1 91.44 131 ALA B N 1
ATOM 2646 C CA . ALA B 1 131 ? -23.688 23.25 2.096 1 91.44 131 ALA B CA 1
ATOM 2647 C C . ALA B 1 131 ? -22.891 22.578 0.986 1 91.44 131 ALA B C 1
ATOM 2649 O O . ALA B 1 131 ? -23.094 22.859 -0.197 1 91.44 131 ALA B O 1
ATOM 2650 N N . ARG B 1 132 ? -21.891 21.719 1.339 1 86.62 132 ARG B N 1
ATOM 2651 C CA . ARG B 1 132 ? -20.984 21.047 0.398 1 86.62 132 ARG B CA 1
ATOM 2652 C C . ARG B 1 132 ? -21.734 20.031 -0.442 1 86.62 132 ARG B C 1
ATOM 2654 O O . ARG B 1 132 ? -21.516 19.922 -1.65 1 86.62 132 ARG B O 1
ATOM 2661 N N . GLY B 1 133 ? -22.578 19.297 0.07 1 84.44 133 GLY B N 1
ATOM 2662 C CA . GLY B 1 133 ? -23.438 18.344 -0.616 1 84.44 133 GLY B CA 1
ATOM 2663 C C . GLY B 1 133 ? -22.719 17.078 -1.056 1 84.44 133 GLY B C 1
ATOM 2664 O O . GLY B 1 133 ? -23.328 16.156 -1.596 1 84.44 133 GLY B O 1
ATOM 2665 N N . ASP B 1 134 ? -21.422 17.016 -0.912 1 82.69 134 ASP B N 1
ATOM 2666 C CA . ASP B 1 134 ? -20.672 15.859 -1.397 1 82.69 134 ASP B CA 1
ATOM 2667 C C . ASP B 1 134 ? -20.109 15.047 -0.237 1 82.69 134 ASP B C 1
ATOM 2669 O O . ASP B 1 134 ? -19.188 14.25 -0.424 1 82.69 134 ASP B O 1
ATOM 2673 N N . ARG B 1 135 ? -20.594 15.312 0.947 1 83.06 135 ARG B N 1
ATOM 2674 C CA . ARG B 1 135 ? -20.172 14.586 2.141 1 83.06 135 ARG B CA 1
ATOM 2675 C C . ARG B 1 135 ? -21.344 13.898 2.816 1 83.06 135 ARG B C 1
ATOM 2677 O O . ARG B 1 135 ? -22.484 14.367 2.723 1 83.06 135 ARG B O 1
ATOM 2684 N N . HIS B 1 136 ? -21.016 12.781 3.49 1 83.69 136 HIS B N 1
ATOM 2685 C CA . HIS B 1 136 ? -22.031 12.117 4.293 1 83.69 136 HIS B CA 1
ATOM 2686 C C . HIS B 1 136 ? -22.422 12.961 5.496 1 83.69 136 HIS B C 1
ATOM 2688 O O . HIS B 1 136 ? -21.578 13.297 6.328 1 83.69 136 HIS B O 1
ATOM 2694 N N . ILE B 1 137 ? -23.734 13.281 5.496 1 85.75 137 ILE B N 1
ATOM 2695 C CA . ILE B 1 137 ? -24.219 14.07 6.617 1 85.75 137 ILE B CA 1
ATOM 2696 C C . ILE B 1 137 ? -23.969 13.32 7.926 1 85.75 137 ILE B C 1
ATOM 2698 O O . ILE B 1 137 ? -24.281 12.125 8.031 1 85.75 137 ILE B O 1
ATOM 2702 N N . GLY B 1 138 ? -23.375 13.992 8.859 1 89.25 138 GLY B N 1
ATOM 2703 C CA . GLY B 1 138 ? -23.094 13.375 10.148 1 89.25 138 GLY B CA 1
ATOM 2704 C C . GLY B 1 138 ? -21.688 12.828 10.258 1 89.25 138 GLY B C 1
ATOM 2705 O O . GLY B 1 138 ? -21.266 12.406 11.336 1 89.25 138 GLY B O 1
ATOM 2706 N N . LEU B 1 139 ? -20.969 12.836 9.188 1 88.25 139 LEU B N 1
ATOM 2707 C CA . LEU B 1 139 ? -19.609 12.305 9.195 1 88.25 139 LEU B CA 1
ATOM 2708 C C . LEU B 1 139 ? -18.719 13.109 10.133 1 88.25 139 LEU B C 1
ATOM 2710 O O . LEU B 1 139 ? -18.031 12.547 10.984 1 88.25 139 LEU B O 1
ATOM 2714 N N . ALA B 1 140 ? -18.766 14.438 10 1 89.94 140 ALA B N 1
ATOM 2715 C CA . ALA B 1 140 ? -17.953 15.305 10.836 1 89.94 140 ALA B CA 1
ATOM 2716 C C . ALA B 1 140 ? -18.281 15.117 12.312 1 89.94 140 ALA B C 1
ATOM 2718 O O . ALA B 1 140 ? -17.375 15.023 13.148 1 89.94 140 ALA B O 1
ATOM 2719 N N . ALA B 1 141 ? -19.516 15.062 12.586 1 88.31 141 ALA B N 1
ATOM 2720 C CA . ALA B 1 141 ? -19.953 14.875 13.961 1 88.31 141 ALA B CA 1
ATOM 2721 C C . ALA B 1 141 ? -19.438 13.555 14.523 1 88.31 141 ALA B C 1
ATOM 2723 O O . ALA B 1 141 ? -19.031 13.484 15.688 1 88.31 141 ALA B O 1
ATOM 2724 N N . SER B 1 142 ? -19.422 12.555 13.734 1 89.12 142 SER B N 1
ATOM 2725 C CA . SER B 1 142 ? -18.984 11.234 14.188 1 89.12 142 SER B CA 1
ATOM 2726 C C . SER B 1 142 ? -17.484 11.211 14.477 1 89.12 142 SER B C 1
ATOM 2728 O O . SER B 1 142 ? -17.016 10.383 15.258 1 89.12 142 SER B O 1
ATOM 2730 N N . GLN B 1 143 ? -16.828 12.125 13.898 1 89.44 143 GLN B N 1
ATOM 2731 C CA . GLN B 1 143 ? -15.375 12.188 14.031 1 89.44 143 GLN B CA 1
ATOM 2732 C C . GLN B 1 143 ? -14.961 13.094 15.188 1 89.44 143 GLN B C 1
ATOM 2734 O O . GLN B 1 143 ? -13.828 13.031 15.664 1 89.44 143 GLN B O 1
ATOM 2739 N N . PHE B 1 144 ? -15.805 13.961 15.609 1 90.06 144 PHE B N 1
ATOM 2740 C CA . PHE B 1 144 ? -15.492 15.148 16.406 1 90.06 144 PHE B CA 1
ATOM 2741 C C . PHE B 1 144 ? -14.758 14.758 17.688 1 90.06 144 PHE B C 1
ATOM 2743 O O . PHE B 1 144 ? -13.664 15.258 17.953 1 90.06 144 PHE B O 1
ATOM 2750 N N . SER B 1 145 ? -15.266 13.844 18.422 1 87.12 145 SER B N 1
ATOM 2751 C CA . SER B 1 145 ? -14.664 13.477 19.688 1 87.12 145 SER B CA 1
ATOM 2752 C C . SER B 1 145 ? -13.336 12.766 19.5 1 87.12 145 SER B C 1
ATOM 2754 O O . SER B 1 145 ? -12.398 12.961 20.266 1 87.12 145 SER B O 1
ATOM 2756 N N . LYS B 1 146 ? -13.203 11.984 18.531 1 85.5 146 LYS B N 1
ATOM 2757 C CA . LYS B 1 146 ? -11.984 11.227 18.266 1 85.5 146 LYS B CA 1
ATOM 2758 C C . LYS B 1 146 ? -10.859 12.133 17.781 1 85.5 146 LYS B C 1
ATOM 2760 O O . LYS B 1 146 ? -9.695 11.938 18.156 1 85.5 146 LYS B O 1
ATOM 2765 N N . VAL B 1 147 ? -11.258 13.102 17.047 1 86.56 147 VAL B N 1
ATOM 2766 C CA . VAL B 1 147 ? -10.281 13.984 16.422 1 86.56 147 VAL B CA 1
ATOM 2767 C C . VAL B 1 147 ? -9.781 15 17.453 1 86.56 147 VAL B C 1
ATOM 2769 O O . VAL B 1 147 ? -8.578 15.258 17.547 1 86.56 147 VAL B O 1
ATOM 2772 N N . TYR B 1 148 ? -10.602 15.562 18.203 1 83.12 148 TYR B N 1
ATOM 2773 C CA . TYR B 1 148 ? -10.219 16.672 19.078 1 83.12 148 TYR B CA 1
ATOM 2774 C C . TYR B 1 148 ? -9.977 16.203 20.5 1 83.12 148 TYR B C 1
ATOM 2776 O O . TYR B 1 148 ? -9.57 16.984 21.359 1 83.12 148 TYR B O 1
ATOM 2784 N N . GLY B 1 149 ? -10.078 14.945 20.594 1 76.56 149 GLY B N 1
ATOM 2785 C CA . GLY B 1 149 ? -9.805 14.391 21.906 1 76.56 149 GLY B CA 1
ATOM 2786 C C . GLY B 1 149 ? -8.328 14.109 22.141 1 76.56 149 GLY B C 1
ATOM 2787 O O . GLY B 1 149 ? -7.926 13.727 23.234 1 76.56 149 GLY B O 1
ATOM 2788 N N . ASN B 1 150 ? -7.508 14.242 21.156 1 68.44 150 ASN B N 1
ATOM 2789 C CA . ASN B 1 150 ? -6.125 13.781 21.25 1 68.44 150 ASN B CA 1
ATOM 2790 C C . ASN B 1 150 ? -5.215 14.859 21.828 1 68.44 150 ASN B C 1
ATOM 2792 O O . ASN B 1 150 ? -4.027 14.617 22.047 1 68.44 150 ASN B O 1
ATOM 2796 N N . GLY B 1 151 ? -5.68 15.906 22.391 1 67.25 151 GLY B N 1
ATOM 2797 C CA . GLY B 1 151 ? -5.203 16.984 23.25 1 67.25 151 GLY B CA 1
ATOM 2798 C C . GLY B 1 151 ? -4.086 17.797 22.609 1 67.25 151 GLY B C 1
ATOM 2799 O O . GLY B 1 151 ? -4.188 19.016 22.516 1 67.25 151 GLY B O 1
ATOM 2800 N N . GLU B 1 152 ? -2.662 17.328 22.375 1 83.25 152 GLU B N 1
ATOM 2801 C CA . GLU B 1 152 ? -1.603 18.328 22.281 1 83.25 152 GLU B CA 1
ATOM 2802 C C . GLU B 1 152 ? -1.154 18.531 20.844 1 83.25 152 GLU B C 1
ATOM 2804 O O . GLU B 1 152 ? -0.865 17.562 20.125 1 83.25 152 GLU B O 1
ATOM 2809 N N . TYR B 1 153 ? -1.308 19.75 20.359 1 92.69 153 TYR B N 1
ATOM 2810 C CA . TYR B 1 153 ? -0.853 20.219 19.047 1 92.69 153 TYR B CA 1
ATOM 2811 C C . TYR B 1 153 ? 0.287 21.219 19.188 1 92.69 153 TYR B C 1
ATOM 2813 O O . TYR B 1 153 ? 0.464 21.812 20.25 1 92.69 153 TYR B O 1
ATOM 2821 N N . ASP B 1 154 ? 1.072 21.312 18.203 1 95.12 154 ASP B N 1
ATOM 2822 C CA . ASP B 1 154 ? 2.064 22.391 18.141 1 95.12 154 ASP B CA 1
ATOM 2823 C C . ASP B 1 154 ? 1.404 23.734 17.875 1 95.12 154 ASP B C 1
ATOM 2825 O O . ASP B 1 154 ? 1.866 24.766 18.359 1 95.12 154 ASP B O 1
ATOM 2829 N N . LEU B 1 155 ? 0.411 23.656 17.094 1 95.75 155 LEU B N 1
ATOM 2830 C CA . LEU B 1 155 ? -0.313 24.828 16.656 1 95.75 155 LEU B CA 1
ATOM 2831 C C . LEU B 1 155 ? -1.784 24.516 16.406 1 95.75 155 LEU B C 1
ATOM 2833 O O . LEU B 1 155 ? -2.117 23.422 15.938 1 95.75 155 LEU B O 1
ATOM 2837 N N . GLU B 1 156 ? -2.627 25.391 16.766 1 95.94 156 GLU B N 1
ATOM 2838 C CA . GLU B 1 156 ? -4.047 25.266 16.453 1 95.94 156 GLU B CA 1
ATOM 2839 C C . GLU B 1 156 ? -4.516 26.422 15.562 1 95.94 156 GLU B C 1
ATOM 2841 O O . GLU B 1 156 ? -4.098 27.562 15.75 1 95.94 156 GLU B O 1
ATOM 2846 N N . VAL B 1 157 ? -5.297 26.078 14.594 1 97.19 157 VAL B N 1
ATOM 2847 C CA . VAL B 1 157 ? -5.941 27.078 13.766 1 97.19 157 VAL B CA 1
ATOM 2848 C C . VAL B 1 157 ? -7.453 26.891 13.789 1 97.19 157 VAL B C 1
ATOM 2850 O O . VAL B 1 157 ? -7.945 25.766 13.656 1 97.19 157 VAL B O 1
ATOM 2853 N N . ASN B 1 158 ? -8.172 27.953 14.023 1 96.94 158 ASN B N 1
ATOM 2854 C CA . ASN B 1 158 ? -9.633 27.938 14.07 1 96.94 158 ASN B CA 1
ATOM 2855 C C . ASN B 1 158 ? -10.234 28.5 12.789 1 96.94 158 ASN B C 1
ATOM 2857 O O . ASN B 1 158 ? -10.203 29.719 12.562 1 96.94 158 ASN B O 1
ATOM 2861 N N . THR B 1 159 ? -10.867 27.625 12.055 1 97.25 159 THR B N 1
ATOM 2862 C CA . THR B 1 159 ? -11.32 28 10.719 1 97.25 159 THR B CA 1
ATOM 2863 C C . THR B 1 159 ? -12.641 28.75 10.797 1 97.25 159 THR B C 1
ATOM 2865 O O . THR B 1 159 ? -13.148 29.234 9.781 1 97.25 159 THR B O 1
ATOM 2868 N N . GLU B 1 160 ? -13.195 28.891 11.914 1 95.62 160 GLU B N 1
ATOM 2869 C CA . GLU B 1 160 ? -14.352 29.766 12.102 1 95.62 160 GLU B CA 1
ATOM 2870 C C . GLU B 1 160 ? -13.922 31.219 12.32 1 95.62 160 GLU B C 1
ATOM 2872 O O . GLU B 1 160 ? -14.664 32.156 12.008 1 95.62 160 GLU B O 1
ATOM 2877 N N . GLU B 1 161 ? -12.797 31.344 12.82 1 96.62 161 GLU B N 1
ATOM 2878 C CA . GLU B 1 161 ? -12.289 32.656 13.172 1 96.62 161 GLU B CA 1
ATOM 2879 C C . GLU B 1 161 ? -11.328 33.188 12.109 1 96.62 161 GLU B C 1
ATOM 2881 O O . GLU B 1 161 ? -11.141 34.406 11.977 1 96.62 161 GLU B O 1
ATOM 2886 N N . MET B 1 162 ? -10.68 32.281 11.438 1 97.56 162 MET B N 1
ATOM 2887 C CA . MET B 1 162 ? -9.672 32.625 10.438 1 97.56 162 MET B CA 1
ATOM 2888 C C . MET B 1 162 ? -10.039 32.031 9.078 1 97.56 162 MET B C 1
ATOM 2890 O O . MET B 1 162 ? -10.516 30.906 8.992 1 97.56 162 MET B O 1
ATOM 2894 N N . ASN B 1 163 ? -9.883 32.812 8.023 1 96.81 163 ASN B N 1
ATOM 2895 C CA . ASN B 1 163 ? -10.031 32.25 6.691 1 96.81 163 ASN B CA 1
ATOM 2896 C C . ASN B 1 163 ? -8.812 31.406 6.293 1 96.81 163 ASN B C 1
ATOM 2898 O O . ASN B 1 163 ? -7.809 31.391 7.004 1 96.81 163 ASN B O 1
ATOM 2902 N N . PRO B 1 164 ? -8.906 30.719 5.238 1 97.25 164 PRO B N 1
ATOM 2903 C CA . PRO B 1 164 ? -7.84 29.797 4.863 1 97.25 164 PRO B CA 1
ATOM 2904 C C . PRO B 1 164 ? -6.492 30.5 4.676 1 97.25 164 PRO B C 1
ATOM 2906 O O . PRO B 1 164 ? -5.449 29.938 5.027 1 97.25 164 PRO B O 1
ATOM 2909 N N . ILE B 1 165 ? -6.453 31.703 4.105 1 97.25 165 ILE B N 1
ATOM 2910 C CA . ILE B 1 165 ? -5.223 32.438 3.889 1 97.25 165 ILE B CA 1
ATOM 2911 C C . ILE B 1 165 ? -4.566 32.781 5.23 1 97.25 165 ILE B C 1
ATOM 2913 O O . ILE B 1 165 ? -3.361 32.562 5.406 1 97.25 165 ILE B O 1
ATOM 2917 N N . GLU B 1 166 ? -5.359 33.219 6.152 1 97.94 166 GLU B N 1
ATOM 2918 C CA . GLU B 1 166 ? -4.875 33.531 7.492 1 97.94 166 GLU B CA 1
ATOM 2919 C C . GLU B 1 166 ? -4.324 32.312 8.195 1 97.94 166 GLU B C 1
ATOM 2921 O O . GLU B 1 166 ? -3.293 32.375 8.867 1 97.94 166 GLU B O 1
ATOM 2926 N N . CYS B 1 167 ? -5.047 31.234 8.109 1 98.06 167 CYS B N 1
ATOM 2927 C CA . CYS B 1 167 ? -4.582 29.984 8.688 1 98.06 167 CYS B CA 1
ATOM 2928 C C . CYS B 1 167 ? -3.229 29.578 8.109 1 98.06 167 CYS B C 1
ATOM 2930 O O . CYS B 1 167 ? -2.311 29.234 8.859 1 98.06 167 CYS B O 1
ATOM 2932 N N . ALA B 1 168 ? -3.084 29.641 6.773 1 97.75 168 ALA B N 1
ATOM 2933 C CA . ALA B 1 168 ? -1.837 29.281 6.102 1 97.75 168 ALA B CA 1
ATOM 2934 C C . ALA B 1 168 ? -0.69 30.172 6.562 1 97.75 168 ALA B C 1
ATOM 2936 O O . ALA B 1 168 ? 0.418 29.688 6.812 1 97.75 168 ALA B O 1
ATOM 2937 N N . GLU B 1 169 ? -0.983 31.453 6.691 1 97.12 169 GLU B N 1
ATOM 2938 C CA . GLU B 1 169 ? 0.034 32.406 7.137 1 97.12 169 GLU B CA 1
ATOM 2939 C C . GLU B 1 169 ? 0.499 32.094 8.555 1 97.12 169 GLU B C 1
ATOM 2941 O O . GLU B 1 169 ? 1.688 32.188 8.859 1 97.12 169 GLU B O 1
ATOM 2946 N N . LYS B 1 170 ? -0.414 31.766 9.367 1 97.62 170 LYS B N 1
ATOM 2947 C CA . LYS B 1 170 ? -0.076 31.391 10.734 1 97.62 170 LYS B CA 1
ATOM 2948 C C . LYS B 1 170 ? 0.826 30.156 10.758 1 97.62 170 LYS B C 1
ATOM 2950 O O . LYS B 1 170 ? 1.793 30.109 11.523 1 97.62 170 LYS B O 1
ATOM 2955 N N . ILE B 1 171 ? 0.543 29.219 9.961 1 97.19 171 ILE B N 1
ATOM 2956 C CA . ILE B 1 171 ? 1.337 28 9.859 1 97.19 171 ILE B CA 1
ATOM 2957 C C . ILE B 1 171 ? 2.736 28.344 9.344 1 97.19 171 ILE B C 1
ATOM 2959 O O . ILE B 1 171 ? 3.736 27.906 9.922 1 97.19 171 ILE B O 1
ATOM 2963 N N . LEU B 1 172 ? 2.838 29.156 8.305 1 97.06 172 LEU B N 1
ATOM 2964 C CA . LEU B 1 172 ? 4.117 29.547 7.723 1 97.06 172 LEU B CA 1
ATOM 2965 C C . LEU B 1 172 ? 4.965 30.312 8.734 1 97.06 172 LEU B C 1
ATOM 2967 O O . LEU B 1 172 ? 6.176 30.094 8.828 1 97.06 172 LEU B O 1
ATOM 2971 N N . SER B 1 173 ? 4.289 31.172 9.469 1 96.81 173 SER B N 1
ATOM 2972 C CA . SER B 1 173 ? 4.988 31.938 10.492 1 96.81 173 SER B CA 1
ATOM 2973 C C . SER B 1 173 ? 5.574 31.016 11.562 1 96.81 173 SER B C 1
ATOM 2975 O O . SER B 1 173 ? 6.688 31.234 12.039 1 96.81 173 SER B O 1
ATOM 2977 N N . PHE B 1 174 ? 4.812 30.047 11.922 1 96.94 174 PHE B N 1
ATOM 2978 C CA . PHE B 1 174 ? 5.297 29.078 12.906 1 96.94 174 PHE B CA 1
ATOM 2979 C C . PHE B 1 174 ? 6.516 28.328 12.375 1 96.94 174 PHE B C 1
ATOM 2981 O O . PHE B 1 174 ? 7.508 28.156 13.086 1 96.94 174 PHE B O 1
ATOM 2988 N N . ILE B 1 175 ? 6.484 27.891 11.156 1 96 175 ILE B N 1
ATOM 2989 C CA . ILE B 1 175 ? 7.586 27.172 10.523 1 96 175 ILE B CA 1
ATOM 2990 C C . ILE B 1 175 ? 8.836 28.062 10.508 1 96 175 ILE B C 1
ATOM 2992 O O . ILE B 1 175 ? 9.93 27.594 10.82 1 96 175 ILE B O 1
ATOM 2996 N N . LYS B 1 176 ? 8.695 29.328 10.25 1 94.5 176 LYS B N 1
ATOM 2997 C CA . LYS B 1 176 ? 9.812 30.266 10.133 1 94.5 176 LYS B CA 1
ATOM 2998 C C . LYS B 1 176 ? 10.398 30.594 11.508 1 94.5 176 LYS B C 1
ATOM 3000 O O . LYS B 1 176 ? 11.539 31.062 11.602 1 94.5 176 LYS B O 1
ATOM 3005 N N . SER B 1 177 ? 9.602 30.359 12.492 1 94.12 177 SER B N 1
ATOM 3006 C CA . SER B 1 177 ? 10.062 30.656 13.844 1 94.12 177 SER B CA 1
ATOM 3007 C C . SER B 1 177 ? 11.094 29.625 14.305 1 94.12 177 SER B C 1
ATOM 3009 O O . SER B 1 177 ? 11.797 29.844 15.289 1 94.12 177 SER B O 1
ATOM 3011 N N . ASN B 1 178 ? 11.219 28.453 13.672 1 87.94 178 ASN B N 1
ATOM 3012 C CA . ASN B 1 178 ? 12.156 27.375 13.93 1 87.94 178 ASN B CA 1
ATOM 3013 C C . ASN B 1 178 ? 11.953 26.766 15.32 1 87.94 178 ASN B C 1
ATOM 3015 O O . ASN B 1 178 ? 12.906 26.312 15.945 1 87.94 178 ASN B O 1
ATOM 3019 N N . LYS B 1 179 ? 10.742 26.984 15.852 1 89.81 179 LYS B N 1
ATOM 3020 C CA . LYS B 1 179 ? 10.398 26.281 17.078 1 89.81 179 LYS B CA 1
ATOM 3021 C C . LYS B 1 179 ? 10.414 24.781 16.891 1 89.81 179 LYS B C 1
ATOM 3023 O O . LYS B 1 179 ? 10.266 24.297 15.766 1 89.81 179 LYS B O 1
ATOM 3028 N N . GLU B 1 180 ? 10.633 24.141 17.953 1 90.5 180 GLU B N 1
ATOM 3029 C CA . GLU B 1 180 ? 10.625 22.688 17.891 1 90.5 180 GLU B CA 1
ATOM 3030 C C . GLU B 1 180 ? 9.203 22.156 17.75 1 90.5 180 GLU B C 1
ATOM 3032 O O . GLU B 1 180 ? 8.258 22.734 18.266 1 90.5 180 GLU B O 1
ATOM 3037 N N . TYR B 1 181 ? 9.109 21.203 17.016 1 92.12 181 TYR B N 1
ATOM 3038 C CA . TYR B 1 181 ? 7.844 20.484 16.891 1 92.12 181 TYR B CA 1
ATOM 3039 C C . TYR B 1 181 ? 7.73 19.391 17.938 1 92.12 181 TYR B C 1
ATOM 3041 O O . TYR B 1 181 ? 8.375 18.344 17.812 1 92.12 181 TYR B O 1
ATOM 3049 N N . GLU B 1 182 ? 6.914 19.578 18.922 1 89.31 182 GLU B N 1
ATOM 3050 C CA . GLU B 1 182 ? 6.875 18.625 20.016 1 89.31 182 GLU B CA 1
ATOM 3051 C C . GLU B 1 182 ? 5.488 17.984 20.141 1 89.31 182 GLU B C 1
ATOM 3053 O O . GLU B 1 182 ? 5.324 16.969 20.812 1 89.31 182 GLU B O 1
ATOM 3058 N N . GLY B 1 183 ? 4.582 18.609 19.531 1 88.12 183 GLY B N 1
ATOM 3059 C CA . GLY B 1 183 ? 3.205 18.172 19.703 1 88.12 183 GLY B CA 1
ATOM 3060 C C . GLY B 1 183 ? 2.986 16.719 19.359 1 88.12 183 GLY B C 1
ATOM 3061 O O . GLY B 1 183 ? 2.406 15.961 20.156 1 88.12 183 GLY B O 1
ATOM 3062 N N . PHE B 1 184 ? 3.48 16.328 18.281 1 87.19 184 PHE B N 1
ATOM 3063 C CA . PHE B 1 184 ? 3.26 14.961 17.797 1 87.19 184 PHE B CA 1
ATOM 3064 C C . PHE B 1 184 ? 4.027 13.953 18.641 1 87.19 184 PHE B C 1
ATOM 3066 O O . PHE B 1 184 ? 3.529 12.859 18.906 1 87.19 184 PHE B O 1
ATOM 3073 N N . LYS B 1 185 ? 5.148 14.297 19.062 1 85.31 185 LYS B N 1
ATOM 3074 C CA . LYS B 1 185 ? 6.012 13.414 19.844 1 85.31 185 LYS B CA 1
ATOM 3075 C C . LYS B 1 185 ? 5.43 13.148 21.219 1 85.31 185 LYS B C 1
ATOM 3077 O O . LYS B 1 185 ? 5.758 12.148 21.875 1 85.31 185 LYS B O 1
ATOM 3082 N N . LYS B 1 186 ? 4.625 14.055 21.656 1 84.69 186 LYS B N 1
ATOM 3083 C CA . LYS B 1 186 ? 4.059 13.953 23 1 84.69 186 LYS B CA 1
ATOM 3084 C C . LYS B 1 186 ? 2.844 13.031 23.016 1 84.69 186 LYS B C 1
ATOM 3086 O O . LYS B 1 186 ? 2.361 12.648 24.078 1 84.69 186 LYS B O 1
ATOM 3091 N N . LEU B 1 187 ? 2.439 12.688 21.828 1 83.56 187 LEU B N 1
ATOM 3092 C CA . LEU B 1 187 ? 1.295 11.781 21.766 1 83.56 187 LEU B CA 1
ATOM 3093 C C . LEU B 1 187 ? 1.706 10.359 22.109 1 83.56 187 LEU B C 1
ATOM 3095 O O . LEU B 1 187 ? 2.809 9.922 21.766 1 83.56 187 LEU B O 1
ATOM 3099 N N . SER B 1 188 ? 0.823 9.742 22.797 1 77.12 188 SER B N 1
ATOM 3100 C CA . SER B 1 188 ? 1.047 8.336 23.125 1 77.12 188 SER B CA 1
ATOM 3101 C C . SER B 1 188 ? 0.27 7.418 22.188 1 77.12 188 SER B C 1
ATOM 3103 O O . SER B 1 188 ? -0.805 7.777 21.703 1 77.12 188 SER B O 1
ATOM 3105 N N . LYS B 1 189 ? 0.928 6.32 21.969 1 81.62 189 LYS B N 1
ATOM 3106 C CA . LYS B 1 189 ? 0.203 5.297 21.219 1 81.62 189 LYS B CA 1
ATOM 3107 C C . LYS B 1 189 ? -1.076 4.887 21.953 1 81.62 189 LYS B C 1
ATOM 3109 O O . LYS B 1 189 ? -1.154 4.969 23.172 1 81.62 189 LYS B O 1
ATOM 3114 N N . ARG B 1 190 ? -2.006 4.516 21.125 1 79.06 190 ARG B N 1
ATOM 3115 C CA . ARG B 1 190 ? -3.314 4.145 21.656 1 79.06 190 ARG B CA 1
ATOM 3116 C C . ARG B 1 190 ? -3.443 2.629 21.781 1 79.06 190 ARG B C 1
ATOM 3118 O O . ARG B 1 190 ? -2.775 1.883 21.062 1 79.06 190 ARG B O 1
ATOM 3125 N N . ASN B 1 191 ? -4.207 2.207 22.734 1 71.06 191 ASN B N 1
ATOM 3126 C CA . ASN B 1 191 ? -4.484 0.786 22.906 1 71.06 191 ASN B CA 1
ATOM 3127 C C . ASN B 1 191 ? -5.449 0.27 21.828 1 71.06 191 ASN B C 1
ATOM 3129 O O . ASN B 1 191 ? -6.527 0.834 21.641 1 71.06 191 ASN B O 1
ATOM 3133 N N . VAL B 1 192 ? -4.93 -0.564 21.047 1 65.19 192 VAL B N 1
ATOM 3134 C CA . VAL B 1 192 ? -5.785 -1.15 20.016 1 65.19 192 VAL B CA 1
ATOM 3135 C C . VAL B 1 192 ? -6.312 -2.502 20.5 1 65.19 192 VAL B C 1
ATOM 3137 O O . VAL B 1 192 ? -5.535 -3.381 20.875 1 65.19 192 VAL B O 1
ATOM 3140 N N . SER B 1 193 ? -7.566 -2.602 20.906 1 56.34 193 SER B N 1
ATOM 3141 C CA . SER B 1 193 ? -8.133 -3.893 21.297 1 56.34 193 SER B CA 1
ATOM 3142 C C . SER B 1 193 ? -8.25 -4.824 20.094 1 56.34 193 SER B C 1
ATOM 3144 O O . SER B 1 193 ? -8.688 -4.414 19.016 1 56.34 193 SER B O 1
ATOM 3146 N N . VAL B 1 194 ? -7.527 -5.871 19.938 1 47.72 194 VAL B N 1
ATOM 3147 C CA . VAL B 1 194 ? -7.707 -6.922 18.938 1 47.72 194 VAL B CA 1
ATOM 3148 C C . VAL B 1 194 ? -9.094 -7.539 19.078 1 47.72 194 VAL B C 1
ATOM 3150 O O . VAL B 1 194 ? -9.43 -8.094 20.125 1 47.72 194 VAL B O 1
ATOM 3153 N N . SER B 1 195 ? -10.18 -6.965 18.328 1 33.78 195 SER B N 1
ATOM 3154 C CA . SER B 1 195 ? -11.352 -7.824 18.406 1 33.78 195 SER B CA 1
ATOM 3155 C C . SER B 1 195 ? -11.148 -9.109 17.609 1 33.78 195 SER B C 1
ATOM 3157 O O . SER B 1 195 ? -10.469 -9.109 16.578 1 33.78 195 SER B O 1
#